Protein 8YQJ (pdb70)

Organism: NCBI:txid135740

Foldseek 3Di:
DFDDVLQVVVLVLLCVLAPDPDVPQDLVNVQVSLLSSLVVLADDADVVWDKDWDQFLNFIKIKIADADQEAEEEEEDDLLRYDACNSCVRLQRVLCVVQVHIYIYTGFHGWLVDAPPRRLVRVLSNLVRVQHAYEYEYEACRLLSQLLNQQVDLDPSAHLEYEYHQYQQADPLPDPLLVVLQVFRPDHNVCNVVSVCGHAVPHDDDVSSRSLNDPAPARGHAYEHEHESNESRRVVSVSNCVVCVVNVHHYHYHYQPSHYGPCCSSLVRDPSNVVVSVVSSVVRSVSRVVD/DFDDVLQVVVLVLLPVQADPPPPPCDLVNVQVSLLSSLVVLADDADPPWDKDWDDFLRFIKIKIHDADQEAEEEEEDDLLRYDACNSCVRVQRVLCVVQVHIYIYTGFHGWLVDAPPRRLVRVLSRLVRVPGAYEYEYEACSLLSQLLNLQVPLPPSAHLEYEYHQYQQQDPQPDVLLVVQQVFRPAHNVVSVVSVCRHHPPDDDDCSSHSLPPPARARGHAYEYEHESNESSRCVSVSVQVRCVVNVHHYDYHYQPSHYGPCCSSLVRDPSNVVVSVVSSVVRSVSRVVD

Radius of gyration: 24.61 Å; Cα contacts (8 Å, |Δi|>4): 1321; chains: 2; bounding box: 66×47×76 Å

Structure (mmCIF, N/CA/C/O backbone):
data_8YQJ
#
_entry.id   8YQJ
#
_cell.length_a   57.299
_cell.length_b   68.751
_cell.length_c   124.387
_cell.angle_alpha   90.00
_cell.angle_beta   90.00
_cell.angle_gamma   90.00
#
_symmetry.space_group_name_H-M   'P 21 21 21'
#
loop_
_entity.id
_entity.type
_entity.pdbx_description
1 polymer Lipase
2 water water
#
loop_
_atom_site.group_PDB
_atom_site.id
_atom_site.type_symbol
_atom_site.label_atom_id
_atom_site.label_alt_id
_atom_site.label_comp_id
_atom_site.label_asym_id
_atom_site.label_entity_id
_atom_site.label_seq_id
_atom_site.pdbx_PDB_ins_code
_atom_site.Cartn_x
_atom_site.Cartn_y
_atom_site.Cartn_z
_atom_site.occupancy
_atom_site.B_iso_or_equiv
_atom_site.auth_seq_id
_atom_site.auth_comp_id
_atom_site.auth_asym_id
_atom_site.auth_atom_id
_atom_site.pdbx_PDB_model_num
ATOM 1 N N . MET A 1 1 ? -6.750 -8.857 -15.513 1.00 19.02 1 MET A N 1
ATOM 2 C CA . MET A 1 1 ? -5.696 -7.907 -15.145 1.00 20.45 1 MET A CA 1
ATOM 3 C C . MET A 1 1 ? -4.944 -7.385 -16.365 1.00 18.18 1 MET A C 1
ATOM 4 O O . MET A 1 1 ? -4.691 -8.128 -17.303 1.00 17.75 1 MET A O 1
ATOM 9 N N . ILE A 1 2 ? -4.587 -6.100 -16.363 1.00 15.86 2 ILE A N 1
ATOM 10 C CA . ILE A 1 2 ? -3.933 -5.512 -17.526 1.00 14.28 2 ILE A CA 1
ATOM 11 C C . ILE A 1 2 ? -2.486 -5.985 -17.563 1.00 15.30 2 ILE A C 1
ATOM 12 O O . ILE A 1 2 ? -1.794 -5.987 -16.539 1.00 19.06 2 ILE A O 1
ATOM 17 N N . SER A 1 3 ? -2.026 -6.417 -18.739 1.00 12.47 3 SER A N 1
ATOM 18 C CA . SER A 1 3 ? -0.645 -6.827 -18.907 1.00 11.83 3 SER A CA 1
ATOM 19 C C . SER A 1 3 ? 0.087 -6.082 -20.007 1.00 15.14 3 SER A C 1
ATOM 20 O O . SER A 1 3 ? 1.300 -6.275 -20.152 1.00 15.75 3 SER A O 1
ATOM 23 N N . ASP A 1 4 ? -0.597 -5.254 -20.780 1.00 13.40 4 ASP A N 1
ATOM 24 C CA . ASP A 1 4 ? 0.057 -4.460 -21.818 1.00 12.13 4 ASP A CA 1
ATOM 25 C C . ASP A 1 4 ? 0.979 -3.424 -21.171 1.00 13.39 4 ASP A C 1
ATOM 26 O O . ASP A 1 4 ? 0.496 -2.548 -20.440 1.00 11.97 4 ASP A O 1
ATOM 31 N N . PRO A 1 5 ? 2.299 -3.474 -21.414 1.00 13.54 5 PRO A N 1
ATOM 32 C CA . PRO A 1 5 ? 3.220 -2.565 -20.702 1.00 13.91 5 PRO A CA 1
ATOM 33 C C . PRO A 1 5 ? 2.979 -1.107 -20.998 1.00 11.93 5 PRO A C 1
ATOM 34 O O . PRO A 1 5 ? 3.222 -0.258 -20.135 1.00 9.81 5 PRO A O 1
ATOM 38 N N . GLN A 1 6 ? 2.543 -0.784 -22.212 1.00 10.56 6 GLN A N 1
ATOM 39 C CA . GLN A 1 6 ? 2.210 0.608 -22.515 1.00 10.72 6 GLN A CA 1
ATOM 40 C C . GLN A 1 6 ? 1.069 1.098 -21.636 1.00 11.49 6 GLN A C 1
ATOM 41 O O . GLN A 1 6 ? 1.090 2.233 -21.141 1.00 10.70 6 GLN A O 1
ATOM 47 N N . VAL A 1 7 ? 0.050 0.262 -21.452 1.00 9.69 7 VAL A N 1
ATOM 48 C CA . VAL A 1 7 ? -1.088 0.669 -20.636 1.00 9.10 7 VAL A CA 1
ATOM 49 C C . VAL A 1 7 ? -0.696 0.715 -19.167 1.00 11.05 7 VAL A C 1
ATOM 50 O O . VAL A 1 7 ? -1.146 1.583 -18.421 1.00 11.72 7 VAL A O 1
ATOM 54 N N . LEU A 1 8 ? 0.103 -0.249 -18.717 1.00 12.77 8 LEU A N 1
ATOM 55 C CA . LEU A 1 8 ? 0.595 -0.190 -17.346 1.00 11.97 8 LEU A CA 1
ATOM 56 C C . LEU A 1 8 ? 1.417 1.071 -17.104 1.00 13.28 8 LEU A C 1
ATOM 57 O O . LEU A 1 8 ? 1.372 1.639 -16.013 1.00 13.30 8 LEU A O 1
ATOM 62 N N . GLY A 1 9 ? 2.153 1.535 -18.111 1.00 9.50 9 GLY A N 1
ATOM 63 C CA . GLY A 1 9 ? 2.930 2.753 -17.926 1.00 11.12 9 GLY A CA 1
ATOM 64 C C . GLY A 1 9 ? 2.044 3.980 -17.901 1.00 11.61 9 GLY A C 1
ATOM 65 O O . GLY A 1 9 ? 2.312 4.947 -17.176 1.00 13.41 9 GLY A O 1
ATOM 66 N N . PHE A 1 10 ? 0.976 3.961 -18.696 1.00 11.39 10 PHE A N 1
ATOM 67 C CA . PHE A 1 10 ? -0.014 5.034 -18.645 1.00 9.82 10 PHE A CA 1
ATOM 68 C C . PHE A 1 10 ? -0.681 5.106 -17.274 1.00 13.13 10 PHE A C 1
ATOM 69 O O . PHE A 1 10 ? -0.885 6.195 -16.721 1.00 12.52 10 PHE A O 1
ATOM 77 N N . ILE A 1 11 ? -1.067 3.950 -16.736 1.00 10.05 11 ILE A N 1
ATOM 78 C CA . ILE A 1 11 ? -1.691 3.902 -15.417 1.00 9.33 11 ILE A CA 1
ATOM 79 C C . ILE A 1 11 ? -0.731 4.424 -14.360 1.00 12.03 11 ILE A C 1
ATOM 80 O O . ILE A 1 11 ? -1.105 5.238 -13.504 1.00 13.77 11 ILE A O 1
ATOM 85 N N . ALA A 1 12 ? 0.533 3.988 -14.423 1.00 12.48 12 ALA A N 1
ATOM 86 C CA . ALA A 1 12 ? 1.517 4.447 -13.453 1.00 13.20 12 ALA A CA 1
ATOM 87 C C . ALA A 1 12 ? 1.757 5.947 -13.579 1.00 13.55 12 ALA A C 1
ATOM 88 O O . ALA A 1 12 ? 1.898 6.641 -12.570 1.00 14.58 12 ALA A O 1
ATOM 90 N N . ARG A 1 13 ? 1.811 6.466 -14.810 1.00 11.83 13 ARG A N 1
ATOM 91 C CA . ARG A 1 13 ? 1.946 7.914 -14.972 1.00 16.92 13 ARG A CA 1
ATOM 92 C C . ARG A 1 13 ? 0.722 8.659 -14.453 1.00 16.66 13 ARG A C 1
ATOM 93 O O . ARG A 1 13 ? 0.855 9.737 -13.859 1.00 15.78 13 ARG A O 1
ATOM 101 N N . THR A 1 14 ? -0.478 8.124 -14.696 1.00 14.19 14 THR A N 1
ATOM 102 C CA . THR A 1 14 ? -1.705 8.773 -14.230 1.00 13.93 14 THR A CA 1
ATOM 103 C C . THR A 1 14 ? -1.751 8.833 -12.711 1.00 15.68 14 THR A C 1
ATOM 104 O O . THR A 1 14 ? -2.091 9.868 -12.122 1.00 16.50 14 THR A O 1
ATOM 108 N N . GLU A 1 15 ? -1.421 7.722 -12.068 1.00 14.21 15 GLU A N 1
ATOM 109 C CA . GLU A 1 15 ? -1.441 7.666 -10.614 1.00 17.54 15 GLU A CA 1
ATOM 110 C C . GLU A 1 15 ? -0.430 8.644 -10.024 1.00 21.22 15 GLU A C 1
ATOM 111 O O . GLU A 1 15 ? -0.706 9.297 -9.009 1.00 26.23 15 GLU A O 1
ATOM 117 N N . ALA A 1 16 ? 0.734 8.792 -10.678 1.00 16.96 16 ALA A N 1
ATOM 118 C CA . ALA A 1 16 ? 1.749 9.744 -10.220 1.00 19.64 16 ALA A CA 1
ATOM 119 C C . ALA A 1 16 ? 1.326 11.182 -10.485 1.00 19.45 16 ALA A C 1
ATOM 120 O O . ALA A 1 16 ? 1.705 12.095 -9.742 1.00 23.30 16 ALA A O 1
ATOM 122 N N . ALA A 1 17 ? 0.556 11.394 -11.549 1.00 18.95 17 ALA A N 1
ATOM 123 C CA . ALA A 1 17 ? 0.047 12.700 -11.925 1.00 19.68 17 ALA A CA 1
ATOM 124 C C . ALA A 1 17 ? -1.058 13.173 -11.001 1.00 22.41 17 ALA A C 1
ATOM 125 O O . ALA A 1 17 ? -1.495 14.324 -11.111 1.00 19.00 17 ALA A O 1
ATOM 127 N N . TYR A 1 18 ? -1.525 12.304 -10.113 1.00 26.95 18 TYR A N 1
ATOM 128 C CA . TYR A 1 18 ? -2.738 12.532 -9.338 1.00 28.77 18 TYR A CA 1
ATOM 129 C C . TYR A 1 18 ? -2.526 11.918 -7.967 1.00 34.13 18 TYR A C 1
ATOM 130 O O . TYR A 1 18 ? -2.981 10.801 -7.692 1.00 44.64 18 TYR A O 1
ATOM 139 N N . PRO A 1 19 ? -1.812 12.610 -7.083 1.00 39.38 19 PRO A N 1
ATOM 140 C CA . PRO A 1 19 ? -1.669 12.126 -5.708 1.00 48.02 19 PRO A CA 1
ATOM 141 C C . PRO A 1 19 ? -3.023 12.045 -5.035 1.00 57.93 19 PRO A C 1
ATOM 142 O O . PRO A 1 19 ? -3.759 13.044 -5.002 1.00 58.72 19 PRO A O 1
ATOM 146 N N . PRO A 1 20 ? -3.390 10.871 -4.494 1.00 62.25 20 PRO A N 1
ATOM 147 C CA . PRO A 1 20 ? -4.733 10.694 -3.918 1.00 67.49 20 PRO A CA 1
ATOM 148 C C . PRO A 1 20 ? -5.131 11.777 -2.922 1.00 72.42 20 PRO A C 1
ATOM 149 O O . PRO A 1 20 ? -5.795 12.742 -3.317 1.00 72.51 20 PRO A O 1
ATOM 153 N N . GLU A 1 21 ? -4.722 11.639 -1.655 1.00 74.20 21 GLU A N 1
ATOM 154 C CA . GLU A 1 21 ? -5.117 12.537 -0.567 1.00 77.09 21 GLU A CA 1
ATOM 155 C C . GLU A 1 21 ? -6.476 13.199 -0.767 1.00 77.76 21 GLU A C 1
ATOM 156 O O . GLU A 1 21 ? -6.551 14.380 -1.118 1.00 75.63 21 GLU A O 1
ATOM 162 N N . ALA A 1 22 ? -7.545 12.469 -0.452 1.00 77.51 22 ALA A N 1
ATOM 163 C CA . ALA A 1 22 ? -8.847 13.086 -0.498 1.00 76.33 22 ALA A CA 1
ATOM 164 C C . ALA A 1 22 ? -9.042 13.772 0.825 1.00 73.94 22 ALA A C 1
ATOM 165 O O . ALA A 1 22 ? -8.497 14.850 1.039 1.00 70.24 22 ALA A O 1
ATOM 167 N N . ASN A 1 23 ? -9.813 13.161 1.703 1.00 76.53 23 ASN A N 1
ATOM 168 C CA . ASN A 1 23 ? -10.023 13.690 3.053 1.00 77.90 23 ASN A CA 1
ATOM 169 C C . ASN A 1 23 ? -10.289 15.181 3.186 1.00 74.17 23 ASN A C 1
ATOM 170 O O . ASN A 1 23 ? -9.428 15.934 3.632 1.00 76.17 23 ASN A O 1
ATOM 175 N N . GLY A 1 24 ? -11.491 15.587 2.821 1.00 69.78 24 GLY A N 1
ATOM 176 C CA . GLY A 1 24 ? -11.871 16.978 2.959 1.00 68.05 24 GLY A CA 1
ATOM 177 C C . GLY A 1 24 ? -11.435 17.814 1.781 1.00 63.27 24 GLY A C 1
ATOM 178 O O . GLY A 1 24 ? -11.591 19.035 1.800 1.00 60.98 24 GLY A O 1
ATOM 179 N N . ALA A 1 25 ? -10.885 17.176 0.752 1.00 62.42 25 ALA A N 1
ATOM 180 C CA . ALA A 1 25 ? -10.534 17.924 -0.439 1.00 45.11 25 ALA A CA 1
ATOM 181 C C . ALA A 1 25 ? -11.847 18.426 -0.982 1.00 41.12 25 ALA A C 1
ATOM 182 O O . ALA A 1 25 ? -12.813 17.670 -1.092 1.00 40.60 25 ALA A O 1
ATOM 184 N N . SER A 1 26 ? -11.892 19.699 -1.339 1.00 32.53 26 SER A N 1
ATOM 185 C CA . SER A 1 26 ? -13.139 20.267 -1.806 1.00 27.78 26 SER A CA 1
ATOM 186 C C . SER A 1 26 ? -13.324 19.910 -3.262 1.00 25.02 26 SER A C 1
ATOM 187 O O . SER A 1 26 ? -12.355 19.610 -3.952 1.00 22.58 26 SER A O 1
ATOM 190 N N . ALA A 1 27 ? -14.564 19.898 -3.731 1.00 21.85 27 ALA A N 1
ATOM 191 C CA . ALA A 1 27 ? -14.790 19.673 -5.156 1.00 25.33 27 ALA A CA 1
ATOM 192 C C . ALA A 1 27 ? -13.966 20.637 -6.003 1.00 19.57 27 ALA A C 1
ATOM 193 O O . ALA A 1 27 ? -13.504 20.267 -7.084 1.00 20.46 27 ALA A O 1
ATOM 195 N N . ALA A 1 28 ? -13.750 21.864 -5.516 1.00 18.97 28 ALA A N 1
ATOM 196 C CA . ALA A 1 28 ? -12.897 22.817 -6.232 1.00 19.11 28 ALA A CA 1
ATOM 197 C C . ALA A 1 28 ? -11.457 22.326 -6.312 1.00 14.84 28 ALA A C 1
ATOM 198 O O . ALA A 1 28 ? -10.777 22.523 -7.331 1.00 16.49 28 ALA A O 1
ATOM 200 N N . ASP A 1 29 ? -10.965 21.697 -5.242 1.00 19.76 29 ASP A N 1
ATOM 201 C CA . ASP A 1 29 ? -9.625 21.125 -5.286 1.00 17.21 29 ASP A CA 1
ATOM 202 C C . ASP A 1 29 ? -9.571 19.940 -6.242 1.00 16.39 29 ASP A C 1
ATOM 203 O O . ASP A 1 29 ? -8.634 19.825 -7.034 1.00 15.91 29 ASP A O 1
ATOM 208 N N . ASN A 1 30 ? -10.577 19.061 -6.195 1.00 16.83 30 ASN A N 1
ATOM 209 C CA . ASN A 1 30 ? -10.606 17.938 -7.129 1.00 17.98 30 ASN A CA 1
ATOM 210 C C . ASN A 1 30 ? -10.588 18.414 -8.573 1.00 16.31 30 ASN A C 1
ATOM 211 O O . ASN A 1 30 ? -10.013 17.747 -9.439 1.00 13.65 30 ASN A O 1
ATOM 216 N N . ARG A 1 31 ? -11.195 19.568 -8.839 1.00 13.48 31 ARG A N 1
ATOM 217 C CA . ARG A 1 31 ? -11.158 20.157 -10.173 1.00 14.48 31 ARG A CA 1
ATOM 218 C C . ARG A 1 31 ? -9.745 20.573 -10.552 1.00 16.66 31 ARG A C 1
ATOM 219 O O . ARG A 1 31 ? -9.306 20.331 -11.685 1.00 13.63 31 ARG A O 1
ATOM 227 N N . ARG A 1 32 ? -9.015 21.183 -9.611 1.00 16.05 32 ARG A N 1
ATOM 228 C CA . ARG A 1 32 ? -7.620 21.536 -9.855 1.00 15.10 32 ARG A CA 1
ATOM 229 C C . ARG A 1 32 ? -6.777 20.297 -10.099 1.00 16.14 32 ARG A C 1
ATOM 230 O O . ARG A 1 32 ? -5.918 20.287 -10.990 1.00 15.61 32 ARG A O 1
ATOM 238 N N . PHE A 1 33 ? -7.030 19.225 -9.337 1.00 14.83 33 PHE A N 1
ATOM 239 C CA . PHE A 1 33 ? -6.226 18.018 -9.486 1.00 14.87 33 PHE A CA 1
ATOM 240 C C . PHE A 1 33 ? -6.538 17.298 -10.792 1.00 14.00 33 PHE A C 1
ATOM 241 O O . PHE A 1 33 ? -5.633 16.754 -11.439 1.00 16.39 33 PHE A O 1
ATOM 249 N N . TYR A 1 34 ? -7.808 17.281 -11.191 1.00 13.36 34 TYR A N 1
ATOM 250 C CA . TYR A 1 34 ? -8.192 16.647 -12.451 1.00 12.73 34 TYR A CA 1
ATOM 251 C C . TYR A 1 34 ? -7.586 17.384 -13.634 1.00 14.36 34 TYR A C 1
ATOM 252 O O . TYR A 1 34 ? -7.010 16.769 -14.540 1.00 14.06 34 TYR A O 1
ATOM 261 N N . ASP A 1 35 ? -7.706 18.711 -13.643 1.00 14.83 35 ASP A N 1
ATOM 262 C CA . ASP A 1 35 ? -7.107 19.488 -14.722 1.00 14.54 35 ASP A CA 1
ATOM 263 C C . ASP A 1 35 ? -5.607 19.265 -14.794 1.00 15.92 35 ASP A C 1
ATOM 264 O O . ASP A 1 35 ? -5.038 19.174 -15.885 1.00 17.59 35 ASP A O 1
ATOM 269 N N . ALA A 1 36 ? -4.948 19.168 -13.637 1.00 14.69 36 ALA A N 1
ATOM 270 C CA . ALA A 1 36 ? -3.503 18.996 -13.611 1.00 14.38 36 ALA A CA 1
ATOM 271 C C . ALA A 1 36 ? -3.113 17.611 -14.101 1.00 13.82 36 ALA A C 1
ATOM 272 O O . ALA A 1 36 ? -2.062 17.435 -14.735 1.00 12.79 36 ALA A O 1
ATOM 274 N N . MET A 1 37 ? -3.930 16.607 -13.795 1.00 11.71 37 MET A N 1
ATOM 275 C CA . MET A 1 37 ? -3.628 15.292 -14.334 1.00 12.12 37 MET A CA 1
ATOM 276 C C . MET A 1 37 ? -3.843 15.300 -15.844 1.00 11.45 37 MET A C 1
ATOM 277 O O . MET A 1 37 ? -2.989 14.829 -16.602 1.00 13.42 37 MET A O 1
ATOM 282 N N . CYS A 1 38 ? -4.953 15.899 -16.302 1.00 14.37 38 CYS A N 1
ATOM 283 C CA . CYS A 1 38 ? -5.248 15.926 -17.735 1.00 13.30 38 CYS A CA 1
ATOM 284 C C . CYS A 1 38 ? -4.127 16.584 -18.521 1.00 14.66 38 CYS A C 1
ATOM 285 O O . CYS A 1 38 ? -3.786 16.137 -19.626 1.00 14.40 38 CYS A O 1
ATOM 288 N N . ALA A 1 39 ? -3.532 17.640 -17.956 1.00 14.37 39 ALA A N 1
ATOM 289 C CA . ALA A 1 39 ? -2.498 18.404 -18.651 1.00 14.95 39 ALA A CA 1
ATOM 290 C C . ALA A 1 39 ? -1.250 17.573 -18.915 1.00 14.60 39 ALA A C 1
ATOM 291 O O . ALA A 1 39 ? -0.548 17.806 -19.902 1.00 12.60 39 ALA A O 1
ATOM 293 N N . VAL A 1 40 ? -0.956 16.605 -18.053 1.00 11.04 40 VAL A N 1
ATOM 294 C CA . VAL A 1 40 ? 0.171 15.720 -18.303 1.00 13.54 40 VAL A CA 1
ATOM 295 C C . VAL A 1 40 ? 0.012 15.021 -19.649 1.00 13.13 40 VAL A C 1
ATOM 296 O O . VAL A 1 40 ? 0.973 14.901 -20.417 1.00 13.95 40 VAL A O 1
ATOM 300 N N . PHE A 1 41 ? -1.210 14.604 -19.979 1.00 12.09 41 PHE A N 1
ATOM 301 C CA . PHE A 1 41 ? -1.472 13.794 -21.165 1.00 13.15 41 PHE A CA 1
ATOM 302 C C . PHE A 1 41 ? -2.030 14.584 -22.336 1.00 16.36 41 PHE A C 1
ATOM 303 O O . PHE A 1 41 ? -2.042 14.068 -23.461 1.00 12.84 41 PHE A O 1
ATOM 311 N N . ARG A 1 42 ? -2.457 15.821 -22.104 1.00 12.77 42 ARG A N 1
ATOM 312 C CA . ARG A 1 42 ? -3.095 16.620 -23.140 1.00 14.43 42 ARG A CA 1
ATOM 313 C C . ARG A 1 42 ? -2.158 16.868 -24.313 1.00 13.34 42 ARG A C 1
ATOM 314 O O . ARG A 1 42 ? -1.079 17.447 -24.144 1.00 15.90 42 ARG A O 1
ATOM 322 N N . GLY A 1 43 ? -2.600 16.478 -25.506 1.00 13.58 43 GLY A N 1
ATOM 323 C CA . GLY A 1 43 ? -1.898 16.784 -26.725 1.00 12.50 43 GLY A CA 1
ATOM 324 C C . GLY A 1 43 ? -2.154 18.203 -27.186 1.00 14.40 43 GLY A C 1
ATOM 325 O O . GLY A 1 43 ? -3.036 18.925 -26.687 1.00 10.05 43 GLY A O 1
ATOM 326 N N . PRO A 1 44 ? -1.382 18.622 -28.179 1.00 15.45 44 PRO A N 1
ATOM 327 C CA . PRO A 1 44 ? -1.500 19.989 -28.683 1.00 13.73 44 PRO A CA 1
ATOM 328 C C . PRO A 1 44 ? -2.644 20.116 -29.678 1.00 15.23 44 PRO A C 1
ATOM 329 O O . PRO A 1 44 ? -3.124 19.138 -30.261 1.00 15.02 44 PRO A O 1
ATOM 333 N N . ARG A 1 45 ? -3.096 21.353 -29.835 1.00 13.17 45 ARG A N 1
ATOM 334 C CA . ARG A 1 45 ? -4.049 21.680 -30.880 1.00 14.67 45 ARG A CA 1
ATOM 335 C C . ARG A 1 45 ? -3.398 21.587 -32.257 1.00 16.81 45 ARG A C 1
ATOM 336 O O . ARG A 1 45 ? -2.210 21.890 -32.415 1.00 16.31 45 ARG A O 1
ATOM 344 N N . PRO A 1 46 ? -4.156 21.213 -33.279 1.00 14.58 46 PRO A N 1
ATOM 345 C CA . PRO A 1 46 ? -3.684 21.429 -34.641 1.00 16.94 46 PRO A CA 1
ATOM 346 C C . PRO A 1 46 ? -3.492 22.917 -34.877 1.00 16.57 46 PRO A C 1
ATOM 347 O O . PRO A 1 46 ? -4.413 23.711 -34.652 1.00 14.75 46 PRO A O 1
ATOM 351 N N . PRO A 1 47 ? -2.300 23.331 -35.297 1.00 18.58 47 PRO A N 1
ATOM 352 C CA . PRO A 1 47 ? -1.994 24.772 -35.336 1.00 17.82 47 PRO A CA 1
ATOM 353 C C . PRO A 1 47 ? -2.862 25.574 -36.295 1.00 25.59 47 PRO A C 1
ATOM 354 O O . PRO A 1 47 ? -3.081 26.768 -36.054 1.00 25.87 47 PRO A O 1
ATOM 358 N N . GLY A 1 48 ? -3.363 24.979 -37.365 1.00 22.35 48 GLY A N 1
ATOM 359 C CA . GLY A 1 48 ? -4.174 25.777 -38.261 1.00 23.66 48 GLY A CA 1
ATOM 360 C C . GLY A 1 48 ? -5.644 25.817 -37.925 1.00 21.60 48 GLY A C 1
ATOM 361 O O . GLY A 1 48 ? -6.413 26.509 -38.595 1.00 21.36 48 GLY A O 1
ATOM 362 N N . LEU A 1 49 ? -6.062 25.102 -36.888 1.00 14.86 49 LEU A N 1
ATOM 363 C CA . LEU A 1 49 ? -7.479 24.939 -36.595 1.00 17.06 49 LEU A CA 1
ATOM 364 C C . LEU A 1 49 ? -8.038 26.184 -35.919 1.00 14.77 49 LEU A C 1
ATOM 365 O O . LEU A 1 49 ? -7.511 26.636 -34.898 1.00 15.94 49 LEU A O 1
ATOM 370 N N . VAL A 1 50 ? -9.105 26.737 -36.495 1.00 14.61 50 VAL A N 1
ATOM 371 C CA . VAL A 1 50 ? -9.798 27.864 -35.873 1.00 13.76 50 VAL A CA 1
ATOM 372 C C . VAL A 1 50 ? -10.569 27.368 -34.658 1.00 16.95 50 VAL A C 1
ATOM 373 O O . VAL A 1 50 ? -11.306 26.377 -34.735 1.00 13.85 50 VAL A O 1
ATOM 377 N N . VAL A 1 51 ? -10.379 28.044 -33.520 1.00 16.28 51 VAL A N 1
ATOM 378 C CA . VAL A 1 51 ? -11.016 27.696 -32.252 1.00 13.91 51 VAL A CA 1
ATOM 379 C C . VAL A 1 51 ? -11.514 28.973 -31.595 1.00 19.28 51 VAL A C 1
ATOM 380 O O . VAL A 1 51 ? -10.759 29.947 -31.489 1.00 18.73 51 VAL A O 1
ATOM 384 N N . GLY A 1 52 ? -12.764 28.964 -31.143 1.00 15.36 52 GLY A N 1
ATOM 385 C CA . GLY A 1 52 ? -13.315 30.102 -30.432 1.00 18.57 52 GLY A CA 1
ATOM 386 C C . GLY A 1 52 ? -14.201 29.673 -29.280 1.00 18.57 52 GLY A C 1
ATOM 387 O O . GLY A 1 52 ? -14.873 28.637 -29.329 1.00 14.14 52 GLY A O 1
ATOM 388 N N . ASP A 1 53 ? -14.203 30.498 -28.235 1.00 17.35 53 ASP A N 1
ATOM 389 C CA . ASP A 1 53 ? -15.095 30.301 -27.096 1.00 15.92 53 ASP A CA 1
ATOM 390 C C . ASP A 1 53 ? -16.311 31.196 -27.215 1.00 16.73 53 ASP A C 1
ATOM 391 O O . ASP A 1 53 ? -16.185 32.396 -27.462 1.00 18.70 53 ASP A O 1
ATOM 396 N N . ARG A 1 54 ? -17.489 30.612 -27.032 1.00 16.89 54 ARG A N 1
ATOM 397 C CA . ARG A 1 54 ? -18.695 31.409 -27.139 1.00 18.11 54 ARG A CA 1
ATOM 398 C C . ARG A 1 54 ? -19.783 30.775 -26.302 1.00 15.01 54 ARG A C 1
ATOM 399 O O . ARG A 1 54 ? -19.810 29.555 -26.117 1.00 13.00 54 ARG A O 1
ATOM 407 N N . ARG A 1 55 ? -20.672 31.620 -25.788 1.00 12.89 55 ARG A N 1
ATOM 408 C CA . ARG A 1 55 ? -21.858 31.134 -25.100 1.00 15.92 55 ARG A CA 1
ATOM 409 C C . ARG A 1 55 ? -22.917 30.730 -26.116 1.00 19.29 55 ARG A C 1
ATOM 410 O O . ARG A 1 55 ? -23.379 31.551 -26.914 1.00 17.80 55 ARG A O 1
ATOM 418 N N . ILE A 1 56 ? -23.312 29.469 -26.085 1.00 12.67 56 ILE A N 1
ATOM 419 C CA . ILE A 1 56 ? -24.317 28.954 -26.995 1.00 16.78 56 ILE A CA 1
ATOM 420 C C . ILE A 1 56 ? -25.444 28.405 -26.142 1.00 14.71 56 ILE A C 1
ATOM 421 O O . ILE A 1 56 ? -25.207 27.575 -25.257 1.00 14.56 56 ILE A O 1
ATOM 426 N N . GLY A 1 57 ? -26.661 28.888 -26.389 1.00 15.78 57 GLY A N 1
ATOM 427 C CA . GLY A 1 57 ? -27.756 28.570 -25.494 1.00 16.56 57 GLY A CA 1
ATOM 428 C C . GLY A 1 57 ? -27.524 28.996 -24.062 1.00 17.30 57 GLY A C 1
ATOM 429 O O . GLY A 1 57 ? -28.105 28.405 -23.152 1.00 20.59 57 GLY A O 1
ATOM 430 N N . GLY A 1 58 ? -26.686 30.012 -23.833 1.00 16.15 58 GLY A N 1
ATOM 431 C CA . GLY A 1 58 ? -26.383 30.451 -22.480 1.00 18.81 58 GLY A CA 1
ATOM 432 C C . GLY A 1 58 ? -25.345 29.624 -21.752 1.00 19.05 58 GLY A C 1
ATOM 433 O O . GLY A 1 58 ? -25.156 29.806 -20.541 1.00 18.50 58 GLY A O 1
ATOM 434 N N . VAL A 1 59 ? -24.657 28.727 -22.446 1.00 14.36 59 VAL A N 1
ATOM 435 C CA . VAL A 1 59 ? -23.717 27.800 -21.834 1.00 12.80 59 VAL A CA 1
ATOM 436 C C . VAL A 1 59 ? -22.354 28.057 -22.458 1.00 11.53 59 VAL A C 1
ATOM 437 O O . VAL A 1 59 ? -22.258 28.145 -23.682 1.00 12.82 59 VAL A O 1
ATOM 441 N N . PRO A 1 60 ? -21.283 28.186 -21.677 1.00 11.61 60 PRO A N 1
ATOM 442 C CA . PRO A 1 60 ? -19.965 28.377 -22.290 1.00 12.99 60 PRO A CA 1
ATOM 443 C C . PRO A 1 60 ? -19.597 27.163 -23.128 1.00 12.95 60 PRO A C 1
ATOM 444 O O . PRO A 1 60 ? -19.677 26.024 -22.667 1.00 12.55 60 PRO A O 1
ATOM 448 N N . CYS A 1 61 ? -19.217 27.420 -24.375 1.00 10.09 61 CYS A N 1
ATOM 449 C CA . CYS A 1 61 ? -18.882 26.366 -25.311 1.00 11.02 61 CYS A CA 1
ATOM 450 C C . CYS A 1 61 ? -17.585 26.730 -26.010 1.00 10.87 61 CYS A C 1
ATOM 451 O O . CYS A 1 61 ? -17.139 27.879 -25.976 1.00 12.04 61 CYS A O 1
ATOM 454 N N . ARG A 1 62 ? -16.960 25.733 -26.622 1.00 10.13 62 ARG A N 1
ATOM 455 C CA . ARG A 1 62 ? -15.799 25.967 -27.467 1.00 9.02 62 ARG A CA 1
ATOM 456 C C . ARG A 1 62 ? -16.085 25.389 -28.837 1.00 10.77 62 ARG A C 1
ATOM 457 O O . ARG A 1 62 ? -16.584 24.267 -28.941 1.00 6.86 62 ARG A O 1
ATOM 465 N N . VAL A 1 63 ? -15.807 26.160 -29.883 1.00 7.67 63 VAL A N 1
ATOM 466 C CA . VAL A 1 63 ? -16.142 25.769 -31.247 1.00 10.21 63 VAL A CA 1
ATOM 467 C C . VAL A 1 63 ? -14.847 25.532 -32.014 1.00 9.88 63 VAL A C 1
ATOM 468 O O . VAL A 1 63 ? -14.029 26.447 -32.157 1.00 12.42 63 VAL A O 1
ATOM 472 N N . TYR A 1 64 ? -14.682 24.313 -32.532 1.00 9.66 64 TYR A N 1
ATOM 473 C CA . TYR A 1 64 ? -13.488 23.887 -33.259 1.00 9.82 64 TYR A CA 1
ATOM 474 C C . TYR A 1 64 ? -13.815 23.671 -34.729 1.00 9.81 64 TYR A C 1
ATOM 475 O O . TYR A 1 64 ? -14.713 22.888 -35.054 1.00 10.71 64 TYR A O 1
ATOM 484 N N . GLY A 1 65 ? -13.059 24.333 -35.604 1.00 11.75 65 GLY A N 1
ATOM 485 C CA . GLY A 1 65 ? -13.183 24.170 -37.036 1.00 11.72 65 GLY A CA 1
ATOM 486 C C . GLY A 1 65 ? -14.185 25.128 -37.649 1.00 15.27 65 GLY A C 1
ATOM 487 O O . GLY A 1 65 ? -14.981 25.779 -36.967 1.00 11.63 65 GLY A O 1
ATOM 488 N N . ALA A 1 66 ? -14.144 25.199 -38.981 1.00 14.38 66 ALA A N 1
ATOM 489 C CA . ALA A 1 66 ? -15.069 26.040 -39.728 1.00 14.78 66 ALA A CA 1
ATOM 490 C C . ALA A 1 66 ? -16.448 25.391 -39.812 1.00 15.24 66 ALA A C 1
ATOM 491 O O . ALA A 1 66 ? -16.607 24.172 -39.665 1.00 15.17 66 ALA A O 1
ATOM 493 N N . ASP A 1 67 ? -17.461 26.239 -40.036 1.00 15.22 67 ASP A N 1
ATOM 494 C CA . ASP A 1 67 ? -18.827 25.754 -40.216 1.00 17.84 67 ASP A CA 1
ATOM 495 C C . ASP A 1 67 ? -18.872 24.609 -41.216 1.00 18.07 67 ASP A C 1
ATOM 496 O O . ASP A 1 67 ? -18.214 24.644 -42.258 1.00 21.84 67 ASP A O 1
ATOM 501 N N . SER A 1 68 ? -19.664 23.592 -40.890 1.00 14.60 68 SER A N 1
ATOM 502 C CA . SER A 1 68 ? -19.802 22.409 -41.723 1.00 17.10 68 SER A CA 1
ATOM 503 C C . SER A 1 68 ? -21.273 22.031 -41.797 1.00 17.83 68 SER A C 1
ATOM 504 O O . SER A 1 68 ? -22.083 22.453 -40.970 1.00 18.81 68 SER A O 1
ATOM 507 N N . ALA A 1 69 ? -21.615 21.226 -42.808 1.00 18.18 69 ALA A N 1
ATOM 508 C CA . ALA A 1 69 ? -23.007 20.808 -42.977 1.00 19.35 69 ALA A CA 1
ATOM 509 C C . ALA A 1 69 ? -23.468 19.902 -41.845 1.00 18.67 69 ALA A C 1
ATOM 510 O O . ALA A 1 69 ? -24.656 19.901 -41.495 1.00 19.15 69 ALA A O 1
ATOM 512 N N . VAL A 1 70 ? -22.552 19.121 -41.282 1.00 17.47 70 VAL A N 1
ATOM 513 C CA . VAL A 1 70 ? -22.803 18.280 -40.120 1.00 14.82 70 VAL A CA 1
ATOM 514 C C . VAL A 1 70 ? -21.762 18.629 -39.075 1.00 15.04 70 VAL A C 1
ATOM 515 O O . VAL A 1 70 ? -20.590 18.822 -39.401 1.00 13.29 70 VAL A O 1
ATOM 519 N N . SER A 1 71 ? -22.197 18.737 -37.829 1.00 12.45 71 SER A N 1
ATOM 520 C CA . SER A 1 71 ? -21.333 19.118 -36.726 1.00 12.80 71 SER A CA 1
ATOM 521 C C . SER A 1 71 ? -21.202 17.950 -35.761 1.00 13.22 71 SER A C 1
ATOM 522 O O . SER A 1 71 ? -21.854 16.916 -35.907 1.00 11.40 71 SER A O 1
ATOM 525 N N . VAL A 1 72 ? -20.330 18.116 -34.771 1.00 11.79 72 VAL A N 1
ATOM 526 C CA . VAL A 1 72 ? -20.192 17.161 -33.677 1.00 12.69 72 VAL A CA 1
ATOM 527 C C . VAL A 1 72 ? -20.370 17.935 -32.385 1.00 12.02 72 VAL A C 1
ATOM 528 O O . VAL A 1 72 ? -19.689 18.939 -32.177 1.00 9.67 72 VAL A O 1
ATOM 532 N N . VAL A 1 73 ? -21.277 17.479 -31.523 1.00 7.71 73 VAL A N 1
ATOM 533 C CA . VAL A 1 73 ? -21.405 18.037 -30.185 1.00 10.76 73 VAL A CA 1
ATOM 534 C C . VAL A 1 73 ? -20.711 17.088 -29.228 1.00 10.38 73 VAL A C 1
ATOM 535 O O . VAL A 1 73 ? -21.031 15.898 -29.195 1.00 9.22 73 VAL A O 1
ATOM 539 N N . TYR A 1 74 ? -19.736 17.602 -28.477 1.00 11.95 74 TYR A N 1
ATOM 540 C CA . TYR A 1 74 ? -18.952 16.792 -27.556 1.00 12.12 74 TYR A CA 1
ATOM 541 C C . TYR A 1 74 ? -19.269 17.191 -26.121 1.00 11.52 74 TYR A C 1
ATOM 542 O O . TYR A 1 74 ? -19.301 18.382 -25.800 1.00 11.95 74 TYR A O 1
ATOM 551 N N . VAL A 1 75 ? -19.480 16.191 -25.264 1.00 8.96 75 VAL A N 1
ATOM 552 C CA . VAL A 1 75 ? -19.813 16.394 -23.857 1.00 9.98 75 VAL A CA 1
ATOM 553 C C . VAL A 1 75 ? -18.726 15.727 -23.022 1.00 11.70 75 VAL A C 1
ATOM 554 O O . VAL A 1 75 ? -18.575 14.501 -23.043 1.00 10.52 75 VAL A O 1
ATOM 558 N N . HIS A 1 76 ? -17.932 16.532 -22.325 1.00 10.05 76 HIS A N 1
ATOM 559 C CA . HIS A 1 76 ? -16.818 15.981 -21.575 1.00 12.10 76 HIS A CA 1
ATOM 560 C C . HIS A 1 76 ? -17.300 15.192 -20.355 1.00 10.01 76 HIS A C 1
ATOM 561 O O . HIS A 1 76 ? -18.394 15.401 -19.828 1.00 10.33 76 HIS A O 1
ATOM 568 N N . GLY A 1 77 ? -16.459 14.265 -19.917 1.00 10.76 77 GLY A N 1
ATOM 569 C CA . GLY A 1 77 ? -16.694 13.531 -18.697 1.00 11.38 77 GLY A CA 1
ATOM 570 C C . GLY A 1 77 ? -15.975 14.155 -17.515 1.00 14.12 77 GLY A C 1
ATOM 571 O O . GLY A 1 77 ? -15.425 15.261 -17.585 1.00 11.46 77 GLY A O 1
ATOM 572 N N . GLY A 1 78 ? -15.974 13.412 -16.413 1.00 12.59 78 GLY A N 1
ATOM 573 C CA . GLY A 1 78 ? -15.445 13.911 -15.160 1.00 13.13 78 GLY A CA 1
ATOM 574 C C . GLY A 1 78 ? -16.398 13.677 -14.004 1.00 12.64 78 GLY A C 1
ATOM 575 O O . GLY A 1 78 ? -16.379 14.406 -13.003 1.00 11.99 78 GLY A O 1
ATOM 576 N N . GLY A 1 79 ? -17.239 12.651 -14.133 1.00 11.91 79 GLY A N 1
ATOM 577 C CA . GLY A 1 79 ? -18.118 12.281 -13.042 1.00 12.34 79 GLY A CA 1
ATOM 578 C C . GLY A 1 79 ? -19.124 13.340 -12.654 1.00 15.69 79 GLY A C 1
ATOM 579 O O . GLY A 1 79 ? -19.594 13.344 -11.513 1.00 15.77 79 GLY A O 1
ATOM 580 N N . PHE A 1 80 ? -19.475 14.240 -13.579 1.00 13.30 80 PHE A N 1
ATOM 581 C CA . PHE A 1 80 ? -20.365 15.380 -13.373 1.00 16.50 80 PHE A CA 1
ATOM 582 C C . PHE A 1 80 ? -19.777 16.406 -12.419 1.00 12.62 80 PHE A C 1
ATOM 583 O O . PHE A 1 80 ? -20.432 17.426 -12.152 1.00 14.63 80 PHE A O 1
ATOM 591 N N . VAL A 1 81 ? -18.550 16.194 -11.929 1.00 12.14 81 VAL A N 1
ATOM 592 C CA . VAL A 1 81 ? -17.966 17.016 -10.881 1.00 15.06 81 VAL A CA 1
ATOM 593 C C . VAL A 1 81 ? -16.751 17.789 -11.364 1.00 12.31 81 VAL A C 1
ATOM 594 O O . VAL A 1 81 ? -16.526 18.929 -10.929 1.00 14.29 81 VAL A O 1
ATOM 598 N N . VAL A 1 82 ? -15.947 17.192 -12.241 1.00 11.20 82 VAL A N 1
ATOM 599 C CA . VAL A 1 82 ? -14.751 17.856 -12.746 1.00 10.98 82 VAL A CA 1
ATOM 600 C C . VAL A 1 82 ? -14.800 17.914 -14.269 1.00 10.68 82 VAL A C 1
ATOM 601 O O . VAL A 1 82 ? -15.762 17.452 -14.894 1.00 11.42 82 VAL A O 1
ATOM 605 N N . GLY A 1 83 ? -13.754 18.452 -14.881 1.00 12.43 83 GLY A N 1
ATOM 606 C CA . GLY A 1 83 ? -13.695 18.571 -16.321 1.00 11.07 83 GLY A CA 1
ATOM 607 C C . GLY A 1 83 ? -14.222 19.910 -16.807 1.00 10.58 83 GLY A C 1
ATOM 608 O O . GLY A 1 83 ? -14.832 20.684 -16.080 1.00 12.71 83 GLY A O 1
ATOM 609 N N . GLY A 1 84 ? -13.998 20.161 -18.089 1.00 10.40 84 GLY A N 1
ATOM 610 C CA . GLY A 1 84 ? -14.471 21.369 -18.724 1.00 11.43 84 GLY A CA 1
ATOM 611 C C . GLY A 1 84 ? -13.940 21.455 -20.134 1.00 12.34 84 GLY A C 1
ATOM 612 O O . GLY A 1 84 ? -13.622 20.441 -20.751 1.00 10.69 84 GLY A O 1
ATOM 613 N N . LEU A 1 85 ? -13.797 22.668 -20.641 1.00 10.66 85 LEU A N 1
ATOM 614 C CA . LEU A 1 85 ? -13.346 22.817 -22.018 1.00 12.43 85 LEU A CA 1
ATOM 615 C C . LEU A 1 85 ? -11.852 22.553 -22.142 1.00 13.12 85 LEU A C 1
ATOM 616 O O . LEU A 1 85 ? -11.406 21.935 -23.116 1.00 10.01 85 LEU A O 1
ATOM 621 N N . ASP A 1 86 ? -11.069 22.975 -21.145 1.00 9.69 86 ASP A N 1
ATOM 622 C CA . ASP A 1 86 ? -9.621 22.844 -21.237 1.00 13.70 86 ASP A CA 1
ATOM 623 C C . ASP A 1 86 ? -9.154 21.405 -20.991 1.00 12.25 86 ASP A C 1
ATOM 624 O O . ASP A 1 86 ? -8.191 20.965 -21.620 1.00 12.03 86 ASP A O 1
ATOM 629 N N . SER A 1 87 ? -9.843 20.646 -20.125 1.00 12.46 87 SER A N 1
ATOM 630 C CA . SER A 1 87 ? -9.426 19.271 -19.840 1.00 13.38 87 SER A CA 1
ATOM 631 C C . SER A 1 87 ? -9.534 18.351 -21.053 1.00 12.62 87 SER A C 1
ATOM 632 O O . SER A 1 87 ? -8.719 17.427 -21.202 1.00 13.30 87 SER A O 1
ATOM 635 N N . HIS A 1 88 ? -10.521 18.571 -21.921 1.00 10.43 88 HIS A N 1
ATOM 636 C CA . HIS A 1 88 ? -10.747 17.719 -23.083 1.00 11.93 88 HIS A CA 1
ATOM 637 C C . HIS A 1 88 ? -10.421 18.426 -24.397 1.00 10.96 88 HIS A C 1
ATOM 638 O O . HIS A 1 88 ? -10.851 17.982 -25.469 1.00 10.15 88 HIS A O 1
ATOM 645 N N . ASP A 1 89 ? -9.648 19.511 -24.336 1.00 6.48 89 ASP A N 1
ATOM 646 C CA . ASP A 1 89 ? -9.442 20.349 -25.513 1.00 9.75 89 ASP A CA 1
ATOM 647 C C . ASP A 1 89 ? -8.863 19.560 -26.683 1.00 12.09 89 ASP A C 1
ATOM 648 O O . ASP A 1 89 ? -9.271 19.739 -27.842 1.00 10.59 89 ASP A O 1
ATOM 653 N N . ASP A 1 90 ? -7.915 18.679 -26.405 1.00 11.63 90 ASP A N 1
ATOM 654 C CA . ASP A 1 90 ? -7.203 18.032 -27.491 1.00 11.89 90 ASP A CA 1
ATOM 655 C C . ASP A 1 90 ? -8.085 17.000 -28.170 1.00 12.23 90 ASP A C 1
ATOM 656 O O . ASP A 1 90 ? -8.011 16.819 -29.388 1.00 13.73 90 ASP A O 1
ATOM 661 N N . VAL A 1 91 ? -8.925 16.317 -27.391 1.00 10.93 91 VAL A N 1
ATOM 662 C CA . VAL A 1 91 ? -9.835 15.318 -27.943 1.00 12.42 91 VAL A CA 1
ATOM 663 C C . VAL A 1 91 ? -10.775 15.974 -28.952 1.00 9.54 91 VAL A C 1
ATOM 664 O O . VAL A 1 91 ? -10.907 15.519 -30.099 1.00 10.18 91 VAL A O 1
ATOM 668 N N . CYS A 1 92 ? -11.374 17.108 -28.560 1.00 10.48 92 CYS A N 1
ATOM 669 C CA . CYS A 1 92 ? -12.323 17.806 -29.421 1.00 10.03 92 CYS A CA 1
ATOM 670 C C . CYS A 1 92 ? -11.634 18.390 -30.636 1.00 9.40 92 CYS A C 1
ATOM 671 O O . CYS A 1 92 ? -12.144 18.280 -31.754 1.00 8.02 92 CYS A O 1
ATOM 674 N N . ALA A 1 93 ? -10.463 18.997 -30.438 1.00 8.15 93 ALA A N 1
ATOM 675 C CA . ALA A 1 93 ? -9.716 19.529 -31.574 1.00 8.67 93 ALA A CA 1
ATOM 676 C C . ALA A 1 93 ? -9.331 18.425 -32.549 1.00 10.19 93 ALA A C 1
ATOM 677 O O . ALA A 1 93 ? -9.412 18.607 -33.768 1.00 8.61 93 ALA A O 1
ATOM 679 N N . GLU A 1 94 ? -8.930 17.264 -32.032 1.00 9.22 94 GLU A N 1
ATOM 680 C CA . GLU A 1 94 ? -8.575 16.177 -32.932 1.00 8.22 94 GLU A CA 1
ATOM 681 C C . GLU A 1 94 ? -9.799 15.638 -33.669 1.00 9.10 94 GLU A C 1
ATOM 682 O O . GLU A 1 94 ? -9.677 15.201 -34.820 1.00 7.57 94 GLU A O 1
ATOM 688 N N . ILE A 1 95 ? -10.986 15.698 -33.062 1.00 8.01 95 ILE A N 1
ATOM 689 C CA . ILE A 1 95 ? -12.184 15.277 -33.787 1.00 8.46 95 ILE A CA 1
ATOM 690 C C . ILE A 1 95 ? -12.437 16.200 -34.969 1.00 10.25 95 ILE A C 1
ATOM 691 O O . ILE A 1 95 ? -12.658 15.751 -36.103 1.00 8.53 95 ILE A O 1
ATOM 696 N N . ALA A 1 96 ? -12.408 17.511 -34.719 1.00 8.75 96 ALA A N 1
ATOM 697 C CA . ALA A 1 96 ? -12.621 18.462 -35.801 1.00 9.64 96 ALA A CA 1
ATOM 698 C C . ALA A 1 96 ? -11.550 18.334 -36.880 1.00 11.65 96 ALA A C 1
ATOM 699 O O . ALA A 1 96 ? -11.858 18.341 -38.078 1.00 12.33 96 ALA A O 1
ATOM 701 N N . ASP A 1 97 ? -10.286 18.199 -36.472 1.00 9.65 97 ASP A N 1
ATOM 702 C CA . ASP A 1 97 ? -9.205 18.070 -37.440 1.00 9.71 97 ASP A CA 1
ATOM 703 C C . ASP A 1 97 ? -9.354 16.814 -38.288 1.00 9.59 97 ASP A C 1
ATOM 704 O O . ASP A 1 97 ? -9.123 16.845 -39.500 1.00 10.38 97 ASP A O 1
ATOM 709 N N . ALA A 1 98 ? -9.744 15.701 -37.672 1.00 9.91 98 ALA A N 1
ATOM 710 C CA . ALA A 1 98 ? -9.724 14.446 -38.408 1.00 10.99 98 ALA A CA 1
ATOM 711 C C . ALA A 1 98 ? -10.923 14.346 -39.338 1.00 11.86 98 ALA A C 1
ATOM 712 O O . ALA A 1 98 ? -10.789 13.870 -40.468 1.00 12.47 98 ALA A O 1
ATOM 714 N N . THR A 1 99 ? -12.092 14.839 -38.900 1.00 10.92 99 THR A N 1
ATOM 715 C CA . THR A 1 99 ? -13.321 14.664 -39.647 1.00 12.73 99 THR A CA 1
ATOM 716 C C . THR A 1 99 ? -13.644 15.848 -40.541 1.00 14.32 99 THR A C 1
ATOM 717 O O . THR A 1 99 ? -14.427 15.690 -41.479 1.00 16.19 99 THR A O 1
ATOM 721 N N . GLY A 1 100 ? -13.058 17.014 -40.278 1.00 12.63 100 GLY A N 1
ATOM 722 C CA . GLY A 1 100 ? -13.503 18.228 -40.932 1.00 12.45 100 GLY A CA 1
ATOM 723 C C . GLY A 1 100 ? -14.880 18.676 -40.517 1.00 15.81 100 GLY A C 1
ATOM 724 O O . GLY A 1 100 ? -15.461 19.544 -41.182 1.00 17.85 100 GLY A O 1
ATOM 725 N N . LEU A 1 101 ? -15.432 18.109 -39.446 1.00 12.30 101 LEU A N 1
ATOM 726 C CA . LEU A 1 101 ? -16.713 18.576 -38.934 1.00 13.42 101 LEU A CA 1
ATOM 727 C C . LEU A 1 101 ? -16.482 19.579 -37.827 1.00 12.45 101 LEU A C 1
ATOM 728 O O . LEU A 1 101 ? -15.593 19.408 -36.991 1.00 12.73 101 LEU A O 1
ATOM 733 N N . GLN A 1 102 ? -17.300 20.621 -37.806 1.00 10.58 102 GLN A N 1
ATOM 734 C CA . GLN A 1 102 ? -17.218 21.546 -36.693 1.00 9.13 102 GLN A CA 1
ATOM 735 C C . GLN A 1 102 ? -17.589 20.838 -35.401 1.00 10.69 102 GLN A C 1
ATOM 736 O O . GLN A 1 102 ? -18.555 20.073 -35.356 1.00 10.39 102 GLN A O 1
ATOM 742 N N . VAL A 1 103 ? -16.795 21.050 -34.354 1.00 10.10 103 VAL A N 1
ATOM 743 C CA . VAL A 1 103 ? -17.041 20.430 -33.058 1.00 10.67 103 VAL A CA 1
ATOM 744 C C . VAL A 1 103 ? -17.407 21.512 -32.065 1.00 9.88 103 VAL A C 1
ATOM 745 O O . VAL A 1 103 ? -16.719 22.538 -31.979 1.00 10.87 103 VAL A O 1
ATOM 749 N N . ILE A 1 104 ? -18.495 21.284 -31.324 1.00 9.03 104 ILE A N 1
ATOM 750 C CA . ILE A 1 104 ? -18.939 22.180 -30.263 1.00 10.34 104 ILE A CA 1
ATOM 751 C C . ILE A 1 104 ? -18.858 21.426 -28.945 1.00 9.71 104 ILE A C 1
ATOM 752 O O . ILE A 1 104 ? -19.595 20.456 -28.728 1.00 11.99 104 ILE A O 1
ATOM 757 N N . ALA A 1 105 ? -17.990 21.884 -28.057 1.00 9.38 105 ALA A N 1
ATOM 758 C CA . ALA A 1 105 ? -17.856 21.282 -26.739 1.00 11.95 105 ALA A CA 1
ATOM 759 C C . ALA A 1 105 ? -18.600 22.129 -25.717 1.00 10.06 105 ALA A C 1
ATOM 760 O O . ALA A 1 105 ? -18.633 23.355 -25.811 1.00 11.77 105 ALA A O 1
ATOM 762 N N . ILE A 1 106 ? -19.175 21.467 -24.725 1.00 11.01 106 ILE A N 1
ATOM 763 C CA . ILE A 1 106 ? -20.067 22.089 -23.751 1.00 11.18 106 ILE A CA 1
ATOM 764 C C . ILE A 1 106 ? -19.426 22.097 -22.367 1.00 13.89 106 ILE A C 1
ATOM 765 O O . ILE A 1 106 ? -18.996 21.050 -21.870 1.00 13.34 106 ILE A O 1
ATOM 770 N N . ASP A 1 107 ? -19.403 23.275 -21.728 1.00 13.25 107 ASP A N 1
ATOM 771 C CA . ASP A 1 107 ? -18.980 23.416 -20.333 1.00 12.64 107 ASP A CA 1
ATOM 772 C C . ASP A 1 107 ? -20.236 23.506 -19.467 1.00 11.87 107 ASP A C 1
ATOM 773 O O . ASP A 1 107 ? -20.676 24.581 -19.061 1.00 12.98 107 ASP A O 1
ATOM 778 N N . TYR A 1 108 ? -20.838 22.360 -19.194 1.00 11.82 108 TYR A N 1
ATOM 779 C CA . TYR A 1 108 ? -22.069 22.379 -18.417 1.00 11.56 108 TYR A CA 1
ATOM 780 C C . TYR A 1 108 ? -21.797 22.616 -16.933 1.00 11.09 108 TYR A C 1
ATOM 781 O O . TYR A 1 108 ? -20.715 22.341 -16.419 1.00 13.53 108 TYR A O 1
ATOM 790 N N . ARG A 1 109 ? -22.828 23.104 -16.237 1.00 12.28 109 ARG A N 1
ATOM 791 C CA . ARG A 1 109 ? -22.728 23.317 -14.799 1.00 9.43 109 ARG A CA 1
ATOM 792 C C . ARG A 1 109 ? -22.393 22.015 -14.086 1.00 11.44 109 ARG A C 1
ATOM 793 O O . ARG A 1 109 ? -22.882 20.945 -14.451 1.00 11.25 109 ARG A O 1
ATOM 801 N N . LEU A 1 110 ? -21.534 22.103 -13.083 1.00 12.75 110 LEU A N 1
ATOM 802 C CA . LEU A 1 110 ? -21.032 20.907 -12.421 1.00 11.83 110 LEU A CA 1
ATOM 803 C C . LEU A 1 110 ? -21.725 20.683 -11.081 1.00 15.81 110 LEU A C 1
ATOM 804 O O . LEU A 1 110 ? -22.199 21.616 -10.424 1.00 14.50 110 LEU A O 1
ATOM 809 N N . ALA A 1 111 ? -21.793 19.421 -10.699 1.00 11.24 111 ALA A N 1
ATOM 810 C CA . ALA A 1 111 ? -22.156 19.023 -9.357 1.00 15.36 111 ALA A CA 1
ATOM 811 C C . ALA A 1 111 ? -20.923 19.126 -8.469 1.00 15.58 111 ALA A C 1
ATOM 812 O O . ALA A 1 111 ? -19.797 19.150 -8.965 1.00 16.10 111 ALA A O 1
ATOM 814 N N . PRO A 1 112 ? -21.099 19.175 -7.143 1.00 15.26 112 PRO A N 1
ATOM 815 C CA . PRO A 1 112 ? -22.358 19.120 -6.396 1.00 15.78 112 PRO A CA 1
ATOM 816 C C . PRO A 1 112 ? -23.075 20.462 -6.275 1.00 17.03 112 PRO A C 1
ATOM 817 O O . PRO A 1 112 ? -24.220 20.478 -5.846 1.00 19.18 112 PRO A O 1
ATOM 821 N N . GLU A 1 113 ? -22.423 21.564 -6.660 1.00 16.25 113 GLU A N 1
ATOM 822 C CA . GLU A 1 113 ? -23.069 22.863 -6.511 1.00 16.32 113 GLU A CA 1
ATOM 823 C C . GLU A 1 113 ? -24.334 22.956 -7.350 1.00 19.06 113 GLU A C 1
ATOM 824 O O . GLU A 1 113 ? -25.292 23.628 -6.950 1.00 17.53 113 GLU A O 1
ATOM 830 N N . HIS A 1 114 ? -24.356 22.305 -8.509 1.00 14.21 114 HIS A N 1
ATOM 831 C CA . HIS A 1 114 ? -25.559 22.213 -9.322 1.00 17.89 114 HIS A CA 1
ATOM 832 C C . HIS A 1 114 ? -25.919 20.749 -9.466 1.00 18.38 114 HIS A C 1
ATOM 833 O O . HIS A 1 114 ? -25.108 19.947 -9.947 1.00 19.37 114 HIS A O 1
ATOM 840 N N . ARG A 1 115 ? -27.129 20.406 -9.059 1.00 21.09 115 ARG A N 1
ATOM 841 C CA . ARG A 1 115 ? -27.558 19.027 -9.111 1.00 20.41 115 ARG A CA 1
ATOM 842 C C . ARG A 1 115 ? -28.400 18.806 -10.359 1.00 20.15 115 ARG A C 1
ATOM 843 O O . ARG A 1 115 ? -28.870 19.755 -10.994 1.00 16.60 115 ARG A O 1
ATOM 851 N N . TRP A 1 116 ? -28.573 17.539 -10.708 1.00 20.71 116 TRP A N 1
ATOM 852 C CA . TRP A 1 116 ? -29.455 17.188 -11.807 1.00 21.09 116 TRP A CA 1
ATOM 853 C C . TRP A 1 116 ? -30.809 17.873 -11.613 1.00 22.17 116 TRP A C 1
ATOM 854 O O . TRP A 1 116 ? -31.298 17.971 -10.481 1.00 20.95 116 TRP A O 1
ATOM 865 N N . PRO A 1 117 ? -31.449 18.358 -12.682 1.00 24.94 117 PRO A N 1
ATOM 866 C CA . PRO A 1 117 ? -31.082 18.222 -14.092 1.00 19.59 117 PRO A CA 1
ATOM 867 C C . PRO A 1 117 ? -30.222 19.343 -14.670 1.00 19.22 117 PRO A C 1
ATOM 868 O O . PRO A 1 117 ? -30.275 19.523 -15.881 1.00 16.26 117 PRO A O 1
ATOM 872 N N . ALA A 1 118 ? -29.451 20.071 -13.855 1.00 20.74 118 ALA A N 1
ATOM 873 C CA . ALA A 1 118 ? -28.708 21.213 -14.390 1.00 16.47 118 ALA A CA 1
ATOM 874 C C . ALA A 1 118 ? -27.877 20.811 -15.598 1.00 14.27 118 ALA A C 1
ATOM 875 O O . ALA A 1 118 ? -27.856 21.517 -16.612 1.00 14.49 118 ALA A O 1
ATOM 877 N N . GLN A 1 119 ? -27.223 19.651 -15.521 1.00 13.31 119 GLN A N 1
ATOM 878 C CA . GLN A 1 119 ? -26.267 19.246 -16.549 1.00 13.27 119 GLN A CA 1
ATOM 879 C C . GLN A 1 119 ? -26.955 18.944 -17.872 1.00 15.79 119 GLN A C 1
ATOM 880 O O . GLN A 1 119 ? -26.466 19.343 -18.942 1.00 14.12 119 GLN A O 1
ATOM 886 N N . ILE A 1 120 ? -28.073 18.217 -17.822 1.00 15.20 120 ILE A N 1
ATOM 887 C CA . ILE A 1 120 ? -28.787 17.889 -19.046 1.00 14.23 120 ILE A CA 1
ATOM 888 C C . ILE A 1 120 ? -29.507 19.117 -19.571 1.00 15.17 120 ILE A C 1
ATOM 889 O O . ILE A 1 120 ? -29.585 19.311 -20.791 1.00 15.61 120 ILE A O 1
ATOM 894 N N . GLN A 1 121 ? -30.017 19.981 -18.680 1.00 14.61 121 GLN A N 1
ATOM 895 C CA . GLN A 1 121 ? -30.568 21.253 -19.139 1.00 17.30 121 GLN A CA 1
ATOM 896 C C . GLN A 1 121 ? -29.540 22.027 -19.947 1.00 17.16 121 GLN A C 1
ATOM 897 O O . GLN A 1 121 ? -29.884 22.662 -20.951 1.00 15.96 121 GLN A O 1
ATOM 903 N N . ASP A 1 122 ? -28.264 21.965 -19.544 1.00 13.64 122 ASP A N 1
ATOM 904 C CA . ASP A 1 122 ? -27.260 22.732 -20.263 1.00 15.78 122 ASP A CA 1
ATOM 905 C C . ASP A 1 122 ? -26.929 22.093 -21.608 1.00 11.17 122 ASP A C 1
ATOM 906 O O . ASP A 1 122 ? -26.748 22.799 -22.609 1.00 12.93 122 ASP A O 1
ATOM 911 N N . VAL A 1 123 ? -26.828 20.765 -21.653 1.00 11.89 123 VAL A N 1
ATOM 912 C CA . VAL A 1 123 ? -26.608 20.086 -22.929 1.00 12.12 123 VAL A CA 1
ATOM 913 C C . VAL A 1 123 ? -27.791 20.315 -23.862 1.00 9.69 123 VAL A C 1
ATOM 914 O O . VAL A 1 123 ? -27.618 20.587 -25.058 1.00 9.33 123 VAL A O 1
ATOM 918 N N . GLN A 1 124 ? -29.012 20.202 -23.325 1.00 11.91 124 GLN A N 1
ATOM 919 C CA . GLN A 1 124 ? -30.218 20.464 -24.115 1.00 11.64 124 GLN A CA 1
ATOM 920 C C . GLN A 1 124 ? -30.233 21.885 -24.655 1.00 12.14 124 GLN A C 1
ATOM 921 O O . GLN A 1 124 ? -30.705 22.125 -25.773 1.00 11.69 124 GLN A O 1
ATOM 927 N N . ALA A 1 125 ? -29.723 22.841 -23.874 1.00 12.30 125 ALA A N 1
ATOM 928 C CA . ALA A 1 125 ? -29.750 24.236 -24.301 1.00 12.01 125 ALA A CA 1
ATOM 929 C C . ALA A 1 125 ? -28.795 24.472 -25.461 1.00 13.48 125 ALA A C 1
ATOM 930 O O . ALA A 1 125 ? -29.130 25.177 -26.425 1.00 12.47 125 ALA A O 1
ATOM 932 N N . VAL A 1 126 ? -27.606 23.877 -25.395 1.00 10.42 126 VAL A N 1
ATOM 933 C CA . VAL A 1 126 ? -26.678 23.963 -26.516 1.00 11.68 126 VAL A CA 1
ATOM 934 C C . VAL A 1 126 ? -27.239 23.225 -27.722 1.00 10.67 126 VAL A C 1
ATOM 935 O O . VAL A 1 126 ? -27.215 23.734 -28.844 1.00 11.43 126 VAL A O 1
ATOM 939 N N . TRP A 1 127 ? -27.734 22.004 -27.509 1.00 11.00 127 TRP A N 1
ATOM 940 C CA . TRP A 1 127 ? -28.268 21.212 -28.610 1.00 11.79 127 TRP A CA 1
ATOM 941 C C . TRP A 1 127 ? -29.381 21.959 -29.343 1.00 12.96 127 TRP A C 1
ATOM 942 O O . TRP A 1 127 ? -29.395 22.010 -30.581 1.00 12.07 127 TRP A O 1
ATOM 953 N N . ASP A 1 128 ? -30.334 22.524 -28.593 1.00 12.87 128 ASP A N 1
ATOM 954 C CA . ASP A 1 128 ? -31.455 23.224 -29.215 1.00 13.08 128 ASP A CA 1
ATOM 955 C C . ASP A 1 128 ? -30.983 24.504 -29.900 1.00 12.56 128 ASP A C 1
ATOM 956 O O . ASP A 1 128 ? -31.453 24.843 -30.993 1.00 15.27 128 ASP A O 1
ATOM 961 N N . ALA A 1 129 ? -30.037 25.215 -29.281 1.00 13.56 129 ALA A N 1
ATOM 962 C CA . ALA A 1 129 ? -29.518 26.447 -29.872 1.00 13.26 129 ALA A CA 1
ATOM 963 C C . ALA A 1 129 ? -28.806 26.174 -31.190 1.00 13.50 129 ALA A C 1
ATOM 964 O O . ALA A 1 129 ? -28.938 26.943 -32.150 1.00 13.01 129 ALA A O 1
ATOM 966 N N . LEU A 1 130 ? -28.075 25.055 -31.271 1.00 12.79 130 LEU A N 1
ATOM 967 C CA . LEU A 1 130 ? -27.309 24.756 -32.476 1.00 13.69 130 LEU A CA 1
ATOM 968 C C . LEU A 1 130 ? -28.219 24.452 -33.659 1.00 14.14 130 LEU A C 1
ATOM 969 O O . LEU A 1 130 ? -27.917 24.843 -34.795 1.00 17.75 130 LEU A O 1
ATOM 974 N N . ASP A 1 131 ? -29.314 23.730 -33.414 1.00 16.34 131 ASP A N 1
ATOM 975 C CA . ASP A 1 131 ? -30.401 23.520 -34.382 1.00 20.44 131 ASP A CA 1
ATOM 976 C C . ASP A 1 131 ? -29.881 23.024 -35.725 1.00 21.77 131 ASP A C 1
ATOM 977 O O . ASP A 1 131 ? -30.211 23.567 -36.781 1.00 19.66 131 ASP A O 1
ATOM 982 N N . ARG A 1 132 ? -29.069 21.969 -35.693 1.00 17.08 132 ARG A N 1
ATOM 983 C CA . ARG A 1 132 ? -28.354 21.586 -36.900 1.00 16.92 132 ARG A CA 1
ATOM 984 C C . ARG A 1 132 ? -28.107 20.087 -36.894 1.00 16.91 132 ARG A C 1
ATOM 985 O O . ARG A 1 132 ? -28.124 19.452 -35.831 1.00 18.33 132 ARG A O 1
ATOM 993 N N . PRO A 1 133 ? -27.873 19.493 -38.061 1.00 16.07 133 PRO A N 1
ATOM 994 C CA . PRO A 1 133 ? -27.454 18.087 -38.102 1.00 14.93 133 PRO A CA 1
ATOM 995 C C . PRO A 1 133 ? -26.141 17.903 -37.358 1.00 13.32 133 PRO A C 1
ATOM 996 O O . PRO A 1 133 ? -25.160 18.591 -37.622 1.00 12.64 133 PRO A O 1
ATOM 1000 N N . ALA A 1 134 ? -26.124 16.963 -36.417 1.00 11.32 134 ALA A N 1
ATOM 1001 C CA . ALA A 1 134 ? -24.920 16.800 -35.619 1.00 10.02 134 ALA A CA 1
ATOM 1002 C C . ALA A 1 134 ? -24.889 15.398 -35.043 1.00 11.16 134 ALA A C 1
ATOM 1003 O O . ALA A 1 134 ? -25.934 14.823 -34.737 1.00 11.25 134 ALA A O 1
ATOM 1005 N N . VAL A 1 135 ? -23.679 14.861 -34.917 1.00 10.40 135 VAL A N 1
ATOM 1006 C CA . VAL A 1 135 ? -23.438 13.706 -34.060 1.00 9.91 135 VAL A CA 1
ATOM 1007 C C . VAL A 1 135 ? -23.214 14.235 -32.655 1.00 10.04 135 VAL A C 1
ATOM 1008 O O . VAL A 1 135 ? -22.664 15.326 -32.479 1.00 11.24 135 VAL A O 1
ATOM 1012 N N . ILE A 1 136 ? -23.660 13.497 -31.646 1.00 8.73 136 ILE A N 1
ATOM 1013 C CA . ILE A 1 136 ? -23.355 13.833 -30.267 1.00 11.66 136 ILE A CA 1
ATOM 1014 C C . ILE A 1 136 ? -22.415 12.776 -29.722 1.00 9.41 136 ILE A C 1
ATOM 1015 O O . ILE A 1 136 ? -22.542 11.583 -30.035 1.00 9.97 136 ILE A O 1
ATOM 1020 N N . ALA A 1 137 ? -21.419 13.222 -28.970 1.00 10.60 137 ALA A N 1
ATOM 1021 C CA . ALA A 1 137 ? -20.394 12.322 -28.469 1.00 9.91 137 ALA A CA 1
ATOM 1022 C C . ALA A 1 137 ? -19.991 12.745 -27.066 1.00 12.33 137 ALA A C 1
ATOM 1023 O O . ALA A 1 137 ? -20.090 13.918 -26.699 1.00 9.73 137 ALA A O 1
ATOM 1025 N N . GLY A 1 138 ? -19.526 11.779 -26.280 1.00 8.86 138 GLY A N 1
ATOM 1026 C CA . GLY A 1 138 ? -19.128 12.103 -24.929 1.00 9.00 138 GLY A CA 1
ATOM 1027 C C . GLY A 1 138 ? -18.456 10.946 -24.225 1.00 9.77 138 GLY A C 1
ATOM 1028 O O . GLY A 1 138 ? -18.722 9.788 -24.525 1.00 9.64 138 GLY A O 1
ATOM 1029 N N . ASP A 1 139 ? -17.575 11.257 -23.288 1.00 9.94 139 ASP A N 1
ATOM 1030 C CA . ASP A 1 139 ? -16.861 10.243 -22.534 1.00 10.84 139 ASP A CA 1
ATOM 1031 C C . ASP A 1 139 ? -17.379 10.235 -21.106 1.00 13.27 139 ASP A C 1
ATOM 1032 O O . ASP A 1 139 ? -17.632 11.294 -20.520 1.00 11.61 139 ASP A O 1
ATOM 1037 N N . SER A 1 140 ? -17.567 9.034 -20.576 1.00 9.66 140 SER A N 1
ATOM 1038 C CA . SER A 1 140 ? -17.850 8.833 -19.160 1.00 10.86 140 SER A CA 1
ATOM 1039 C C . SER A 1 140 ? -19.172 9.488 -18.797 1.00 16.04 140 SER A C 1
ATOM 1040 O O . SER A 1 140 ? -20.207 9.185 -19.405 1.00 11.66 140 SER A O 1
ATOM 1043 N N . ALA A 1 141 ? -19.148 10.414 -17.832 1.00 13.18 141 ALA A N 1
ATOM 1044 C CA . ALA A 1 141 ? -20.359 11.155 -17.518 1.00 14.88 141 ALA A CA 1
ATOM 1045 C C . ALA A 1 141 ? -20.881 11.907 -18.737 1.00 10.31 141 ALA A C 1
ATOM 1046 O O . ALA A 1 141 ? -22.096 12.095 -18.882 1.00 10.04 141 ALA A O 1
ATOM 1048 N N . GLY A 1 142 ? -19.976 12.357 -19.622 1.00 13.50 142 GLY A N 1
ATOM 1049 C CA . GLY A 1 142 ? -20.410 12.963 -20.868 1.00 11.96 142 GLY A CA 1
ATOM 1050 C C . GLY A 1 142 ? -21.173 11.998 -21.751 1.00 13.28 142 GLY A C 1
ATOM 1051 O O . GLY A 1 142 ? -22.042 12.413 -22.523 1.00 11.83 142 GLY A O 1
ATOM 1052 N N . GLY A 1 143 ? -20.858 10.707 -21.656 1.00 13.02 143 GLY A N 1
ATOM 1053 C CA . GLY A 1 143 ? -21.615 9.707 -22.391 1.00 11.57 143 GLY A CA 1
ATOM 1054 C C . GLY A 1 143 ? -23.027 9.548 -21.868 1.00 11.23 143 GLY A C 1
ATOM 1055 O O . GLY A 1 143 ? -23.976 9.425 -22.648 1.00 13.87 143 GLY A O 1
ATOM 1056 N N . MET A 1 144 ? -23.197 9.541 -20.545 1.00 12.81 144 MET A N 1
ATOM 1057 C CA . MET A 1 144 ? -24.554 9.505 -19.988 1.00 10.85 144 MET A CA 1
ATOM 1058 C C . MET A 1 144 ? -25.369 10.696 -20.472 1.00 12.62 144 MET A C 1
ATOM 1059 O O . MET A 1 144 ? -26.513 10.548 -20.918 1.00 11.72 144 MET A O 1
ATOM 1064 N N . LEU A 1 145 ? -24.781 11.890 -20.404 1.00 9.68 145 LEU A N 1
ATOM 1065 C CA . LEU A 1 145 ? -25.490 13.100 -20.822 1.00 9.59 145 LEU A CA 1
ATOM 1066 C C . LEU A 1 145 ? -25.850 13.048 -22.303 1.00 9.68 145 LEU A C 1
ATOM 1067 O O . LEU A 1 145 ? -26.928 13.508 -22.706 1.00 13.01 145 LEU A O 1
ATOM 1072 N N . SER A 1 146 ? -24.938 12.535 -23.136 1.00 9.60 146 SER A N 1
ATOM 1073 C CA . SER A 1 146 ? -25.227 12.398 -24.557 1.00 8.78 146 SER A CA 1
ATOM 1074 C C . SER A 1 146 ? -26.337 11.392 -24.790 1.00 10.78 146 SER A C 1
ATOM 1075 O O . SER A 1 146 ? -27.181 11.588 -25.666 1.00 13.36 146 SER A O 1
ATOM 1078 N N . ALA A 1 147 ? -26.368 10.316 -24.007 1.00 10.51 147 ALA A N 1
ATOM 1079 C CA . ALA A 1 147 ? -27.446 9.348 -24.167 1.00 10.19 147 ALA A CA 1
ATOM 1080 C C . ALA A 1 147 ? -28.763 9.924 -23.669 1.00 13.60 147 ALA A C 1
ATOM 1081 O O . ALA A 1 147 ? -29.819 9.706 -24.284 1.00 12.06 147 ALA A O 1
ATOM 1083 N N . ALA A 1 148 ? -28.712 10.689 -22.573 1.00 11.04 148 ALA A N 1
ATOM 1084 C CA . ALA A 1 148 ? -29.917 11.337 -22.058 1.00 12.49 148 ALA A CA 1
ATOM 1085 C C . ALA A 1 148 ? -30.406 12.418 -23.004 1.00 12.18 148 ALA A C 1
ATOM 1086 O O . ALA A 1 148 ? -31.615 12.619 -23.160 1.00 13.45 148 ALA A O 1
ATOM 1088 N N . LEU A 1 149 ? -29.484 13.130 -23.650 1.00 11.15 149 LEU A N 1
ATOM 1089 C CA . LEU A 1 149 ? -29.915 14.112 -24.630 1.00 10.68 149 LEU A CA 1
ATOM 1090 C C . LEU A 1 149 ? -30.737 13.413 -25.709 1.00 12.88 149 LEU A C 1
ATOM 1091 O O . LEU A 1 149 ? -31.838 13.842 -26.052 1.00 10.74 149 LEU A O 1
ATOM 1096 N N . CYS A 1 150 ? -30.222 12.293 -26.225 1.00 13.19 150 CYS A N 1
ATOM 1097 C CA . CYS A 1 150 ? -30.917 11.569 -27.285 1.00 11.19 150 CYS A CA 1
ATOM 1098 C C . CYS A 1 150 ? -32.297 11.109 -26.834 1.00 12.45 150 CYS A C 1
ATOM 1099 O O . CYS A 1 150 ? -33.282 11.252 -27.571 1.00 15.76 150 CYS A O 1
ATOM 1102 N N . LEU A 1 151 ? -32.388 10.559 -25.621 1.00 13.02 151 LEU A N 1
ATOM 1103 C CA . LEU A 1 151 ? -33.678 10.109 -25.117 1.00 15.76 151 LEU A CA 1
ATOM 1104 C C . LEU A 1 151 ? -34.666 11.258 -25.018 1.00 17.95 151 LEU A C 1
ATOM 1105 O O . LEU A 1 151 ? -35.874 11.052 -25.196 1.00 17.93 151 LEU A O 1
ATOM 1110 N N . SER A 1 152 ? -34.183 12.471 -24.766 1.00 14.39 152 SER A N 1
ATOM 1111 C CA . SER A 1 152 ? -35.095 13.597 -24.610 1.00 14.52 152 SER A CA 1
ATOM 1112 C C . SER A 1 152 ? -35.399 14.327 -25.912 1.00 16.56 152 SER A C 1
ATOM 1113 O O . SER A 1 152 ? -36.247 15.228 -25.900 1.00 18.47 152 SER A O 1
ATOM 1116 N N . ARG A 1 153 ? -34.735 14.005 -27.024 1.00 17.46 153 ARG A N 1
ATOM 1117 C CA . ARG A 1 153 ? -34.876 14.813 -28.233 1.00 20.69 153 ARG A CA 1
ATOM 1118 C C . ARG A 1 153 ? -35.269 13.970 -29.440 1.00 24.94 153 ARG A C 1
ATOM 1119 O O . ARG A 1 153 ? -34.789 14.187 -30.555 1.00 29.31 153 ARG A O 1
ATOM 1127 N N . ARG A 1 154 ? -36.164 13.018 -29.254 1.00 21.53 154 ARG A N 1
ATOM 1128 C CA . ARG A 1 154 ? -36.452 12.088 -30.352 1.00 28.69 154 ARG A CA 1
ATOM 1129 C C . ARG A 1 154 ? -37.356 12.636 -31.475 1.00 31.51 154 ARG A C 1
ATOM 1130 O O . ARG A 1 154 ? -37.749 11.785 -32.283 1.00 31.48 154 ARG A O 1
ATOM 1138 N N . GLY A 1 155 ? -37.705 13.906 -31.644 1.00 34.93 155 GLY A N 1
ATOM 1139 C CA . GLY A 1 155 ? -38.344 14.353 -32.867 1.00 35.44 155 GLY A CA 1
ATOM 1140 C C . GLY A 1 155 ? -37.346 14.547 -33.991 1.00 36.31 155 GLY A C 1
ATOM 1141 O O . GLY A 1 155 ? -36.335 13.838 -34.097 1.00 35.06 155 GLY A O 1
ATOM 1142 N N . GLN A 1 156 ? -37.627 15.525 -34.850 1.00 34.95 156 GLN A N 1
ATOM 1143 C CA . GLN A 1 156 ? -36.740 15.762 -35.980 1.00 30.41 156 GLN A CA 1
ATOM 1144 C C . GLN A 1 156 ? -35.430 16.419 -35.573 1.00 33.61 156 GLN A C 1
ATOM 1145 O O . GLN A 1 156 ? -34.543 16.556 -36.421 1.00 37.75 156 GLN A O 1
ATOM 1151 N N . ARG A 1 157 ? -35.276 16.817 -34.310 1.00 29.97 157 ARG A N 1
ATOM 1152 C CA . ARG A 1 157 ? -34.023 17.368 -33.810 1.00 31.19 157 ARG A CA 1
ATOM 1153 C C . ARG A 1 157 ? -33.152 16.304 -33.157 1.00 25.03 157 ARG A C 1
ATOM 1154 O O . ARG A 1 157 ? -32.292 16.623 -32.326 1.00 23.14 157 ARG A O 1
ATOM 1162 N N . GLN A 1 158 ? -33.373 15.046 -33.502 1.00 24.54 158 GLN A N 1
ATOM 1163 C CA . GLN A 1 158 ? -32.539 13.982 -32.976 1.00 19.17 158 GLN A CA 1
ATOM 1164 C C . GLN A 1 158 ? -31.134 14.073 -33.562 1.00 15.26 158 GLN A C 1
ATOM 1165 O O . GLN A 1 158 ? -30.970 14.458 -34.726 1.00 13.35 158 GLN A O 1
ATOM 1171 N N . PRO A 1 159 ? -30.102 13.762 -32.771 1.00 12.09 159 PRO A N 1
ATOM 1172 C CA . PRO A 1 159 ? -28.752 13.661 -33.328 1.00 12.25 159 PRO A CA 1
ATOM 1173 C C . PRO A 1 159 ? -28.685 12.605 -34.419 1.00 13.18 159 PRO A C 1
ATOM 1174 O O . PRO A 1 159 ? -29.474 11.656 -34.444 1.00 15.39 159 PRO A O 1
ATOM 1178 N N . LEU A 1 160 ? -27.724 12.776 -35.327 1.00 11.97 160 LEU A N 1
ATOM 1179 C CA . LEU A 1 160 ? -27.493 11.765 -36.357 1.00 12.48 160 LEU A CA 1
ATOM 1180 C C . LEU A 1 160 ? -26.892 10.501 -35.791 1.00 12.79 160 LEU A C 1
ATOM 1181 O O . LEU A 1 160 ? -26.946 9.458 -36.450 1.00 15.19 160 LEU A O 1
ATOM 1186 N N . GLY A 1 161 ? -26.311 10.575 -34.606 1.00 8.74 161 GLY A N 1
ATOM 1187 C CA . GLY A 1 161 ? -25.697 9.412 -34.000 1.00 8.58 161 GLY A CA 1
ATOM 1188 C C . GLY A 1 161 ? -25.213 9.801 -32.627 1.00 12.20 161 GLY A C 1
ATOM 1189 O O . GLY A 1 161 ? -25.035 10.990 -32.325 1.00 10.45 161 GLY A O 1
ATOM 1190 N N . GLN A 1 162 ? -25.031 8.791 -31.786 1.00 7.78 162 GLN A N 1
ATOM 1191 C CA . GLN A 1 162 ? -24.482 9.039 -30.468 1.00 9.15 162 GLN A CA 1
ATOM 1192 C C . GLN A 1 162 ? -23.264 8.154 -30.297 1.00 12.64 162 GLN A C 1
ATOM 1193 O O . GLN A 1 162 ? -23.337 6.941 -30.509 1.00 11.46 162 GLN A O 1
ATOM 1199 N N . VAL A 1 163 ? -22.153 8.771 -29.926 1.00 9.47 163 VAL A N 1
ATOM 1200 C CA . VAL A 1 163 ? -20.874 8.097 -29.770 1.00 10.04 163 VAL A CA 1
ATOM 1201 C C . VAL A 1 163 ? -20.509 8.184 -28.295 1.00 12.30 163 VAL A C 1
ATOM 1202 O O . VAL A 1 163 ? -20.148 9.259 -27.793 1.00 10.79 163 VAL A O 1
ATOM 1206 N N . LEU A 1 164 ? -20.630 7.063 -27.594 1.00 9.51 164 LEU A N 1
ATOM 1207 C CA . LEU A 1 164 ? -20.544 7.006 -26.139 1.00 9.88 164 LEU A CA 1
ATOM 1208 C C . LEU A 1 164 ? -19.257 6.275 -25.790 1.00 11.92 164 LEU A C 1
ATOM 1209 O O . LEU A 1 164 ? -19.092 5.110 -26.162 1.00 9.41 164 LEU A O 1
ATOM 1214 N N . ILE A 1 165 ? -18.360 6.963 -25.082 1.00 11.53 165 ILE A N 1
ATOM 1215 C CA . ILE A 1 165 ? -17.002 6.506 -24.816 1.00 9.11 165 ILE A CA 1
ATOM 1216 C C . ILE A 1 165 ? -16.861 6.209 -23.331 1.00 10.00 165 ILE A C 1
ATOM 1217 O O . ILE A 1 165 ? -16.972 7.115 -22.499 1.00 9.15 165 ILE A O 1
ATOM 1222 N N . TYR A 1 166 ? -16.546 4.933 -23.011 1.00 9.66 166 TYR A N 1
ATOM 1223 C CA . TYR A 1 166 ? -16.662 4.331 -21.683 1.00 9.67 166 TYR A CA 1
ATOM 1224 C C . TYR A 1 166 ? -17.695 5.069 -20.828 1.00 9.43 166 TYR A C 1
ATOM 1225 O O . TYR A 1 166 ? -17.353 5.637 -19.785 1.00 10.21 166 TYR A O 1
ATOM 1234 N N . PRO A 1 167 ? -18.970 5.053 -21.230 1.00 10.72 167 PRO A N 1
ATOM 1235 C CA . PRO A 1 167 ? -20.011 5.744 -20.459 1.00 10.67 167 PRO A CA 1
ATOM 1236 C C . PRO A 1 167 ? -20.413 4.996 -19.195 1.00 12.20 167 PRO A C 1
ATOM 1237 O O . PRO A 1 167 ? -20.340 3.770 -19.112 1.00 11.27 167 PRO A O 1
ATOM 1241 N N . GLY A 1 168 ? -20.853 5.760 -18.198 1.00 13.87 168 GLY A N 1
ATOM 1242 C CA . GLY A 1 168 ? -21.745 5.244 -17.175 1.00 13.66 168 GLY A CA 1
ATOM 1243 C C . GLY A 1 168 ? -23.151 5.599 -17.620 1.00 16.33 168 GLY A C 1
ATOM 1244 O O . GLY A 1 168 ? -23.410 6.728 -18.017 1.00 16.31 168 GLY A O 1
ATOM 1245 N N . LEU A 1 169 ? -24.039 4.613 -17.603 1.00 12.01 169 LEU A N 1
ATOM 1246 C CA . LEU A 1 169 ? -25.374 4.812 -18.153 1.00 14.30 169 LEU A CA 1
ATOM 1247 C C . LEU A 1 169 ? -26.477 4.484 -17.153 1.00 15.31 169 LEU A C 1
ATOM 1248 O O . LEU A 1 169 ? -27.644 4.408 -17.544 1.00 20.80 169 LEU A O 1
ATOM 1253 N N . GLY A 1 170 ? -26.143 4.302 -15.881 1.00 15.12 170 GLY A N 1
ATOM 1254 C CA . GLY A 1 170 ? -27.154 4.052 -14.878 1.00 19.88 170 GLY A CA 1
ATOM 1255 C C . GLY A 1 170 ? -27.492 2.596 -14.676 1.00 17.31 170 GLY A C 1
ATOM 1256 O O . GLY A 1 170 ? -28.623 2.276 -14.286 1.00 24.66 170 GLY A O 1
ATOM 1257 N N . GLY A 1 171 ? -26.557 1.691 -14.946 1.00 21.59 171 GLY A N 1
ATOM 1258 C CA . GLY A 1 171 ? -26.765 0.308 -14.561 1.00 19.83 171 GLY A CA 1
ATOM 1259 C C . GLY A 1 171 ? -26.892 0.174 -13.055 1.00 24.66 171 GLY A C 1
ATOM 1260 O O . GLY A 1 171 ? -26.349 0.975 -12.285 1.00 21.24 171 GLY A O 1
ATOM 1261 N N . ASP A 1 172 ? -27.622 -0.857 -12.631 1.00 21.82 172 ASP A N 1
ATOM 1262 C CA . ASP A 1 172 ? -27.881 -1.029 -11.208 1.00 25.70 172 ASP A CA 1
ATOM 1263 C C . ASP A 1 172 ? -26.654 -1.488 -10.425 1.00 27.91 172 ASP A C 1
ATOM 1264 O O . ASP A 1 172 ? -26.728 -1.561 -9.195 1.00 26.76 172 ASP A O 1
ATOM 1269 N N . GLY A 1 173 ? -25.532 -1.772 -11.088 1.00 21.84 173 GLY A N 1
ATOM 1270 C CA . GLY A 1 173 ? -24.344 -2.230 -10.401 1.00 22.31 173 GLY A CA 1
ATOM 1271 C C . GLY A 1 173 ? -24.251 -3.724 -10.217 1.00 19.91 173 GLY A C 1
ATOM 1272 O O . GLY A 1 173 ? -23.301 -4.198 -9.578 1.00 22.43 173 GLY A O 1
ATOM 1273 N N . SER A 1 174 ? -25.190 -4.480 -10.770 1.00 17.92 174 SER A N 1
ATOM 1274 C CA . SER A 1 174 ? -25.227 -5.925 -10.616 1.00 23.44 174 SER A CA 1
ATOM 1275 C C . SER A 1 174 ? -24.552 -6.663 -11.764 1.00 22.75 174 SER A C 1
ATOM 1276 O O . SER A 1 174 ? -24.309 -7.867 -11.649 1.00 18.04 174 SER A O 1
ATOM 1279 N N . ALA A 1 175 ? -24.213 -5.969 -12.851 1.00 22.83 175 ALA A N 1
ATOM 1280 C CA . ALA A 1 175 ? -23.563 -6.634 -13.965 1.00 17.19 175 ALA A CA 1
ATOM 1281 C C . ALA A 1 175 ? -22.159 -7.099 -13.567 1.00 14.83 175 ALA A C 1
ATOM 1282 O O . ALA A 1 175 ? -21.536 -6.533 -12.658 1.00 12.17 175 ALA A O 1
ATOM 1284 N N . PRO A 1 176 ? -21.649 -8.150 -14.228 1.00 15.56 176 PRO A N 1
ATOM 1285 C CA . PRO A 1 176 ? -20.325 -8.694 -13.867 1.00 13.35 176 PRO A CA 1
ATOM 1286 C C . PRO A 1 176 ? -19.211 -7.664 -13.753 1.00 12.06 176 PRO A C 1
ATOM 1287 O O . PRO A 1 176 ? -18.394 -7.756 -12.834 1.00 13.83 176 PRO A O 1
ATOM 1291 N N . SER A 1 177 ? -19.167 -6.675 -14.646 1.00 14.68 177 SER A N 1
ATOM 1292 C CA . SER A 1 177 ? -18.038 -5.751 -14.645 1.00 11.49 177 SER A CA 1
ATOM 1293 C C . SER A 1 177 ? -17.891 -5.017 -13.319 1.00 11.30 177 SER A C 1
ATOM 1294 O O . SER A 1 177 ? -16.773 -4.652 -12.937 1.00 11.39 177 SER A O 1
ATOM 1297 N N . TYR A 1 178 ? -18.986 -4.821 -12.584 1.00 12.16 178 TYR A N 1
ATOM 1298 C CA . TYR A 1 178 ? -18.890 -4.108 -11.316 1.00 14.68 178 TYR A CA 1
ATOM 1299 C C . TYR A 1 178 ? -18.140 -4.926 -10.269 1.00 15.75 178 TYR A C 1
ATOM 1300 O O . TYR A 1 178 ? -17.508 -4.355 -9.382 1.00 16.21 178 TYR A O 1
ATOM 1309 N N . ARG A 1 179 ? -18.195 -6.254 -10.354 1.00 14.91 179 ARG A N 1
ATOM 1310 C CA . ARG A 1 179 ? -17.397 -7.073 -9.453 1.00 15.04 179 ARG A CA 1
ATOM 1311 C C . ARG A 1 179 ? -16.021 -7.374 -10.036 1.00 13.16 179 ARG A C 1
ATOM 1312 O O . ARG A 1 179 ? -15.009 -7.226 -9.350 1.00 17.53 179 ARG A O 1
ATOM 1320 N N . GLU A 1 180 ? -15.992 -7.783 -11.308 1.00 12.55 180 GLU A N 1
ATOM 1321 C CA . GLU A 1 180 ? -14.760 -8.183 -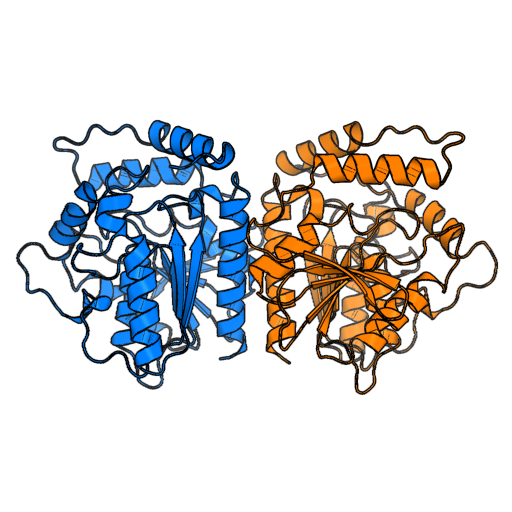11.981 1.00 12.51 180 GLU A CA 1
ATOM 1322 C C . GLU A 1 180 ? -13.748 -7.049 -11.987 1.00 12.86 180 GLU A C 1
ATOM 1323 O O . GLU A 1 180 ? -12.552 -7.262 -11.782 1.00 12.16 180 GLU A O 1
ATOM 1329 N N . ASN A 1 181 ? -14.217 -5.830 -12.199 1.00 12.57 181 ASN A N 1
ATOM 1330 C CA . ASN A 1 181 ? -13.338 -4.681 -12.301 1.00 13.51 181 ASN A CA 1
ATOM 1331 C C . ASN A 1 181 ? -13.446 -3.768 -11.083 1.00 16.26 181 ASN A C 1
ATOM 1332 O O . ASN A 1 181 ? -13.043 -2.600 -11.140 1.00 16.40 181 ASN A O 1
ATOM 1337 N N . ALA A 1 182 ? -13.950 -4.296 -9.966 1.00 13.95 182 ALA A N 1
ATOM 1338 C CA . ALA A 1 182 ? -14.085 -3.502 -8.751 1.00 14.72 182 ALA A CA 1
ATOM 1339 C C . ALA A 1 182 ? -12.764 -2.908 -8.301 1.00 17.86 182 ALA A C 1
ATOM 1340 O O . ALA A 1 182 ? -12.752 -1.858 -7.650 1.00 23.82 182 ALA A O 1
ATOM 1342 N N . GLY A 1 183 ? -11.651 -3.570 -8.595 1.00 15.48 183 GLY A N 1
ATOM 1343 C CA . GLY A 1 183 ? -10.361 -3.071 -8.184 1.00 16.96 183 GLY A CA 1
ATOM 1344 C C . GLY A 1 183 ? -9.536 -2.590 -9.359 1.00 17.99 183 GLY A C 1
ATOM 1345 O O . GLY A 1 183 ? -8.304 -2.557 -9.281 1.00 18.20 183 GLY A O 1
ATOM 1346 N N . ALA A 1 184 ? -10.216 -2.213 -10.444 1.00 17.90 184 ALA A N 1
ATOM 1347 C CA . ALA A 1 184 ? -9.541 -1.814 -11.671 1.00 18.46 184 ALA A CA 1
ATOM 1348 C C . ALA A 1 184 ? -8.695 -0.565 -11.442 1.00 19.68 184 ALA A C 1
ATOM 1349 O O . ALA A 1 184 ? -8.987 0.250 -10.562 1.00 17.77 184 ALA A O 1
ATOM 1351 N N . PRO A 1 185 ? -7.654 -0.377 -12.239 1.00 19.94 185 PRO A N 1
ATOM 1352 C CA . PRO A 1 185 ? -6.925 0.892 -12.198 1.00 19.24 185 PRO A CA 1
ATOM 1353 C C . PRO A 1 185 ? -7.800 2.048 -12.664 1.00 17.70 185 PRO A C 1
ATOM 1354 O O . PRO A 1 185 ? -8.685 1.887 -13.509 1.00 19.57 185 PRO A O 1
ATOM 1358 N N . LEU A 1 186 ? -7.564 3.216 -12.061 1.00 20.17 186 LEU A N 1
ATOM 1359 C CA . LEU A 1 186 ? -8.124 4.500 -12.490 1.00 20.48 186 LEU A CA 1
ATOM 1360 C C . LEU A 1 186 ? -9.605 4.679 -12.152 1.00 24.16 186 LEU A C 1
ATOM 1361 O O . LEU A 1 186 ? -10.033 5.797 -11.848 1.00 26.46 186 LEU A O 1
ATOM 1366 N N . LEU A 1 187 ? -10.407 3.618 -12.209 1.00 24.52 187 LEU A N 1
ATOM 1367 C CA . LEU A 1 187 ? -11.798 3.712 -11.769 1.00 24.31 187 LEU A CA 1
ATOM 1368 C C . LEU A 1 187 ? -12.207 2.419 -11.090 1.00 20.90 187 LEU A C 1
ATOM 1369 O O . LEU A 1 187 ? -12.034 1.344 -11.661 1.00 23.18 187 LEU A O 1
ATOM 1374 N N . ARG A 1 188 ? -12.729 2.527 -9.866 1.00 26.66 188 ARG A N 1
ATOM 1375 C CA . ARG A 1 188 ? -13.210 1.380 -9.107 1.00 27.10 188 ARG A CA 1
ATOM 1376 C C . ARG A 1 188 ? -14.684 1.543 -8.757 1.00 24.08 188 ARG A C 1
ATOM 1377 O O . ARG A 1 188 ? -15.174 2.663 -8.589 1.00 25.79 188 ARG A O 1
ATOM 1385 N N . THR A 1 189 ? -15.381 0.406 -8.618 1.00 25.17 189 THR A N 1
ATOM 1386 C CA . THR A 1 189 ? -16.803 0.436 -8.277 1.00 23.56 189 THR A CA 1
ATOM 1387 C C . THR A 1 189 ? -17.078 1.296 -7.048 1.00 23.83 189 THR A C 1
ATOM 1388 O O . THR A 1 189 ? -18.069 2.040 -7.015 1.00 27.30 189 THR A O 1
ATOM 1392 N N . GLU A 1 190 ? -16.187 1.253 -6.050 1.00 24.39 190 GLU A N 1
ATOM 1393 C CA . GLU A 1 190 ? -16.378 2.079 -4.858 1.00 27.69 190 GLU A CA 1
ATOM 1394 C C . GLU A 1 190 ? -16.473 3.570 -5.181 1.00 27.47 190 GLU A C 1
ATOM 1395 O O . GLU A 1 190 ? -17.199 4.297 -4.495 1.00 31.08 190 GLU A O 1
ATOM 1401 N N . ASP A 1 191 ? -15.752 4.060 -6.198 1.00 28.96 191 ASP A N 1
ATOM 1402 C CA . ASP A 1 191 ? -15.824 5.495 -6.481 1.00 31.89 191 ASP A CA 1
ATOM 1403 C C . ASP A 1 191 ? -17.110 5.910 -7.184 1.00 29.45 191 ASP A C 1
ATOM 1404 O O . ASP A 1 191 ? -17.389 7.111 -7.248 1.00 29.42 191 ASP A O 1
ATOM 1409 N N . LEU A 1 192 ? -17.889 4.958 -7.703 1.00 27.94 192 LEU A N 1
ATOM 1410 C CA . LEU A 1 192 ? -19.009 5.282 -8.585 1.00 25.24 192 LEU A CA 1
ATOM 1411 C C . LEU A 1 192 ? -20.118 6.036 -7.851 1.00 33.65 192 LEU A C 1
ATOM 1412 O O . LEU A 1 192 ? -20.650 7.028 -8.367 1.00 30.09 192 LEU A O 1
ATOM 1417 N N . ALA A 1 193 ? -20.488 5.583 -6.648 1.00 31.69 193 ALA A N 1
ATOM 1418 C CA . ALA A 1 193 ? -21.629 6.193 -5.968 1.00 27.74 193 ALA A CA 1
ATOM 1419 C C . ALA A 1 193 ? -21.376 7.656 -5.627 1.00 31.11 193 ALA A C 1
ATOM 1420 O O . ALA A 1 193 ? -22.319 8.457 -5.623 1.00 32.78 193 ALA A O 1
ATOM 1422 N N . THR A 1 194 ? -20.125 8.021 -5.322 1.00 30.84 194 THR A N 1
ATOM 1423 C CA . THR A 1 194 ? -19.824 9.409 -4.974 1.00 30.68 194 THR A CA 1
ATOM 1424 C C . THR A 1 194 ? -20.305 10.354 -6.065 1.00 32.00 194 THR A C 1
ATOM 1425 O O . THR A 1 194 ? -20.858 11.422 -5.779 1.00 32.42 194 THR A O 1
ATOM 1429 N N . TYR A 1 195 ? -20.132 9.956 -7.327 1.00 31.01 195 TYR A N 1
ATOM 1430 C CA . TYR A 1 195 ? -20.548 10.806 -8.437 1.00 30.73 195 TYR A CA 1
ATOM 1431 C C . TYR A 1 195 ? -22.065 10.890 -8.538 1.00 32.61 195 TYR A C 1
ATOM 1432 O O . TYR A 1 195 ? -22.610 11.972 -8.794 1.00 31.65 195 TYR A O 1
ATOM 1441 N N . HIS A 1 196 ? -22.766 9.762 -8.360 1.00 27.34 196 HIS A N 1
ATOM 1442 C CA . HIS A 1 196 ? -24.227 9.802 -8.314 1.00 33.75 196 HIS A CA 1
ATOM 1443 C C . HIS A 1 196 ? -24.711 10.693 -7.179 1.00 32.92 196 HIS A C 1
ATOM 1444 O O . HIS A 1 196 ? -25.611 11.522 -7.369 1.00 34.25 196 HIS A O 1
ATOM 1451 N N . ALA A 1 197 ? -24.136 10.520 -5.985 1.00 29.08 197 ALA A N 1
ATOM 1452 C CA . ALA A 1 197 ? -24.508 11.354 -4.847 1.00 29.97 197 ALA A CA 1
ATOM 1453 C C . ALA A 1 197 ? -24.309 12.832 -5.155 1.00 27.11 197 ALA A C 1
ATOM 1454 O O . ALA A 1 197 ? -25.106 13.680 -4.734 1.00 31.97 197 ALA A O 1
ATOM 1456 N N . ALA A 1 198 ? -23.247 13.163 -5.885 1.00 24.58 198 ALA A N 1
ATOM 1457 C CA . ALA A 1 198 ? -23.007 14.563 -6.209 1.00 28.03 198 ALA A CA 1
ATOM 1458 C C . ALA A 1 198 ? -24.027 15.060 -7.221 1.00 24.28 198 ALA A C 1
ATOM 1459 O O . ALA A 1 198 ? -24.484 16.203 -7.138 1.00 23.10 198 ALA A O 1
ATOM 1461 N N . LEU A 1 199 ? -24.414 14.198 -8.165 1.00 23.76 199 LEU A N 1
ATOM 1462 C CA . LEU A 1 199 ? -25.302 14.617 -9.244 1.00 24.27 199 LEU A CA 1
ATOM 1463 C C . LEU A 1 199 ? -26.714 14.869 -8.747 1.00 27.54 199 LEU A C 1
ATOM 1464 O O . LEU A 1 199 ? -27.367 15.828 -9.174 1.00 25.57 199 LEU A O 1
ATOM 1469 N N . HIS A 1 200 ? -27.222 14.015 -7.863 1.00 29.38 200 HIS A N 1
ATOM 1470 C CA . HIS A 1 200 ? -28.611 14.143 -7.459 1.00 29.34 200 HIS A CA 1
ATOM 1471 C C . HIS A 1 200 ? -28.794 14.689 -6.058 1.00 34.69 200 HIS A C 1
ATOM 1472 O O . HIS A 1 200 ? -29.840 15.286 -5.783 1.00 34.16 200 HIS A O 1
ATOM 1479 N N . GLY A 1 201 ? -27.806 14.515 -5.182 1.00 36.34 201 GLY A N 1
ATOM 1480 C CA . GLY A 1 201 ? -27.909 14.978 -3.814 1.00 41.22 201 GLY A CA 1
ATOM 1481 C C . GLY A 1 201 ? -29.114 14.386 -3.120 1.00 42.63 201 GLY A C 1
ATOM 1482 O O . GLY A 1 201 ? -29.186 13.171 -2.910 1.00 47.38 201 GLY A O 1
ATOM 1483 N N . ASP A 1 202 ? -30.074 15.240 -2.779 1.00 47.98 202 ASP A N 1
ATOM 1484 C CA . ASP A 1 202 ? -31.313 14.810 -2.149 1.00 47.86 202 ASP A CA 1
ATOM 1485 C C . ASP A 1 202 ? -32.435 14.584 -3.153 1.00 45.01 202 ASP A C 1
ATOM 1486 O O . ASP A 1 202 ? -33.456 13.985 -2.796 1.00 44.10 202 ASP A O 1
ATOM 1491 N N . GLY A 1 203 ? -32.233 15.017 -4.365 1.00 42.66 203 GLY A N 1
ATOM 1492 C CA . GLY A 1 203 ? -33.313 14.953 -5.314 1.00 46.20 203 GLY A CA 1
ATOM 1493 C C . GLY A 1 203 ? -33.933 13.697 -5.824 1.00 47.34 203 GLY A C 1
ATOM 1494 O O . GLY A 1 203 ? -33.479 12.605 -5.528 1.00 41.39 203 GLY A O 1
ATOM 1495 N N . PRO A 1 204 ? -34.982 13.867 -6.628 1.00 49.78 204 PRO A N 1
ATOM 1496 C CA . PRO A 1 204 ? -35.660 12.737 -7.234 1.00 49.75 204 PRO A CA 1
ATOM 1497 C C . PRO A 1 204 ? -34.777 12.049 -8.225 1.00 51.63 204 PRO A C 1
ATOM 1498 O O . PRO A 1 204 ? -33.886 12.670 -8.794 1.00 49.39 204 PRO A O 1
ATOM 1502 N N . VAL A 1 205 ? -34.945 10.751 -8.387 1.00 48.84 205 VAL A N 1
ATOM 1503 C CA . VAL A 1 205 ? -34.169 10.129 -9.423 1.00 45.62 205 VAL A CA 1
ATOM 1504 C C . VAL A 1 205 ? -34.990 10.176 -10.689 1.00 43.29 205 VAL A C 1
ATOM 1505 O O . VAL A 1 205 ? -35.921 9.421 -10.852 1.00 47.02 205 VAL A O 1
ATOM 1509 N N . ASP A 1 206 ? -34.655 11.096 -11.553 1.00 42.81 206 ASP A N 1
ATOM 1510 C CA . ASP A 1 206 ? -35.307 11.225 -12.829 1.00 39.82 206 ASP A CA 1
ATOM 1511 C C . ASP A 1 206 ? -34.880 10.050 -13.760 1.00 33.97 206 ASP A C 1
ATOM 1512 O O . ASP A 1 206 ? -33.719 9.770 -13.881 1.00 32.34 206 ASP A O 1
ATOM 1517 N N . PRO A 1 207 ? -35.861 9.367 -14.374 1.00 35.47 207 PRO A N 1
ATOM 1518 C CA . PRO A 1 207 ? -35.520 8.256 -15.283 1.00 31.45 207 PRO A CA 1
ATOM 1519 C C . PRO A 1 207 ? -34.553 8.657 -16.378 1.00 27.68 207 PRO A C 1
ATOM 1520 O O . PRO A 1 207 ? -33.729 7.835 -16.812 1.00 24.06 207 PRO A O 1
ATOM 1524 N N . LEU A 1 208 ? -34.632 9.909 -16.839 1.00 28.79 208 LEU A N 1
ATOM 1525 C CA . LEU A 1 208 ? -33.695 10.409 -17.837 1.00 28.08 208 LEU A CA 1
ATOM 1526 C C . LEU A 1 208 ? -32.256 10.238 -17.394 1.00 24.48 208 LEU A C 1
ATOM 1527 O O . LEU A 1 208 ? -31.374 10.024 -18.234 1.00 26.73 208 LEU A O 1
ATOM 1532 N N . ALA A 1 209 ? -32.004 10.340 -16.089 1.00 22.05 209 ALA A N 1
ATOM 1533 C CA . ALA A 1 209 ? -30.665 10.274 -15.519 1.00 22.41 209 ALA A CA 1
ATOM 1534 C C . ALA A 1 209 ? -30.137 8.856 -15.419 1.00 20.73 209 ALA A C 1
ATOM 1535 O O . ALA A 1 209 ? -29.011 8.663 -14.956 1.00 19.86 209 ALA A O 1
ATOM 1537 N N . LEU A 1 210 ? -30.927 7.863 -15.809 1.00 21.77 210 LEU A N 1
ATOM 1538 C CA . LEU A 1 210 ? -30.496 6.470 -15.836 1.00 20.47 210 LEU A CA 1
ATOM 1539 C C . LEU A 1 210 ? -30.913 5.900 -17.177 1.00 21.88 210 LEU A C 1
ATOM 1540 O O . LEU A 1 210 ? -31.898 5.156 -17.260 1.00 16.64 210 LEU A O 1
ATOM 1545 N N . PRO A 1 211 ? -30.209 6.262 -18.258 1.00 19.53 211 PRO A N 1
ATOM 1546 C CA . PRO A 1 211 ? -30.620 5.761 -19.581 1.00 15.67 211 PRO A CA 1
ATOM 1547 C C . PRO A 1 211 ? -30.882 4.261 -19.603 1.00 16.40 211 PRO A C 1
ATOM 1548 O O . PRO A 1 211 ? -31.848 3.816 -20.232 1.00 18.26 211 PRO A O 1
ATOM 1552 N N . LEU A 1 212 ? -30.066 3.473 -18.900 1.00 17.38 212 LEU A N 1
ATOM 1553 C CA . LEU A 1 212 ? -30.249 2.026 -18.868 1.00 17.50 212 LEU A CA 1
ATOM 1554 C C . LEU A 1 212 ? -31.550 1.590 -18.204 1.00 20.92 212 LEU A C 1
ATOM 1555 O O . LEU A 1 212 ? -31.965 0.435 -18.380 1.00 22.89 212 LEU A O 1
ATOM 1560 N N . GLN A 1 213 ? -32.176 2.455 -17.415 1.00 18.34 213 GLN A N 1
ATOM 1561 C CA . GLN A 1 213 ? -33.441 2.141 -16.767 1.00 22.62 213 GLN A CA 1
ATOM 1562 C C . GLN A 1 213 ? -34.648 2.708 -17.501 1.00 22.43 213 GLN A C 1
ATOM 1563 O O . GLN A 1 213 ? -35.783 2.460 -17.082 1.00 24.24 213 GLN A O 1
ATOM 1569 N N . VAL A 1 214 ? -34.440 3.459 -18.580 1.00 19.96 214 VAL A N 1
ATOM 1570 C CA . VAL A 1 214 ? -35.567 4.000 -19.323 1.00 21.24 214 VAL A CA 1
ATOM 1571 C C . VAL A 1 214 ? -36.282 2.858 -20.028 1.00 21.09 214 VAL A C 1
ATOM 1572 O O . VAL A 1 214 ? -35.658 2.049 -20.727 1.00 24.84 214 VAL A O 1
ATOM 1576 N N . GLU A 1 215 ? -37.594 2.776 -19.823 1.00 27.78 215 GLU A N 1
ATOM 1577 C CA . GLU A 1 215 ? -38.387 1.677 -20.371 1.00 22.83 215 GLU A CA 1
ATOM 1578 C C . GLU A 1 215 ? -38.330 1.643 -21.899 1.00 22.47 215 GLU A C 1
ATOM 1579 O O . GLU A 1 215 ? -37.978 0.616 -22.497 1.00 23.12 215 GLU A O 1
ATOM 1585 N N . ASP A 1 216 ? -38.631 2.769 -22.552 1.00 22.93 216 ASP A N 1
ATOM 1586 C CA . ASP A 1 216 ? -38.803 2.833 -24.000 1.00 23.08 216 ASP A CA 1
ATOM 1587 C C . ASP A 1 216 ? -37.646 3.619 -24.611 1.00 22.01 216 ASP A C 1
ATOM 1588 O O . ASP A 1 216 ? -37.573 4.846 -24.477 1.00 20.41 216 ASP A O 1
ATOM 1593 N N . LEU A 1 217 ? -36.749 2.913 -25.292 1.00 19.62 217 LEU A N 1
ATOM 1594 C CA . LEU A 1 217 ? -35.634 3.540 -25.979 1.00 17.72 217 LEU A CA 1
ATOM 1595 C C . LEU A 1 217 ? -35.894 3.714 -27.466 1.00 18.68 217 LEU A C 1
ATOM 1596 O O . LEU A 1 217 ? -34.982 4.097 -28.195 1.00 16.77 217 LEU A O 1
ATOM 1601 N N . ALA A 1 218 ? -37.111 3.435 -27.934 1.00 19.69 218 ALA A N 1
ATOM 1602 C CA . ALA A 1 218 ? -37.360 3.437 -29.368 1.00 19.14 218 ALA A CA 1
ATOM 1603 C C . ALA A 1 218 ? -37.162 4.829 -29.948 1.00 20.07 218 ALA A C 1
ATOM 1604 O O . ALA A 1 218 ? -37.566 5.832 -29.356 1.00 18.29 218 ALA A O 1
ATOM 1606 N N . GLY A 1 219 ? -36.506 4.884 -31.098 1.00 16.97 219 GLY A N 1
ATOM 1607 C CA . GLY A 1 219 ? -36.399 6.113 -31.850 1.00 20.64 219 GLY A CA 1
ATOM 1608 C C . GLY A 1 219 ? -35.223 6.995 -31.510 1.00 20.05 219 GLY A C 1
ATOM 1609 O O . GLY A 1 219 ? -35.130 8.101 -32.056 1.00 17.97 219 GLY A O 1
ATOM 1610 N N . VAL A 1 220 ? -34.314 6.553 -30.638 1.00 16.88 220 VAL A N 1
ATOM 1611 C CA . VAL A 1 220 ? -33.133 7.373 -30.385 1.00 13.04 220 VAL A CA 1
ATOM 1612 C C . VAL A 1 220 ? -32.110 7.152 -31.485 1.00 14.51 220 VAL A C 1
ATOM 1613 O O . VAL A 1 220 ? -32.196 6.201 -32.278 1.00 14.04 220 VAL A O 1
ATOM 1617 N N . ALA A 1 221 ? -31.138 8.049 -31.522 1.00 14.17 221 ALA A N 1
ATOM 1618 C CA . ALA A 1 221 ? -30.133 8.039 -32.562 1.00 13.98 221 ALA A CA 1
ATOM 1619 C C . ALA A 1 221 ? -29.342 6.731 -32.528 1.00 12.90 221 ALA A C 1
ATOM 1620 O O . ALA A 1 221 ? -29.088 6.189 -31.445 1.00 16.44 221 ALA A O 1
ATOM 1622 N N . PRO A 1 222 ? -28.938 6.204 -33.689 1.00 12.62 222 PRO A N 1
ATOM 1623 C CA . PRO A 1 222 ? -28.060 5.025 -33.711 1.00 11.57 222 PRO A CA 1
ATOM 1624 C C . PRO A 1 222 ? -26.762 5.290 -32.954 1.00 13.07 222 PRO A C 1
ATOM 1625 O O . PRO A 1 222 ? -26.272 6.419 -32.888 1.00 13.91 222 PRO A O 1
ATOM 1629 N N . ALA A 1 223 ? -26.202 4.233 -32.373 1.00 12.28 223 ALA A N 1
ATOM 1630 C CA . ALA A 1 223 ? -25.167 4.406 -31.367 1.00 10.10 223 ALA A CA 1
ATOM 1631 C C . ALA A 1 223 ? -23.901 3.639 -31.713 1.00 10.70 223 ALA A C 1
ATOM 1632 O O . ALA A 1 223 ? -23.938 2.567 -32.316 1.00 12.01 223 ALA A O 1
ATOM 1634 N N . PHE A 1 224 ? -22.780 4.218 -31.301 1.00 9.38 224 PHE A N 1
ATOM 1635 C CA . PHE A 1 224 ? -21.488 3.551 -31.252 1.00 10.85 224 PHE A CA 1
ATOM 1636 C C . PHE A 1 224 ? -21.032 3.703 -29.813 1.00 11.24 224 PHE A C 1
ATOM 1637 O O . PHE A 1 224 ? -20.817 4.824 -29.342 1.00 11.79 224 PHE A O 1
ATOM 1645 N N . VAL A 1 225 ? -20.951 2.582 -29.109 1.00 8.88 225 VAL A N 1
ATOM 1646 C CA . VAL A 1 225 ? -20.664 2.560 -27.682 1.00 9.12 225 VAL A CA 1
ATOM 1647 C C . VAL A 1 225 ? -19.392 1.756 -27.489 1.00 10.60 225 VAL A C 1
ATOM 1648 O O . VAL A 1 225 ? -19.355 0.564 -27.815 1.00 10.85 225 VAL A O 1
ATOM 1652 N N . VAL A 1 226 ? -18.362 2.392 -26.949 1.00 8.44 226 VAL A N 1
ATOM 1653 C CA . VAL A 1 226 ? -17.067 1.743 -26.781 1.00 7.71 226 VAL A CA 1
ATOM 1654 C C . VAL A 1 226 ? -16.761 1.697 -25.289 1.00 9.92 226 VAL A C 1
ATOM 1655 O O . VAL A 1 226 ? -16.809 2.721 -24.602 1.00 11.57 226 VAL A O 1
ATOM 1659 N N . SER A 1 227 ? -16.527 0.493 -24.774 1.00 8.97 227 SER A N 1
ATOM 1660 C CA . SER A 1 227 ? -16.219 0.307 -23.366 1.00 10.29 227 SER A CA 1
ATOM 1661 C C . SER A 1 227 ? -14.747 -0.046 -23.206 1.00 11.08 227 SER A C 1
ATOM 1662 O O . SER A 1 227 ? -14.115 -0.590 -24.115 1.00 8.82 227 SER A O 1
ATOM 1665 N N . ALA A 1 228 ? -14.203 0.314 -22.051 1.00 9.96 228 ALA A N 1
ATOM 1666 C CA . ALA A 1 228 ? -12.919 -0.193 -21.604 1.00 11.38 228 ALA A CA 1
ATOM 1667 C C . ALA A 1 228 ? -13.185 -1.515 -20.909 1.00 13.64 228 ALA A C 1
ATOM 1668 O O . ALA A 1 228 ? -14.063 -1.593 -20.050 1.00 11.11 228 ALA A O 1
ATOM 1670 N N . ASP A 1 229 ? -12.445 -2.561 -21.279 1.00 10.03 229 ASP A N 1
ATOM 1671 C CA . ASP A 1 229 ? -12.741 -3.845 -20.653 1.00 12.76 229 ASP A CA 1
ATOM 1672 C C . ASP A 1 229 ? -12.439 -3.853 -19.158 1.00 11.91 229 ASP A C 1
ATOM 1673 O O . ASP A 1 229 ? -13.103 -4.577 -18.390 1.00 13.87 229 ASP A O 1
ATOM 1678 N N . VAL A 1 230 ? -11.444 -3.089 -18.731 1.00 11.68 230 VAL A N 1
ATOM 1679 C CA . VAL A 1 230 ? -10.965 -3.142 -17.357 1.00 13.94 230 VAL A CA 1
ATOM 1680 C C . VAL A 1 230 ? -11.509 -1.921 -16.632 1.00 12.10 230 VAL A C 1
ATOM 1681 O O . VAL A 1 230 ? -10.755 -1.042 -16.204 1.00 16.50 230 VAL A O 1
ATOM 1685 N N . ASP A 1 231 ? -12.836 -1.869 -16.512 1.00 12.91 231 ASP A N 1
ATOM 1686 C CA . ASP A 1 231 ? -13.649 -0.728 -16.105 1.00 11.61 231 ASP A CA 1
ATOM 1687 C C . ASP A 1 231 ? -14.922 -1.287 -15.482 1.00 11.14 231 ASP A C 1
ATOM 1688 O O . ASP A 1 231 ? -15.619 -2.075 -16.132 1.00 9.83 231 ASP A O 1
ATOM 1693 N N . PRO A 1 232 ? -15.259 -0.927 -14.240 1.00 12.77 232 PRO A N 1
ATOM 1694 C CA . PRO A 1 232 ? -16.525 -1.420 -13.675 1.00 12.57 232 PRO A CA 1
ATOM 1695 C C . PRO A 1 232 ? -17.738 -1.041 -14.504 1.00 13.13 232 PRO A C 1
ATOM 1696 O O . PRO A 1 232 ? -18.743 -1.762 -14.470 1.00 11.74 232 PRO A O 1
ATOM 1700 N N . LEU A 1 233 ? -17.668 0.053 -15.278 1.00 11.28 233 LEU A N 1
ATOM 1701 C CA . LEU A 1 233 ? -18.796 0.467 -16.102 1.00 11.07 233 LEU A CA 1
ATOM 1702 C C . LEU A 1 233 ? -18.896 -0.284 -17.418 1.00 14.24 233 LEU A C 1
ATOM 1703 O O . LEU A 1 233 ? -19.845 -0.039 -18.174 1.00 13.77 233 LEU A O 1
ATOM 1708 N N . ARG A 1 234 ? -17.946 -1.170 -17.719 1.00 8.74 234 ARG A N 1
ATOM 1709 C CA . ARG A 1 234 ? -17.922 -1.824 -19.023 1.00 8.62 234 ARG A CA 1
ATOM 1710 C C . ARG A 1 234 ? -19.301 -2.347 -19.409 1.00 12.29 234 ARG A C 1
ATOM 1711 O O . ARG A 1 234 ? -19.812 -2.069 -20.500 1.00 9.18 234 ARG A O 1
ATOM 1719 N N . ASP A 1 235 ? -19.936 -3.094 -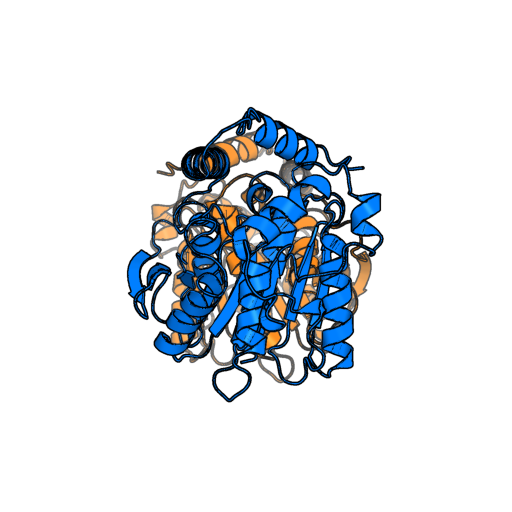18.511 1.00 14.32 235 ASP A N 1
ATOM 1720 C CA . ASP A 1 235 ? -21.155 -3.778 -18.911 1.00 15.22 235 ASP A CA 1
ATOM 1721 C C . ASP A 1 235 ? -22.354 -2.852 -19.041 1.00 15.08 235 ASP A C 1
ATOM 1722 O O . ASP A 1 235 ? -23.366 -3.270 -19.611 1.00 15.53 235 ASP A O 1
ATOM 1727 N N . ASP A 1 236 ? -22.267 -1.608 -18.555 1.00 13.13 236 ASP A N 1
ATOM 1728 C CA . ASP A 1 236 ? -23.276 -0.610 -18.907 1.00 13.12 236 ASP A CA 1
ATOM 1729 C C . ASP A 1 236 ? -23.351 -0.415 -20.417 1.00 12.27 236 ASP A C 1
ATOM 1730 O O . ASP A 1 236 ? -24.436 -0.226 -20.984 1.00 13.92 236 ASP A O 1
ATOM 1735 N N . ALA A 1 237 ? -22.202 -0.437 -21.078 1.00 10.94 237 ALA A N 1
ATOM 1736 C CA . ALA A 1 237 ? -22.157 -0.304 -22.523 1.00 11.38 237 ALA A CA 1
ATOM 1737 C C . ALA A 1 237 ? -22.774 -1.522 -23.200 1.00 14.71 237 ALA A C 1
ATOM 1738 O O . ALA A 1 237 ? -23.605 -1.385 -24.106 1.00 13.25 237 ALA A O 1
ATOM 1740 N N . ARG A 1 238 ? -22.383 -2.725 -22.768 1.00 13.35 238 ARG A N 1
ATOM 1741 C CA . ARG A 1 238 ? -22.997 -3.941 -23.294 1.00 15.78 238 ARG A CA 1
ATOM 1742 C C . ARG A 1 238 ? -24.511 -3.924 -23.100 1.00 16.77 238 ARG A C 1
ATOM 1743 O O . ARG A 1 238 ? -25.272 -4.258 -24.015 1.00 14.63 238 ARG A O 1
ATOM 1751 N N . ASP A 1 239 ? -24.960 -3.541 -21.909 1.00 13.01 239 ASP A N 1
ATOM 1752 C CA . ASP A 1 239 ? -26.380 -3.593 -21.609 1.00 16.55 239 ASP A CA 1
ATOM 1753 C C . ASP A 1 239 ? -27.141 -2.544 -22.409 1.00 14.88 239 ASP A C 1
ATOM 1754 O O . ASP A 1 239 ? -28.212 -2.833 -22.940 1.00 13.88 239 ASP A O 1
ATOM 1759 N N . TYR A 1 240 ? -26.598 -1.327 -22.533 1.00 12.59 240 TYR A N 1
ATOM 1760 C CA . TYR A 1 240 ? -27.316 -0.303 -23.292 1.00 11.52 240 TYR A CA 1
ATOM 1761 C C . TYR A 1 240 ? -27.444 -0.681 -24.764 1.00 12.74 240 TYR A C 1
ATOM 1762 O O . TYR A 1 240 ? -28.505 -0.498 -25.369 1.00 14.04 240 TYR A O 1
ATOM 1771 N N . VAL A 1 241 ? -26.386 -1.233 -25.349 1.00 12.87 241 VAL A N 1
ATOM 1772 C CA . VAL A 1 241 ? -26.432 -1.623 -26.755 1.00 13.16 241 VAL A CA 1
ATOM 1773 C C . VAL A 1 241 ? -27.462 -2.725 -26.961 1.00 16.57 241 VAL A C 1
ATOM 1774 O O . VAL A 1 241 ? -28.236 -2.714 -27.928 1.00 14.36 241 VAL A O 1
ATOM 1778 N N . GLN A 1 242 ? -27.519 -3.666 -26.025 1.00 13.15 242 GLN A N 1
ATOM 1779 C CA . GLN A 1 242 ? -28.514 -4.730 -26.087 1.00 15.00 242 GLN A CA 1
ATOM 1780 C C . GLN A 1 242 ? -29.929 -4.163 -26.073 1.00 16.72 242 GLN A C 1
ATOM 1781 O O . GLN A 1 242 ? -30.785 -4.567 -26.870 1.00 16.30 242 GLN A O 1
ATOM 1787 N N . ARG A 1 243 ? -30.187 -3.211 -25.179 1.00 14.07 243 ARG A N 1
ATOM 1788 C CA . ARG A 1 243 ? -31.526 -2.649 -25.082 1.00 13.96 243 ARG A CA 1
ATOM 1789 C C . ARG A 1 243 ? -31.832 -1.762 -26.284 1.00 19.52 243 ARG A C 1
ATOM 1790 O O . ARG A 1 243 ? -32.948 -1.796 -26.820 1.00 16.59 243 ARG A O 1
ATOM 1798 N N . LEU A 1 244 ? -30.845 -0.992 -26.748 1.00 11.69 244 LEU A N 1
ATOM 1799 C CA . LEU A 1 244 ? -31.044 -0.162 -27.929 1.00 15.56 244 LEU A CA 1
ATOM 1800 C C . LEU A 1 244 ? -31.455 -1.014 -29.118 1.00 15.68 244 LEU A C 1
ATOM 1801 O O . LEU A 1 244 ? -32.435 -0.715 -29.813 1.00 14.38 244 LEU A O 1
ATOM 1806 N N . ARG A 1 245 ? -30.739 -2.112 -29.340 1.00 12.98 245 ARG A N 1
ATOM 1807 C CA . ARG A 1 245 ? -31.002 -2.908 -30.531 1.00 11.74 245 ARG A CA 1
ATOM 1808 C C . ARG A 1 245 ? -32.360 -3.589 -30.435 1.00 13.71 245 ARG A C 1
ATOM 1809 O O . ARG A 1 245 ? -33.117 -3.627 -31.413 1.00 14.10 245 ARG A O 1
ATOM 1817 N N . ALA A 1 246 ? -32.667 -4.137 -29.262 1.00 15.57 246 ALA A N 1
ATOM 1818 C CA . ALA A 1 246 ? -33.986 -4.698 -29.030 1.00 18.73 246 ALA A CA 1
ATOM 1819 C C . ALA A 1 246 ? -35.077 -3.663 -29.260 1.00 19.68 246 ALA A C 1
ATOM 1820 O O . ALA A 1 246 ? -36.194 -4.027 -29.617 1.00 20.10 246 ALA A O 1
ATOM 1822 N N . ALA A 1 247 ? -34.775 -2.375 -29.084 1.00 17.56 247 ALA A N 1
ATOM 1823 C CA . ALA A 1 247 ? -35.734 -1.304 -29.304 1.00 17.56 247 ALA A CA 1
ATOM 1824 C C . ALA A 1 247 ? -35.754 -0.801 -30.744 1.00 18.48 247 ALA A C 1
ATOM 1825 O O . ALA A 1 247 ? -36.411 0.213 -31.027 1.00 19.42 247 ALA A O 1
ATOM 1827 N N . GLY A 1 248 ? -35.045 -1.461 -31.652 1.00 14.07 248 GLY A N 1
ATOM 1828 C CA . GLY A 1 248 ? -35.043 -1.063 -33.044 1.00 15.60 248 GLY A CA 1
ATOM 1829 C C . GLY A 1 248 ? -34.054 0.018 -33.415 1.00 15.20 248 GLY A C 1
ATOM 1830 O O . GLY A 1 248 ? -34.210 0.639 -34.475 1.00 15.36 248 GLY A O 1
ATOM 1831 N N . VAL A 1 249 ? -33.041 0.258 -32.589 1.00 13.28 249 VAL A N 1
ATOM 1832 C CA . VAL A 1 249 ? -32.027 1.273 -32.853 1.00 16.31 249 VAL A CA 1
ATOM 1833 C C . VAL A 1 249 ? -30.740 0.566 -33.249 1.00 14.58 249 VAL A C 1
ATOM 1834 O O . VAL A 1 249 ? -30.332 -0.402 -32.596 1.00 17.53 249 VAL A O 1
ATOM 1838 N N . ALA A 1 250 ? -30.098 1.033 -34.315 1.00 13.20 250 ALA A N 1
ATOM 1839 C CA . ALA A 1 250 ? -28.843 0.420 -34.716 1.00 13.91 250 ALA A CA 1
ATOM 1840 C C . ALA A 1 250 ? -27.761 0.812 -33.719 1.00 14.38 250 ALA A C 1
ATOM 1841 O O . ALA A 1 250 ? -27.657 1.971 -33.309 1.00 16.39 250 ALA A O 1
ATOM 1843 N N . ALA A 1 251 ? -26.973 -0.162 -33.287 1.00 13.69 251 ALA A N 1
ATOM 1844 C CA . ALA A 1 251 ? -26.007 0.136 -32.245 1.00 14.51 251 ALA A CA 1
ATOM 1845 C C . ALA A 1 251 ? -24.840 -0.818 -32.371 1.00 17.59 251 ALA A C 1
ATOM 1846 O O . ALA A 1 251 ? -25.018 -2.003 -32.668 1.00 19.24 251 ALA A O 1
ATOM 1848 N N . GLU A 1 252 ? -23.647 -0.299 -32.161 1.00 13.82 252 GLU A N 1
ATOM 1849 C CA . GLU A 1 252 ? -22.461 -1.133 -32.203 1.00 14.79 252 GLU A CA 1
ATOM 1850 C C . GLU A 1 252 ? -21.776 -1.034 -30.852 1.00 14.21 252 GLU A C 1
ATOM 1851 O O . GLU A 1 252 ? -21.701 0.048 -30.266 1.00 11.85 252 GLU A O 1
ATOM 1857 N N . TRP A 1 253 ? -21.354 -2.172 -30.326 1.00 14.67 253 TRP A N 1
ATOM 1858 C CA . TRP A 1 253 ? -20.622 -2.229 -29.070 1.00 11.92 253 TRP A CA 1
ATOM 1859 C C . TRP A 1 253 ? -19.200 -2.659 -29.394 1.00 14.59 253 TRP A C 1
ATOM 1860 O O . TRP A 1 253 ? -18.984 -3.746 -29.942 1.00 14.44 253 TRP A O 1
ATOM 1871 N N . ARG A 1 254 ? -18.237 -1.812 -29.060 1.00 11.57 254 ARG A N 1
ATOM 1872 C CA . ARG A 1 254 ? -16.831 -2.162 -29.167 1.00 11.21 254 ARG A CA 1
ATOM 1873 C C . ARG A 1 254 ? -16.261 -2.203 -27.754 1.00 11.69 254 ARG A C 1
ATOM 1874 O O . ARG A 1 254 ? -16.347 -1.220 -27.015 1.00 10.88 254 ARG A O 1
ATOM 1882 N N . ASN A 1 255 ? -15.703 -3.341 -27.373 1.00 11.18 255 ASN A N 1
ATOM 1883 C CA . ASN A 1 255 ? -15.015 -3.463 -26.095 1.00 11.64 255 ASN A CA 1
ATOM 1884 C C . ASN A 1 255 ? -13.506 -3.457 -26.309 1.00 12.48 255 ASN A C 1
ATOM 1885 O O . ASN A 1 255 ? -12.996 -4.077 -27.253 1.00 14.13 255 ASN A O 1
ATOM 1890 N N . GLU A 1 256 ? -12.786 -2.805 -25.400 1.00 8.38 256 GLU A N 1
ATOM 1891 C CA . GLU A 1 256 ? -11.351 -2.620 -25.579 1.00 8.88 256 GLU A CA 1
ATOM 1892 C C . GLU A 1 256 ? -10.559 -3.489 -24.611 1.00 10.36 256 GLU A C 1
ATOM 1893 O O . GLU A 1 256 ? -10.437 -3.151 -23.421 1.00 12.13 256 GLU A O 1
ATOM 1899 N N . PRO A 1 257 ? -9.989 -4.604 -25.068 1.00 12.10 257 PRO A N 1
ATOM 1900 C CA . PRO A 1 257 ? -9.113 -5.389 -24.201 1.00 12.74 257 PRO A CA 1
ATOM 1901 C C . PRO A 1 257 ? -8.000 -4.525 -23.631 1.00 13.18 257 PRO A C 1
ATOM 1902 O O . PRO A 1 257 ? -7.450 -3.649 -24.310 1.00 14.51 257 PRO A O 1
ATOM 1906 N N . GLU A 1 258 ? -7.657 -4.794 -22.380 1.00 11.69 258 GLU A N 1
ATOM 1907 C CA . GLU A 1 258 ? -6.464 -4.285 -21.723 1.00 10.94 258 GLU A CA 1
ATOM 1908 C C . GLU A 1 258 ? -6.510 -2.788 -21.455 1.00 10.86 258 GLU A C 1
ATOM 1909 O O . GLU A 1 258 ? -5.465 -2.196 -21.187 1.00 13.17 258 GLU A O 1
ATOM 1915 N N . LEU A 1 259 ? -7.680 -2.156 -21.527 1.00 10.16 259 LEU A N 1
ATOM 1916 C CA . LEU A 1 259 ? -7.729 -0.721 -21.332 1.00 9.14 259 LEU A CA 1
ATOM 1917 C C . LEU A 1 259 ? -8.587 -0.392 -20.123 1.00 9.56 259 LEU A C 1
ATOM 1918 O O . LEU A 1 259 ? -9.627 -1.023 -19.914 1.00 10.99 259 LEU A O 1
ATOM 1923 N N . PRO A 1 260 ? -8.174 0.586 -19.331 1.00 10.82 260 PRO A N 1
ATOM 1924 C CA . PRO A 1 260 ? -8.962 1.053 -18.193 1.00 11.96 260 PRO A CA 1
ATOM 1925 C C . PRO A 1 260 ? -9.833 2.240 -18.588 1.00 11.33 260 PRO A C 1
ATOM 1926 O O . PRO A 1 260 ? -9.669 2.842 -19.646 1.00 10.06 260 PRO A O 1
ATOM 1930 N N . HIS A 1 261 ? -10.780 2.560 -17.709 1.00 10.84 261 HIS A N 1
ATOM 1931 C CA . HIS A 1 261 ? -11.519 3.812 -17.821 1.00 12.07 261 HIS A CA 1
ATOM 1932 C C . HIS A 1 261 ? -10.570 4.984 -18.032 1.00 10.71 261 HIS A C 1
ATOM 1933 O O . HIS A 1 261 ? -9.465 5.023 -17.482 1.00 11.07 261 HIS A O 1
ATOM 1940 N N . GLY A 1 262 ? -11.009 5.945 -18.839 1.00 9.41 262 GLY A N 1
ATOM 1941 C CA . GLY A 1 262 ? -10.217 7.134 -19.080 1.00 9.68 262 GLY A CA 1
ATOM 1942 C C . GLY A 1 262 ? -9.136 7.009 -20.124 1.00 11.61 262 GLY A C 1
ATOM 1943 O O . GLY A 1 262 ? -8.263 7.876 -20.184 1.00 10.40 262 GLY A O 1
ATOM 1944 N N . TYR A 1 263 ? -9.155 5.966 -20.956 1.00 8.36 263 TYR A N 1
ATOM 1945 C CA . TYR A 1 263 ? -8.003 5.736 -21.821 1.00 11.27 263 TYR A CA 1
ATOM 1946 C C . TYR A 1 263 ? -7.904 6.708 -22.986 1.00 9.24 263 TYR A C 1
ATOM 1947 O O . TYR A 1 263 ? -6.921 6.616 -23.724 1.00 11.79 263 TYR A O 1
ATOM 1956 N N . LEU A 1 264 ? -8.878 7.603 -23.201 1.00 9.15 264 LEU A N 1
ATOM 1957 C CA . LEU A 1 264 ? -8.676 8.607 -24.241 1.00 9.21 264 LEU A CA 1
ATOM 1958 C C . LEU A 1 264 ? -7.354 9.311 -24.021 1.00 9.67 264 LEU A C 1
ATOM 1959 O O . LEU A 1 264 ? -6.633 9.633 -24.972 1.00 12.58 264 LEU A O 1
ATOM 1964 N N . ARG A 1 265 ? -7.010 9.533 -22.756 1.00 11.02 265 ARG A N 1
ATOM 1965 C CA . ARG A 1 265 ? -5.787 10.221 -22.410 1.00 12.48 265 ARG A CA 1
ATOM 1966 C C . ARG A 1 265 ? -4.550 9.374 -22.698 1.00 14.09 265 ARG A C 1
ATOM 1967 O O . ARG A 1 265 ? -3.440 9.919 -22.706 1.00 12.47 265 ARG A O 1
ATOM 1975 N N . ALA A 1 266 ? -4.712 8.079 -22.982 1.00 9.95 266 ALA A N 1
ATOM 1976 C CA . ALA A 1 266 ? -3.579 7.213 -23.294 1.00 10.00 266 ALA A CA 1
ATOM 1977 C C . ALA A 1 266 ? -3.289 7.079 -24.787 1.00 10.69 266 ALA A C 1
ATOM 1978 O O . ALA A 1 266 ? -2.358 6.366 -25.155 1.00 10.21 266 ALA A O 1
ATOM 1980 N N . ARG A 1 267 ? -4.044 7.744 -25.658 1.00 10.44 267 ARG A N 1
ATOM 1981 C CA . ARG A 1 267 ? -3.891 7.508 -27.093 1.00 11.25 267 ARG A CA 1
ATOM 1982 C C . ARG A 1 267 ? -2.565 8.008 -27.644 1.00 11.45 267 ARG A C 1
ATOM 1983 O O . ARG A 1 267 ? -2.218 7.684 -28.786 1.00 12.51 267 ARG A O 1
ATOM 1991 N N . ARG A 1 268 ? -1.841 8.824 -26.898 1.00 9.18 268 ARG A N 1
ATOM 1992 C CA . ARG A 1 268 ? -0.550 9.284 -27.369 1.00 11.88 268 ARG A CA 1
ATOM 1993 C C . ARG A 1 268 ? 0.577 8.353 -26.952 1.00 15.31 268 ARG A C 1
ATOM 1994 O O . ARG A 1 268 ? 1.725 8.544 -27.379 1.00 16.71 268 ARG A O 1
ATOM 2002 N N . GLU A 1 269 ? 0.291 7.368 -26.123 1.00 12.65 269 GLU A N 1
ATOM 2003 C CA . GLU A 1 269 ? 1.343 6.477 -25.673 1.00 10.69 269 GLU A CA 1
ATOM 2004 C C . GLU A 1 269 ? 0.936 5.014 -25.696 1.00 12.65 269 GLU A C 1
ATOM 2005 O O . GLU A 1 269 ? 1.776 4.159 -25.388 1.00 13.95 269 GLU A O 1
ATOM 2011 N N . SER A 1 270 ? -0.298 4.689 -26.089 1.00 10.45 270 SER A N 1
ATOM 2012 C CA . SER A 1 270 ? -0.764 3.304 -26.126 1.00 10.70 270 SER A CA 1
ATOM 2013 C C . SER A 1 270 ? -1.354 2.987 -27.490 1.00 9.39 270 SER A C 1
ATOM 2014 O O . SER A 1 270 ? -2.302 3.649 -27.929 1.00 10.34 270 SER A O 1
ATOM 2017 N N . ASP A 1 271 ? -0.810 1.949 -28.139 1.00 9.39 271 ASP A N 1
ATOM 2018 C CA . ASP A 1 271 ? -1.359 1.528 -29.420 1.00 7.43 271 ASP A CA 1
ATOM 2019 C C . ASP A 1 271 ? -2.816 1.140 -29.276 1.00 10.64 271 ASP A C 1
ATOM 2020 O O . ASP A 1 271 ? -3.640 1.479 -30.135 1.00 8.87 271 ASP A O 1
ATOM 2025 N N . ARG A 1 272 ? -3.161 0.424 -28.194 1.00 7.85 272 ARG A N 1
ATOM 2026 C CA . ARG A 1 272 ? -4.553 0.031 -28.005 1.00 8.86 272 ARG A CA 1
ATOM 2027 C C . ARG A 1 272 ? -5.461 1.246 -27.897 1.00 9.23 272 ARG A C 1
ATOM 2028 O O . ARG A 1 272 ? -6.525 1.291 -28.523 1.00 11.47 272 ARG A O 1
ATOM 2036 N N . ALA A 1 273 ? -5.068 2.231 -27.088 1.00 8.11 273 ALA A N 1
ATOM 2037 C CA . ALA A 1 273 ? -5.865 3.447 -26.958 1.00 9.11 273 ALA A CA 1
ATOM 2038 C C . ALA A 1 273 ? -5.852 4.258 -28.244 1.00 8.37 273 ALA A C 1
ATOM 2039 O O . ALA A 1 273 ? -6.873 4.833 -28.631 1.00 8.81 273 ALA A O 1
ATOM 2041 N N . ARG A 1 274 ? -4.705 4.342 -28.911 1.00 9.44 274 ARG A N 1
ATOM 2042 C CA . ARG A 1 274 ? -4.665 5.035 -30.194 1.00 9.06 274 ARG A CA 1
ATOM 2043 C C . ARG A 1 274 ? -5.631 4.402 -31.203 1.00 10.00 274 ARG A C 1
ATOM 2044 O O . ARG A 1 274 ? -6.393 5.113 -31.872 1.00 8.62 274 ARG A O 1
ATOM 2052 N N . ARG A 1 275 ? -5.634 3.061 -31.315 1.00 7.92 275 ARG A N 1
ATOM 2053 C CA . ARG A 1 275 ? -6.563 2.400 -32.240 1.00 9.90 275 ARG A CA 1
ATOM 2054 C C . ARG A 1 275 ? -8.010 2.641 -31.832 1.00 9.71 275 ARG A C 1
ATOM 2055 O O . ARG A 1 275 ? -8.891 2.801 -32.697 1.00 9.81 275 ARG A O 1
ATOM 2063 N N . SER A 1 276 ? -8.271 2.742 -30.526 1.00 9.37 276 SER A N 1
ATOM 2064 C CA . SER A 1 276 ? -9.642 2.948 -30.089 1.00 8.23 276 SER A CA 1
ATOM 2065 C C . SER A 1 276 ? -10.133 4.312 -30.534 1.00 9.16 276 SER A C 1
ATOM 2066 O O . SER A 1 276 ? -11.226 4.446 -31.100 1.00 8.42 276 SER A O 1
ATOM 2069 N N . PHE A 1 277 ? -9.306 5.329 -30.340 1.00 8.36 277 PHE A N 1
ATOM 2070 C CA . PHE A 1 277 ? -9.734 6.648 -30.775 1.00 6.78 277 PHE A CA 1
ATOM 2071 C C . PHE A 1 277 ? -9.868 6.676 -32.291 1.00 7.96 277 PHE A C 1
ATOM 2072 O O . PHE A 1 277 ? -10.735 7.370 -32.824 1.00 10.94 277 PHE A O 1
ATOM 2080 N N . GLN A 1 278 ? -9.020 5.922 -32.996 1.00 7.85 278 GLN A N 1
ATOM 2081 C CA . GLN A 1 278 ? -9.165 5.823 -34.442 1.00 10.16 278 GLN A CA 1
ATOM 2082 C C . GLN A 1 278 ? -10.528 5.250 -34.807 1.00 10.02 278 GLN A C 1
ATOM 2083 O O . GLN A 1 278 ? -11.184 5.743 -35.721 1.00 8.40 278 GLN A O 1
ATOM 2089 N N . ALA A 1 279 ? -11.010 4.259 -34.050 1.00 9.67 279 ALA A N 1
ATOM 2090 C CA . ALA A 1 279 ? -12.333 3.715 -34.332 1.00 9.35 279 ALA A CA 1
ATOM 2091 C C . ALA A 1 279 ? -13.431 4.695 -33.947 1.00 11.32 279 ALA A C 1
ATOM 2092 O O . ALA A 1 279 ? -14.432 4.830 -34.662 1.00 9.49 279 ALA A O 1
ATOM 2094 N N . ILE A 1 280 ? -13.263 5.390 -32.823 1.00 9.37 280 ILE A N 1
ATOM 2095 C CA . ILE A 1 280 ? -14.242 6.409 -32.446 1.00 8.32 280 ILE A CA 1
ATOM 2096 C C . ILE A 1 280 ? -14.375 7.463 -33.549 1.00 9.90 280 ILE A C 1
ATOM 2097 O O . ILE A 1 280 ? -15.488 7.858 -33.911 1.00 8.09 280 ILE A O 1
ATOM 2102 N N . LEU A 1 281 ? -13.251 7.918 -34.119 1.00 10.56 281 LEU A N 1
ATOM 2103 C CA . LEU A 1 281 ? -13.338 8.953 -35.148 1.00 11.55 281 LEU A CA 1
ATOM 2104 C C . LEU A 1 281 ? -14.033 8.430 -36.393 1.00 8.81 281 LEU A C 1
ATOM 2105 O O . LEU A 1 281 ? -14.783 9.162 -37.047 1.00 11.31 281 LEU A O 1
ATOM 2110 N N . SER A 1 282 ? -13.815 7.155 -36.732 1.00 11.93 282 SER A N 1
ATOM 2111 C CA . SER A 1 282 ? -14.515 6.592 -37.876 1.00 10.28 282 SER A CA 1
ATOM 2112 C C . SER A 1 282 ? -16.009 6.498 -37.609 1.00 10.09 282 SER A C 1
ATOM 2113 O O . SER A 1 282 ? -16.818 6.779 -38.498 1.00 12.91 282 SER A O 1
ATOM 2116 N N . ALA A 1 283 ? -16.393 6.119 -36.388 1.00 8.95 283 ALA A N 1
ATOM 2117 C CA . ALA A 1 283 ? -17.813 5.998 -36.076 1.00 11.35 283 ALA A CA 1
ATOM 2118 C C . ALA A 1 283 ? -18.500 7.339 -36.189 1.00 11.18 283 ALA A C 1
ATOM 2119 O O . ALA A 1 283 ? -19.653 7.423 -36.629 1.00 8.80 283 ALA A O 1
ATOM 2121 N N . ILE A 1 284 ? -17.816 8.396 -35.743 1.00 7.91 284 ILE A N 1
ATOM 2122 C CA . ILE A 1 284 ? -18.357 9.748 -35.864 1.00 12.39 284 ILE A CA 1
ATOM 2123 C C . ILE A 1 284 ? -18.527 10.126 -37.331 1.00 10.61 284 ILE A C 1
ATOM 2124 O O . ILE A 1 284 ? -19.577 10.641 -37.748 1.00 12.08 284 ILE A O 1
ATOM 2129 N N . MET A 1 285 ? -17.468 9.928 -38.123 1.00 11.83 285 MET A N 1
ATOM 2130 C CA . MET A 1 285 ? -17.544 10.150 -39.564 1.00 12.09 285 MET A CA 1
ATOM 2131 C C . MET A 1 285 ? -18.679 9.346 -40.196 1.00 13.37 285 MET A C 1
ATOM 2132 O O . MET A 1 285 ? -19.416 9.855 -41.046 1.00 13.86 285 MET A O 1
ATOM 2137 N N . ARG A 1 286 ? -18.826 8.078 -39.796 1.00 12.16 286 ARG A N 1
ATOM 2138 C CA . ARG A 1 286 ? -19.851 7.223 -40.377 1.00 14.01 286 ARG A CA 1
ATOM 2139 C C . ARG A 1 286 ? -21.246 7.791 -40.111 1.00 13.94 286 ARG A C 1
ATOM 2140 O O . ARG A 1 286 ? -22.084 7.866 -41.015 1.00 12.73 286 ARG A O 1
ATOM 2148 N N . PHE A 1 287 ? -21.505 8.223 -38.872 1.00 13.14 287 PHE A N 1
ATOM 2149 C CA . PHE A 1 287 ? -22.815 8.785 -38.560 1.00 13.77 287 PHE A CA 1
ATOM 2150 C C . PHE A 1 287 ? -23.047 10.098 -39.292 1.00 12.67 287 PHE A C 1
ATOM 2151 O O . PHE A 1 287 ? -24.169 10.379 -39.739 1.00 13.98 287 PHE A O 1
ATOM 2159 N N . ALA A 1 288 ? -22.012 10.924 -39.396 1.00 9.44 288 ALA A N 1
ATOM 2160 C CA . ALA A 1 288 ? -22.159 12.204 -40.072 1.00 15.15 288 ALA A CA 1
ATOM 2161 C C . ALA A 1 288 ? -22.478 12.012 -41.544 1.00 15.89 288 ALA A C 1
ATOM 2162 O O . ALA A 1 288 ? -23.272 12.766 -42.116 1.00 16.20 288 ALA A O 1
ATOM 2164 N N . VAL A 1 289 ? -21.861 11.019 -42.182 1.00 12.87 289 VAL A N 1
ATOM 2165 C CA . VAL A 1 289 ? -22.049 10.893 -43.621 1.00 19.38 289 VAL A CA 1
ATOM 2166 C C . VAL A 1 289 ? -23.381 10.226 -43.929 1.00 25.26 289 VAL A C 1
ATOM 2167 O O . VAL A 1 289 ? -24.081 10.622 -44.870 1.00 22.30 289 VAL A O 1
ATOM 2171 N N . ARG A 1 290 ? -23.760 9.212 -43.147 1.00 21.90 290 ARG A N 1
ATOM 2172 C CA . ARG A 1 290 ? -25.092 8.638 -43.303 1.00 24.13 290 ARG A CA 1
ATOM 2173 C C . ARG A 1 290 ? -26.159 9.722 -43.196 1.00 24.15 290 ARG A C 1
ATOM 2174 O O . ARG A 1 290 ? -27.009 9.870 -44.081 1.00 30.57 290 ARG A O 1
ATOM 2182 N N . GLY A 1 291 ? -26.116 10.504 -42.121 1.00 25.29 291 GLY A N 1
ATOM 2183 C CA . GLY A 1 291 ? -27.086 11.565 -41.909 1.00 24.31 291 GLY A CA 1
ATOM 2184 C C . GLY A 1 291 ? -27.202 12.606 -43.010 1.00 28.80 291 GLY A C 1
ATOM 2185 O O . GLY A 1 291 ? -26.286 13.402 -43.238 1.00 36.12 291 GLY A O 1
ATOM 2186 N N . MET B 1 1 ? 12.839 24.895 -42.309 1.00 23.67 1 MET B N 1
ATOM 2187 C CA . MET B 1 1 ? 13.369 23.905 -41.381 1.00 25.96 1 MET B CA 1
ATOM 2188 C C . MET B 1 1 ? 12.261 23.304 -40.527 1.00 23.39 1 MET B C 1
ATOM 2189 O O . MET B 1 1 ? 11.377 24.020 -40.061 1.00 21.25 1 MET B O 1
ATOM 2194 N N . ILE B 1 2 ? 12.302 21.980 -40.337 1.00 24.06 2 ILE B N 1
ATOM 2195 C CA . ILE B 1 2 ? 11.399 21.353 -39.381 1.00 21.60 2 ILE B CA 1
ATOM 2196 C C . ILE B 1 2 ? 11.820 21.724 -37.970 1.00 22.69 2 ILE B C 1
ATOM 2197 O O . ILE B 1 2 ? 13.002 21.640 -37.611 1.00 26.63 2 ILE B O 1
ATOM 2202 N N . SER B 1 3 ? 10.842 22.106 -37.150 1.00 21.37 3 SER B N 1
ATOM 2203 C CA . SER B 1 3 ? 11.092 22.516 -35.781 1.00 26.26 3 SER B CA 1
ATOM 2204 C C . SER B 1 3 ? 10.357 21.686 -34.740 1.00 20.80 3 SER B C 1
ATOM 2205 O O . SER B 1 3 ? 10.619 21.861 -33.542 1.00 22.66 3 SER B O 1
ATOM 2208 N N . ASP B 1 4 ? 9.448 20.801 -35.147 1.00 16.14 4 ASP B N 1
ATOM 2209 C CA . ASP B 1 4 ? 8.718 19.967 -34.197 1.00 17.99 4 ASP B CA 1
ATOM 2210 C C . ASP B 1 4 ? 9.670 18.911 -33.645 1.00 15.01 4 ASP B C 1
ATOM 2211 O O . ASP B 1 4 ? 10.197 18.105 -34.422 1.00 15.02 4 ASP B O 1
ATOM 2216 N N . PRO B 1 5 ? 9.959 18.895 -32.338 1.00 17.01 5 PRO B N 1
ATOM 2217 C CA . PRO B 1 5 ? 10.956 17.932 -31.829 1.00 12.21 5 PRO B CA 1
ATOM 2218 C C . PRO B 1 5 ? 10.544 16.481 -31.991 1.00 12.19 5 PRO B C 1
ATOM 2219 O O . PRO B 1 5 ? 11.417 15.615 -32.126 1.00 13.64 5 PRO B O 1
ATOM 2223 N N . GLN B 1 6 ? 9.248 16.173 -31.937 1.00 11.28 6 GLN B N 1
ATOM 2224 C CA . GLN B 1 6 ? 8.842 14.787 -32.139 1.00 11.24 6 GLN B CA 1
ATOM 2225 C C . GLN B 1 6 ? 9.188 14.322 -33.543 1.00 11.40 6 GLN B C 1
ATOM 2226 O O . GLN B 1 6 ? 9.590 13.169 -33.749 1.00 9.69 6 GLN B O 1
ATOM 2232 N N . VAL B 1 7 ? 8.978 15.191 -34.529 1.00 11.05 7 VAL B N 1
ATOM 2233 C CA . VAL B 1 7 ? 9.295 14.848 -35.908 1.00 9.65 7 VAL B CA 1
ATOM 2234 C C . VAL B 1 7 ? 10.801 14.770 -36.103 1.00 13.54 7 VAL B C 1
ATOM 2235 O O . VAL B 1 7 ? 11.306 13.878 -36.796 1.00 13.66 7 VAL B O 1
ATOM 2239 N N . LEU B 1 8 ? 11.543 15.703 -35.506 1.00 13.12 8 LEU B N 1
ATOM 2240 C CA . LEU B 1 8 ? 12.998 15.597 -35.536 1.00 16.08 8 LEU B CA 1
ATOM 2241 C C . LEU B 1 8 ? 13.464 14.284 -34.922 1.00 15.59 8 LEU B C 1
ATOM 2242 O O . LEU B 1 8 ? 14.384 13.641 -35.440 1.00 15.63 8 LEU B O 1
ATOM 2247 N N . GLY B 1 9 ? 12.816 13.850 -33.841 1.00 16.42 9 GLY B N 1
ATOM 2248 C CA . GLY B 1 9 ? 13.163 12.568 -33.253 1.00 13.52 9 GLY B CA 1
ATOM 2249 C C . GLY B 1 9 ? 12.869 11.408 -34.178 1.00 13.31 9 GLY B C 1
ATOM 2250 O O . GLY B 1 9 ? 13.655 10.460 -34.269 1.00 15.65 9 GLY B O 1
ATOM 2251 N N . PHE B 1 10 ? 11.716 11.456 -34.858 1.00 13.92 10 PHE B N 1
ATOM 2252 C CA . PHE B 1 10 ? 11.368 10.416 -35.816 1.00 13.95 10 PHE B CA 1
ATOM 2253 C C . PHE B 1 10 ? 12.372 10.388 -36.955 1.00 14.02 10 PHE B C 1
ATOM 2254 O O . PHE B 1 10 ? 12.795 9.315 -37.389 1.00 14.53 10 PHE B O 1
ATOM 2262 N N . ILE B 1 11 ? 12.763 11.565 -37.453 1.00 10.83 11 ILE B N 1
ATOM 2263 C CA . ILE B 1 11 ? 13.730 11.614 -38.546 1.00 13.93 11 ILE B CA 1
ATOM 2264 C C . ILE B 1 11 ? 15.048 10.979 -38.105 1.00 14.88 11 ILE B C 1
ATOM 2265 O O . ILE B 1 11 ? 15.645 10.169 -38.826 1.00 17.24 11 ILE B O 1
ATOM 2270 N N . ALA B 1 12 ? 15.520 11.331 -36.905 1.00 14.03 12 ALA B N 1
ATOM 2271 C CA . ALA B 1 12 ? 16.781 10.768 -36.437 1.00 17.37 12 ALA B CA 1
ATOM 2272 C C . ALA B 1 12 ? 16.677 9.256 -36.291 1.00 15.26 12 ALA B C 1
ATOM 2273 O O . ALA B 1 12 ? 17.605 8.524 -36.646 1.00 15.70 12 ALA B O 1
ATOM 2275 N N . ARG B 1 13 ? 15.538 8.771 -35.808 1.00 16.06 13 ARG B N 1
ATOM 2276 C CA . ARG B 1 13 ? 15.357 7.335 -35.644 1.00 14.14 13 ARG B CA 1
ATOM 2277 C C . ARG B 1 13 ? 15.291 6.623 -36.991 1.00 16.60 13 ARG B C 1
ATOM 2278 O O . ARG B 1 13 ? 15.831 5.524 -37.142 1.00 17.40 13 ARG B O 1
ATOM 2286 N N . THR B 1 14 ? 14.634 7.230 -37.982 1.00 17.41 14 THR B N 1
ATOM 2287 C CA . THR B 1 14 ? 14.626 6.660 -39.326 1.00 17.40 14 THR B CA 1
ATOM 2288 C C . THR B 1 14 ? 16.034 6.566 -39.906 1.00 21.26 14 THR B C 1
ATOM 2289 O O . THR B 1 14 ? 16.419 5.528 -40.458 1.00 21.07 14 THR B O 1
ATOM 2293 N N . GLU B 1 15 ? 16.813 7.632 -39.773 1.00 18.75 15 GLU B N 1
ATOM 2294 C CA . GLU B 1 15 ? 18.141 7.639 -40.399 1.00 21.32 15 GLU B CA 1
ATOM 2295 C C . GLU B 1 15 ? 19.064 6.665 -39.748 1.00 24.17 15 GLU B C 1
ATOM 2296 O O . GLU B 1 15 ? 19.904 6.074 -40.386 1.00 28.53 15 GLU B O 1
ATOM 2302 N N . ALA B 1 16 ? 18.927 6.514 -38.469 1.00 23.26 16 ALA B N 1
ATOM 2303 C CA . ALA B 1 16 ? 19.708 5.502 -37.794 1.00 24.08 16 ALA B CA 1
ATOM 2304 C C . ALA B 1 16 ? 19.205 4.149 -38.202 1.00 25.87 16 ALA B C 1
ATOM 2305 O O . ALA B 1 16 ? 19.970 3.191 -38.214 1.00 30.65 16 ALA B O 1
ATOM 2307 N N . ALA B 1 17 ? 17.910 4.047 -38.444 1.00 25.73 17 ALA B N 1
ATOM 2308 C CA . ALA B 1 17 ? 17.274 2.787 -38.813 1.00 29.15 17 ALA B CA 1
ATOM 2309 C C . ALA B 1 17 ? 17.614 2.295 -40.194 1.00 31.94 17 ALA B C 1
ATOM 2310 O O . ALA B 1 17 ? 17.390 1.139 -40.487 1.00 32.98 17 ALA B O 1
ATOM 2312 N N . TYR B 1 18 ? 18.166 3.174 -41.027 1.00 34.17 18 TYR B N 1
ATOM 2313 C CA . TYR B 1 18 ? 18.506 2.817 -42.399 1.00 34.91 18 TYR B CA 1
ATOM 2314 C C . TYR B 1 18 ? 19.953 3.207 -42.678 1.00 40.85 18 TYR B C 1
ATOM 2315 O O . TYR B 1 18 ? 20.254 4.387 -42.853 1.00 42.58 18 TYR B O 1
ATOM 2324 N N . PRO B 1 19 ? 20.857 2.218 -42.732 1.00 43.00 19 PRO B N 1
ATOM 2325 C CA . PRO B 1 19 ? 22.259 2.510 -43.042 1.00 51.09 19 PRO B CA 1
ATOM 2326 C C . PRO B 1 19 ? 22.418 3.071 -44.448 1.00 57.96 19 PRO B C 1
ATOM 2327 O O . PRO B 1 19 ? 21.737 2.621 -45.370 1.00 55.14 19 PRO B O 1
ATOM 2331 N N . PRO B 1 20 ? 23.321 4.046 -44.620 1.00 63.99 20 PRO B N 1
ATOM 2332 C CA . PRO B 1 20 ? 23.481 4.677 -45.933 1.00 67.32 20 PRO B CA 1
ATOM 2333 C C . PRO B 1 20 ? 23.926 3.675 -46.984 1.00 67.20 20 PRO B C 1
ATOM 2334 O O . PRO B 1 20 ? 23.391 3.750 -48.087 1.00 69.73 20 PRO B O 1
ATOM 2338 N N . GLU B 1 21 ? 24.851 2.773 -46.653 1.00 65.59 21 GLU B N 1
ATOM 2339 C CA . GLU B 1 21 ? 25.342 1.741 -47.581 1.00 70.53 21 GLU B CA 1
ATOM 2340 C C . GLU B 1 21 ? 24.778 1.814 -48.993 1.00 71.84 21 GLU B C 1
ATOM 2341 O O . GLU B 1 21 ? 23.819 1.111 -49.315 1.00 69.48 21 GLU B O 1
ATOM 2347 N N . ALA B 1 22 ? 25.281 2.742 -49.800 1.00 71.08 22 ALA B N 1
ATOM 2348 C CA . ALA B 1 22 ? 24.772 2.907 -51.168 1.00 70.50 22 ALA B CA 1
ATOM 2349 C C . ALA B 1 22 ? 25.750 2.387 -52.187 1.00 70.82 22 ALA B C 1
ATOM 2350 O O . ALA B 1 22 ? 25.837 2.932 -53.289 1.00 68.19 22 ALA B O 1
ATOM 2352 N N . ASN B 1 23 ? 26.495 1.334 -51.825 1.00 70.85 23 ASN B N 1
ATOM 2353 C CA . ASN B 1 23 ? 27.500 0.734 -52.734 1.00 69.61 23 ASN B CA 1
ATOM 2354 C C . ASN B 1 23 ? 27.341 -0.790 -52.944 1.00 66.65 23 ASN B C 1
ATOM 2355 O O . ASN B 1 23 ? 27.388 -1.561 -51.980 1.00 63.00 23 ASN B O 1
ATOM 2360 N N . GLY B 1 24 ? 27.189 -1.229 -54.199 1.00 62.90 24 GLY B N 1
ATOM 2361 C CA . GLY B 1 24 ? 26.980 -2.640 -54.458 1.00 56.39 24 GLY B CA 1
ATOM 2362 C C . GLY B 1 24 ? 25.774 -3.058 -53.657 1.00 54.64 24 GLY B C 1
ATOM 2363 O O . GLY B 1 24 ? 25.644 -4.212 -53.273 1.00 49.12 24 GLY B O 1
ATOM 2364 N N . ALA B 1 25 ? 24.892 -2.095 -53.393 1.00 56.49 25 ALA B N 1
ATOM 2365 C CA . ALA B 1 25 ? 23.668 -2.372 -52.645 1.00 44.53 25 ALA B CA 1
ATOM 2366 C C . ALA B 1 25 ? 22.556 -2.562 -53.667 1.00 35.67 25 ALA B C 1
ATOM 2367 O O . ALA B 1 25 ? 21.899 -1.610 -54.097 1.00 36.50 25 ALA B O 1
ATOM 2369 N N . SER B 1 26 ? 22.373 -3.817 -54.071 1.00 39.42 26 SER B N 1
ATOM 2370 C CA . SER B 1 26 ? 21.321 -4.252 -54.977 1.00 29.96 26 SER B CA 1
ATOM 2371 C C . SER B 1 26 ? 19.931 -3.828 -54.514 1.00 25.87 26 SER B C 1
ATOM 2372 O O . SER B 1 26 ? 19.745 -3.431 -53.359 1.00 23.30 26 SER B O 1
ATOM 2375 N N . ALA B 1 27 ? 18.947 -3.906 -55.417 1.00 27.78 27 ALA B N 1
ATOM 2376 C CA . ALA B 1 27 ? 17.552 -3.783 -55.000 1.00 24.19 27 ALA B CA 1
ATOM 2377 C C . ALA B 1 27 ? 17.213 -4.792 -53.913 1.00 19.54 27 ALA B C 1
ATOM 2378 O O . ALA B 1 27 ? 16.388 -4.511 -53.038 1.00 18.20 27 ALA B O 1
ATOM 2380 N N . ALA B 1 28 ? 17.860 -5.959 -53.932 1.00 17.15 28 ALA B N 1
ATOM 2381 C CA . ALA B 1 28 ? 17.596 -6.957 -52.904 1.00 16.28 28 ALA B CA 1
ATOM 2382 C C . ALA B 1 28 ? 18.045 -6.474 -51.529 1.00 14.63 28 ALA B C 1
ATOM 2383 O O . ALA B 1 28 ? 17.367 -6.716 -50.527 1.00 14.46 28 ALA B O 1
ATOM 2385 N N . ASP B 1 29 ? 19.191 -5.800 -51.459 1.00 17.12 29 ASP B N 1
ATOM 2386 C CA . ASP B 1 29 ? 19.646 -5.253 -50.185 1.00 16.28 29 ASP B CA 1
ATOM 2387 C C . ASP B 1 29 ? 18.763 -4.102 -49.738 1.00 16.58 29 ASP B C 1
ATOM 2388 O O . ASP B 1 29 ? 18.478 -3.952 -48.544 1.00 15.31 29 ASP B O 1
ATOM 2393 N N . ASN B 1 30 ? 18.342 -3.265 -50.681 1.00 16.72 30 ASN B N 1
ATOM 2394 C CA . ASN B 1 30 ? 17.477 -2.153 -50.326 1.00 16.83 30 ASN B CA 1
ATOM 2395 C C . ASN B 1 30 ? 16.162 -2.671 -49.764 1.00 15.42 30 ASN B C 1
ATOM 2396 O O . ASN B 1 30 ? 15.590 -2.083 -48.838 1.00 15.10 30 ASN B O 1
ATOM 2401 N N . ARG B 1 31 ? 15.688 -3.799 -50.298 1.00 10.90 31 ARG B N 1
ATOM 2402 C CA . ARG B 1 31 ? 14.496 -4.452 -49.765 1.00 15.12 31 ARG B CA 1
ATOM 2403 C C . ARG B 1 31 ? 14.687 -4.873 -48.313 1.00 15.55 31 ARG B C 1
ATOM 2404 O O . ARG B 1 31 ? 13.779 -4.719 -47.492 1.00 13.34 31 ARG B O 1
ATOM 2412 N N . ARG B 1 32 ? 15.859 -5.409 -47.976 1.00 15.59 32 ARG B N 1
ATOM 2413 C CA . ARG B 1 32 ? 16.105 -5.807 -46.592 1.00 14.21 32 ARG B CA 1
ATOM 2414 C C . ARG B 1 32 ? 16.253 -4.591 -45.680 1.00 16.64 32 ARG B C 1
ATOM 2415 O O . ARG B 1 32 ? 15.789 -4.613 -44.538 1.00 13.60 32 ARG B O 1
ATOM 2423 N N . PHE B 1 33 ? 16.866 -3.514 -46.171 1.00 12.65 33 PHE B N 1
ATOM 2424 C CA . PHE B 1 33 ? 17.029 -2.315 -45.346 1.00 15.08 33 PHE B CA 1
ATOM 2425 C C . PHE B 1 33 ? 15.691 -1.626 -45.099 1.00 14.32 33 PHE B C 1
ATOM 2426 O O . PHE B 1 33 ? 15.432 -1.156 -43.982 1.00 12.85 33 PHE B O 1
ATOM 2434 N N . TYR B 1 34 ? 14.853 -1.522 -46.139 1.00 13.25 34 TYR B N 1
ATOM 2435 C CA . TYR B 1 34 ? 13.529 -0.919 -45.991 1.00 13.97 34 TYR B CA 1
ATOM 2436 C C . TYR B 1 34 ? 12.675 -1.695 -45.003 1.00 13.19 34 TYR B C 1
ATOM 2437 O O . TYR B 1 34 ? 12.007 -1.111 -44.136 1.00 11.59 34 TYR B O 1
ATOM 2446 N N . ASP B 1 35 ? 12.659 -3.021 -45.135 1.00 11.71 35 ASP B N 1
ATOM 2447 C CA . ASP B 1 35 ? 11.830 -3.824 -44.250 1.00 11.51 35 ASP B CA 1
ATOM 2448 C C . ASP B 1 35 ? 12.310 -3.687 -42.811 1.00 13.80 35 ASP B C 1
ATOM 2449 O O . ASP B 1 35 ? 11.505 -3.649 -41.875 1.00 11.74 35 ASP B O 1
ATOM 2454 N N . ALA B 1 36 ? 13.636 -3.623 -42.625 1.00 13.34 36 ALA B N 1
ATOM 2455 C CA . ALA B 1 36 ? 14.215 -3.419 -41.299 1.00 15.93 36 ALA B CA 1
ATOM 2456 C C . ALA B 1 36 ? 13.871 -2.041 -40.753 1.00 14.58 36 ALA B C 1
ATOM 2457 O O . ALA B 1 36 ? 13.581 -1.896 -39.559 1.00 16.45 36 ALA B O 1
ATOM 2459 N N . MET B 1 37 ? 13.920 -1.017 -41.611 1.00 12.83 37 MET B N 1
ATOM 2460 C CA . MET B 1 37 ? 13.532 0.328 -41.195 1.00 16.35 37 MET B CA 1
ATOM 2461 C C . MET B 1 37 ? 12.067 0.366 -40.786 1.00 15.95 37 MET B C 1
ATOM 2462 O O . MET B 1 37 ? 11.719 0.916 -39.733 1.00 16.12 37 MET B O 1
ATOM 2467 N N . CYS B 1 38 ? 11.188 -0.236 -41.600 1.00 15.38 38 CYS B N 1
ATOM 2468 C CA . CYS B 1 38 ? 9.771 -0.226 -41.259 1.00 14.06 38 CYS B CA 1
ATOM 2469 C C . CYS B 1 38 ? 9.526 -0.955 -39.953 1.00 14.71 38 CYS B C 1
ATOM 2470 O O . CYS B 1 38 ? 8.681 -0.540 -39.149 1.00 11.14 38 CYS B O 1
ATOM 2473 N N . ALA B 1 39 ? 10.271 -2.040 -39.718 1.00 10.98 39 ALA B N 1
ATOM 2474 C CA . ALA B 1 39 ? 10.034 -2.833 -38.520 1.00 12.72 39 ALA B CA 1
ATOM 2475 C C . ALA B 1 39 ? 10.324 -2.037 -37.259 1.00 14.35 39 ALA B C 1
ATOM 2476 O O . ALA B 1 39 ? 9.737 -2.314 -36.210 1.00 15.38 39 ALA B O 1
ATOM 2478 N N . VAL B 1 40 ? 11.243 -1.067 -37.337 1.00 12.47 40 VAL B N 1
ATOM 2479 C CA . VAL B 1 40 ? 11.521 -0.203 -36.193 1.00 12.50 40 VAL B CA 1
ATOM 2480 C C . VAL B 1 40 ? 10.245 0.476 -35.717 1.00 14.34 40 VAL B C 1
ATOM 2481 O O . VAL B 1 40 ? 9.994 0.594 -34.510 1.00 15.72 40 VAL B O 1
ATOM 2485 N N . PHE B 1 41 ? 9.425 0.947 -36.657 1.00 11.31 41 PHE B N 1
ATOM 2486 C CA . PHE B 1 41 ? 8.255 1.740 -36.310 1.00 14.05 41 PHE B CA 1
ATOM 2487 C C . PHE B 1 41 ? 6.965 0.939 -36.312 1.00 13.11 41 PHE B C 1
ATOM 2488 O O . PHE B 1 41 ? 5.945 1.433 -35.814 1.00 13.43 41 PHE B O 1
ATOM 2496 N N . ARG B 1 42 ? 6.997 -0.288 -36.821 1.00 14.81 42 ARG B N 1
ATOM 2497 C CA . ARG B 1 42 ? 5.779 -1.062 -37.035 1.00 12.24 42 ARG B CA 1
ATOM 2498 C C . ARG B 1 42 ? 5.049 -1.358 -35.736 1.00 14.78 42 ARG B C 1
ATOM 2499 O O . ARG B 1 42 ? 5.622 -1.913 -34.793 1.00 15.75 42 ARG B O 1
ATOM 2507 N N . GLY B 1 43 ? 3.762 -1.047 -35.729 1.00 13.23 43 GLY B N 1
ATOM 2508 C CA . GLY B 1 43 ? 2.923 -1.309 -34.594 1.00 14.06 43 GLY B CA 1
ATOM 2509 C C . GLY B 1 43 ? 2.333 -2.701 -34.632 1.00 13.80 43 GLY B C 1
ATOM 2510 O O . GLY B 1 43 ? 2.424 -3.427 -35.629 1.00 11.52 43 GLY B O 1
ATOM 2511 N N . PRO B 1 44 ? 1.704 -3.087 -33.539 1.00 12.76 44 PRO B N 1
ATOM 2512 C CA . PRO B 1 44 ? 1.131 -4.428 -33.444 1.00 13.08 44 PRO B CA 1
ATOM 2513 C C . PRO B 1 44 ? -0.211 -4.531 -34.154 1.00 14.91 44 PRO B C 1
ATOM 2514 O O . PRO B 1 44 ? -0.914 -3.551 -34.376 1.00 14.00 44 PRO B O 1
ATOM 2518 N N . ARG B 1 45 ? -0.546 -5.757 -34.522 1.00 16.81 45 ARG B N 1
ATOM 2519 C CA . ARG B 1 45 ? -1.894 -6.053 -34.994 1.00 14.26 45 ARG B CA 1
ATOM 2520 C C . ARG B 1 45 ? -2.892 -6.013 -33.844 1.00 16.51 45 ARG B C 1
ATOM 2521 O O . ARG B 1 45 ? -2.581 -6.452 -32.730 1.00 15.19 45 ARG B O 1
ATOM 2529 N N . PRO B 1 46 ? -4.105 -5.533 -34.092 1.00 14.40 46 PRO B N 1
ATOM 2530 C CA . PRO B 1 46 ? -5.201 -5.753 -33.151 1.00 19.24 46 PRO B CA 1
ATOM 2531 C C . PRO B 1 46 ? -5.339 -7.234 -32.857 1.00 19.97 46 PRO B C 1
ATOM 2532 O O . PRO B 1 46 ? -5.298 -8.065 -33.779 1.00 23.10 46 PRO B O 1
ATOM 2536 N N . PRO B 1 47 ? -5.510 -7.602 -31.588 1.00 25.46 47 PRO B N 1
ATOM 2537 C CA . PRO B 1 47 ? -5.510 -9.032 -31.233 1.00 22.99 47 PRO B CA 1
ATOM 2538 C C . PRO B 1 47 ? -6.611 -9.847 -31.898 1.00 23.73 47 PRO B C 1
ATOM 2539 O O . PRO B 1 47 ? -6.368 -10.992 -32.311 1.00 26.54 47 PRO B O 1
ATOM 2543 N N . GLY B 1 48 ? -7.825 -9.313 -31.991 1.00 25.03 48 GLY B N 1
ATOM 2544 C CA . GLY B 1 48 ? -8.913 -10.126 -32.496 1.00 24.81 48 GLY B CA 1
ATOM 2545 C C . GLY B 1 48 ? -9.139 -10.077 -33.989 1.00 23.92 48 GLY B C 1
ATOM 2546 O O . GLY B 1 48 ? -10.088 -10.693 -34.480 1.00 21.03 48 GLY B O 1
ATOM 2547 N N . LEU B 1 49 ? -8.296 -9.369 -34.737 1.00 16.13 49 LEU B N 1
ATOM 2548 C CA . LEU B 1 49 ? -8.556 -9.119 -36.148 1.00 17.56 49 LEU B CA 1
ATOM 2549 C C . LEU B 1 49 ? -8.127 -10.331 -36.966 1.00 14.81 49 LEU B C 1
ATOM 2550 O O . LEU B 1 49 ? -6.992 -10.788 -36.843 1.00 14.13 49 LEU B O 1
ATOM 2555 N N . VAL B 1 50 ? -9.044 -10.879 -37.771 1.00 16.86 50 VAL B N 1
ATOM 2556 C CA . VAL B 1 50 ? -8.711 -12.030 -38.602 1.00 14.55 50 VAL B CA 1
ATOM 2557 C C . VAL B 1 50 ? -7.848 -11.563 -39.762 1.00 12.62 50 VAL B C 1
ATOM 2558 O O . VAL B 1 50 ? -8.066 -10.488 -40.339 1.00 14.53 50 VAL B O 1
ATOM 2562 N N . VAL B 1 51 ? -6.812 -12.333 -40.067 1.00 13.80 51 VAL B N 1
ATOM 2563 C CA . VAL B 1 51 ? -5.877 -11.953 -41.120 1.00 11.40 51 VAL B CA 1
ATOM 2564 C C . VAL B 1 51 ? -5.598 -13.189 -41.950 1.00 15.77 51 VAL B C 1
ATOM 2565 O O . VAL B 1 51 ? -5.289 -14.250 -41.399 1.00 16.99 51 VAL B O 1
ATOM 2569 N N . GLY B 1 52 ? -5.739 -13.067 -43.259 1.00 11.26 52 GLY B N 1
ATOM 2570 C CA . GLY B 1 52 ? -5.511 -14.187 -44.158 1.00 18.27 52 GLY B CA 1
ATOM 2571 C C . GLY B 1 52 ? -4.575 -13.790 -45.277 1.00 16.14 52 GLY B C 1
ATOM 2572 O O . GLY B 1 52 ? -4.633 -12.664 -45.777 1.00 15.12 52 GLY B O 1
ATOM 2573 N N . ASP B 1 53 ? -3.701 -14.721 -45.657 1.00 15.25 53 ASP B N 1
ATOM 2574 C CA . ASP B 1 53 ? -2.786 -14.527 -46.768 1.00 15.74 53 ASP B CA 1
ATOM 2575 C C . ASP B 1 53 ? -3.227 -15.454 -47.890 1.00 16.84 53 ASP B C 1
ATOM 2576 O O . ASP B 1 53 ? -3.343 -16.667 -47.686 1.00 17.83 53 ASP B O 1
ATOM 2581 N N . ARG B 1 54 ? -3.495 -14.888 -49.058 1.00 13.56 54 ARG B N 1
ATOM 2582 C CA . ARG B 1 54 ? -3.928 -15.706 -50.180 1.00 16.44 54 ARG B CA 1
ATOM 2583 C C . ARG B 1 54 ? -3.779 -14.897 -51.454 1.00 17.20 54 ARG B C 1
ATOM 2584 O O . ARG B 1 54 ? -3.621 -13.670 -51.431 1.00 15.38 54 ARG B O 1
ATOM 2592 N N . ARG B 1 55 ? -3.868 -15.600 -52.574 1.00 17.27 55 ARG B N 1
ATOM 2593 C CA . ARG B 1 55 ? -3.790 -14.967 -53.877 1.00 16.53 55 ARG B CA 1
ATOM 2594 C C . ARG B 1 55 ? -5.175 -14.504 -54.311 1.00 19.90 55 ARG B C 1
ATOM 2595 O O . ARG B 1 55 ? -6.178 -15.181 -54.078 1.00 17.65 55 ARG B O 1
ATOM 2603 N N . ILE B 1 56 ? -5.219 -13.309 -54.890 1.00 16.70 56 ILE B N 1
ATOM 2604 C CA . ILE B 1 56 ? -6.436 -12.706 -55.420 1.00 19.83 56 ILE B CA 1
ATOM 2605 C C . ILE B 1 56 ? -6.101 -12.231 -56.820 1.00 16.50 56 ILE B C 1
ATOM 2606 O O . ILE B 1 56 ? -5.125 -11.497 -57.009 1.00 15.74 56 ILE B O 1
ATOM 2611 N N . GLY B 1 57 ? -6.870 -12.678 -57.804 1.00 18.05 57 GLY B N 1
ATOM 2612 C CA . GLY B 1 57 ? -6.472 -12.422 -59.174 1.00 15.71 57 GLY B CA 1
ATOM 2613 C C . GLY B 1 57 ? -5.054 -12.863 -59.465 1.00 20.01 57 GLY B C 1
ATOM 2614 O O . GLY B 1 57 ? -4.380 -12.262 -60.307 1.00 18.21 57 GLY B O 1
ATOM 2615 N N . GLY B 1 58 ? -4.578 -13.904 -58.765 1.00 17.47 58 GLY B N 1
ATOM 2616 C CA . GLY B 1 58 ? -3.254 -14.457 -58.996 1.00 17.25 58 GLY B CA 1
ATOM 2617 C C . GLY B 1 58 ? -2.107 -13.724 -58.335 1.00 20.25 58 GLY B C 1
ATOM 2618 O O . GLY B 1 58 ? -0.942 -14.090 -58.559 1.00 19.85 58 GLY B O 1
ATOM 2619 N N . VAL B 1 59 ? -2.383 -12.711 -57.530 1.00 16.68 59 VAL B N 1
ATOM 2620 C CA . VAL B 1 59 ? -1.357 -11.879 -56.907 1.00 15.92 59 VAL B CA 1
ATOM 2621 C C . VAL B 1 59 ? -1.388 -12.155 -55.410 1.00 13.72 59 VAL B C 1
ATOM 2622 O O . VAL B 1 59 ? -2.476 -12.182 -54.825 1.00 12.20 59 VAL B O 1
ATOM 2626 N N . PRO B 1 60 ? -0.246 -12.358 -54.752 1.00 13.86 60 PRO B N 1
ATOM 2627 C CA . PRO B 1 60 ? -0.284 -12.581 -53.295 1.00 12.58 60 PRO B CA 1
ATOM 2628 C C . PRO B 1 60 ? -0.826 -11.347 -52.592 1.00 11.38 60 PRO B C 1
ATOM 2629 O O . PRO B 1 60 ? -0.380 -10.233 -52.844 1.00 10.91 60 PRO B O 1
ATOM 2633 N N . CYS B 1 61 ? -1.823 -11.554 -51.735 1.00 12.56 61 CYS B N 1
ATOM 2634 C CA . CYS B 1 61 ? -2.417 -10.478 -50.960 1.00 11.49 61 CYS B CA 1
ATOM 2635 C C . CYS B 1 61 ? -2.504 -10.878 -49.498 1.00 11.00 61 CYS B C 1
ATOM 2636 O O . CYS B 1 61 ? -2.357 -12.043 -49.132 1.00 11.77 61 CYS B O 1
ATOM 2639 N N . ARG B 1 62 ? -2.804 -9.896 -48.661 1.00 11.75 62 ARG B N 1
ATOM 2640 C CA . ARG B 1 62 ? -3.188 -10.134 -47.280 1.00 11.03 62 ARG B CA 1
ATOM 2641 C C . ARG B 1 62 ? -4.553 -9.495 -47.060 1.00 10.67 62 ARG B C 1
ATOM 2642 O O . ARG B 1 62 ? -4.774 -8.349 -47.466 1.00 11.91 62 ARG B O 1
ATOM 2650 N N . VAL B 1 63 ? -5.467 -10.234 -46.444 1.00 12.46 63 VAL B N 1
ATOM 2651 C CA . VAL B 1 63 ? -6.840 -9.782 -46.209 1.00 11.17 63 VAL B CA 1
ATOM 2652 C C . VAL B 1 63 ? -7.021 -9.602 -44.710 1.00 13.00 63 VAL B C 1
ATOM 2653 O O . VAL B 1 63 ? -6.784 -10.531 -43.932 1.00 11.30 63 VAL B O 1
ATOM 2657 N N . TYR B 1 64 ? -7.382 -8.386 -44.301 1.00 12.56 64 TYR B N 1
ATOM 2658 C CA . TYR B 1 64 ? -7.587 -8.044 -42.900 1.00 11.94 64 TYR B CA 1
ATOM 2659 C C . TYR B 1 64 ? -9.067 -7.848 -42.630 1.00 13.76 64 TYR B C 1
ATOM 2660 O O . TYR B 1 64 ? -9.716 -7.034 -43.292 1.00 12.35 64 TYR B O 1
ATOM 2669 N N . GLY B 1 65 ? -9.581 -8.561 -41.636 1.00 10.79 65 GLY B N 1
ATOM 2670 C CA . GLY B 1 65 ? -10.951 -8.393 -41.198 1.00 14.88 65 GLY B CA 1
ATOM 2671 C C . GLY B 1 65 ? -11.953 -9.225 -41.981 1.00 16.08 65 GLY B C 1
ATOM 2672 O O . GLY B 1 65 ? -11.689 -9.719 -43.077 1.00 15.24 65 GLY B O 1
ATOM 2673 N N . ALA B 1 66 ? -13.136 -9.359 -41.380 1.00 19.72 66 ALA B N 1
ATOM 2674 C CA . ALA B 1 66 ? -14.258 -10.087 -41.949 1.00 20.07 66 ALA B CA 1
ATOM 2675 C C . ALA B 1 66 ? -14.782 -9.400 -43.208 1.00 19.47 66 ALA B C 1
ATOM 2676 O O . ALA B 1 66 ? -14.621 -8.192 -43.412 1.00 21.20 66 ALA B O 1
ATOM 2678 N N . ASP B 1 67 ? -15.442 -10.185 -44.053 1.00 23.38 67 ASP B N 1
ATOM 2679 C CA . ASP B 1 67 ? -15.992 -9.613 -45.268 1.00 20.86 67 ASP B CA 1
ATOM 2680 C C . ASP B 1 67 ? -17.027 -8.551 -44.935 1.00 20.24 67 ASP B C 1
ATOM 2681 O O . ASP B 1 67 ? -17.768 -8.651 -43.953 1.00 24.18 67 ASP B O 1
ATOM 2686 N N . SER B 1 68 ? -17.024 -7.490 -45.722 1.00 22.16 68 SER B N 1
ATOM 2687 C CA . SER B 1 68 ? -17.868 -6.342 -45.455 1.00 20.22 68 SER B CA 1
ATOM 2688 C C . SER B 1 68 ? -18.482 -5.915 -46.772 1.00 19.79 68 SER B C 1
ATOM 2689 O O . SER B 1 68 ? -18.016 -6.313 -47.842 1.00 21.33 68 SER B O 1
ATOM 2692 N N . ALA B 1 69 ? -19.536 -5.094 -46.682 1.00 20.95 69 ALA B N 1
ATOM 2693 C CA . ALA B 1 69 ? -20.218 -4.641 -47.890 1.00 19.17 69 ALA B CA 1
ATOM 2694 C C . ALA B 1 69 ? -19.298 -3.791 -48.759 1.00 16.06 69 ALA B C 1
ATOM 2695 O O . ALA B 1 69 ? -19.351 -3.862 -49.992 1.00 17.04 69 ALA B O 1
ATOM 2697 N N . VAL B 1 70 ? -18.447 -2.982 -48.132 1.00 16.53 70 VAL B N 1
ATOM 2698 C CA . VAL B 1 70 ? -17.459 -2.159 -48.820 1.00 18.02 70 VAL B CA 1
ATOM 2699 C C . VAL B 1 70 ? -16.085 -2.605 -48.348 1.00 15.85 70 VAL B C 1
ATOM 2700 O O . VAL B 1 70 ? -15.897 -2.906 -47.164 1.00 15.91 70 VAL B O 1
ATOM 2704 N N . SER B 1 71 ? -15.129 -2.643 -49.264 1.00 15.19 71 SER B N 1
ATOM 2705 C CA . SER B 1 71 ? -13.774 -3.039 -48.909 1.00 15.51 71 SER B CA 1
ATOM 2706 C C . SER B 1 71 ? -12.827 -1.850 -49.052 1.00 12.55 71 SER B C 1
ATOM 2707 O O . SER B 1 71 ? -13.193 -0.790 -49.558 1.00 11.48 71 SER B O 1
ATOM 2710 N N . VAL B 1 72 ? -11.594 -2.035 -48.590 1.00 11.53 72 VAL B N 1
ATOM 2711 C CA . VAL B 1 72 ? -10.524 -1.075 -48.840 1.00 12.77 72 VAL B CA 1
ATOM 2712 C C . VAL B 1 72 ? -9.367 -1.839 -49.449 1.00 13.79 72 VAL B C 1
ATOM 2713 O O . VAL B 1 72 ? -8.916 -2.839 -48.882 1.00 13.06 72 VAL B O 1
ATOM 2717 N N . VAL B 1 73 ? -8.890 -1.386 -50.598 1.00 11.98 73 VAL B N 1
ATOM 2718 C CA . VAL B 1 73 ? -7.682 -1.932 -51.198 1.00 9.26 73 VAL B CA 1
ATOM 2719 C C . VAL B 1 73 ? -6.547 -1.002 -50.836 1.00 13.21 73 VAL B C 1
ATOM 2720 O O . VAL B 1 73 ? -6.640 0.207 -51.075 1.00 13.02 73 VAL B O 1
ATOM 2724 N N . TYR B 1 74 ? -5.497 -1.546 -50.229 1.00 10.89 74 TYR B N 1
ATOM 2725 C CA . TYR B 1 74 ? -4.350 -0.746 -49.825 1.00 9.95 74 TYR B CA 1
ATOM 2726 C C . TYR B 1 74 ? -3.127 -1.139 -50.645 1.00 14.07 74 TYR B C 1
ATOM 2727 O O . TYR B 1 74 ? -2.766 -2.312 -50.702 1.00 12.82 74 TYR B O 1
ATOM 2736 N N . VAL B 1 75 ? -2.498 -0.152 -51.284 1.00 11.03 75 VAL B N 1
ATOM 2737 C CA . VAL B 1 75 ? -1.327 -0.365 -52.124 1.00 8.92 75 VAL B CA 1
ATOM 2738 C C . VAL B 1 75 ? -0.124 0.276 -51.446 1.00 11.07 75 VAL B C 1
ATOM 2739 O O . VAL B 1 75 ? -0.011 1.506 -51.350 1.00 10.03 75 VAL B O 1
ATOM 2743 N N . HIS B 1 76 ? 0.803 -0.564 -51.014 1.00 10.42 76 HIS B N 1
ATOM 2744 C CA . HIS B 1 76 ? 1.932 -0.108 -50.222 1.00 10.52 76 HIS B CA 1
ATOM 2745 C C . HIS B 1 76 ? 2.938 0.644 -51.085 1.00 10.39 76 HIS B C 1
ATOM 2746 O O . HIS B 1 76 ? 3.060 0.423 -52.294 1.00 11.06 76 HIS B O 1
ATOM 2753 N N . GLY B 1 77 ? 3.697 1.519 -50.429 1.00 13.27 77 GLY B N 1
ATOM 2754 C CA . GLY B 1 77 ? 4.729 2.289 -51.085 1.00 14.12 77 GLY B CA 1
ATOM 2755 C C . GLY B 1 77 ? 6.071 1.596 -51.016 1.00 11.57 77 GLY B C 1
ATOM 2756 O O . GLY B 1 77 ? 6.192 0.440 -50.603 1.00 10.18 77 GLY B O 1
ATOM 2757 N N . GLY B 1 78 ? 7.094 2.328 -51.443 1.00 13.26 78 GLY B N 1
ATOM 2758 C CA . GLY B 1 78 ? 8.439 1.800 -51.537 1.00 12.62 78 GLY B CA 1
ATOM 2759 C C . GLY B 1 78 ? 9.108 2.066 -52.876 1.00 13.64 78 GLY B C 1
ATOM 2760 O O . GLY B 1 78 ? 9.978 1.298 -53.316 1.00 11.70 78 GLY B O 1
ATOM 2761 N N . GLY B 1 79 ? 8.690 3.140 -53.547 1.00 12.29 79 GLY B N 1
ATOM 2762 C CA . GLY B 1 79 ? 9.360 3.544 -54.769 1.00 16.26 79 GLY B CA 1
ATOM 2763 C C . GLY B 1 79 ? 9.335 2.516 -55.879 1.00 14.96 79 GLY B C 1
ATOM 2764 O O . GLY B 1 79 ? 10.194 2.555 -56.764 1.00 13.89 79 GLY B O 1
ATOM 2765 N N . PHE B 1 80 ? 8.363 1.604 -55.857 1.00 12.45 80 PHE B N 1
ATOM 2766 C CA . PHE B 1 80 ? 8.177 0.482 -56.777 1.00 15.15 80 PHE B CA 1
ATOM 2767 C C . PHE B 1 80 ? 9.265 -0.575 -56.651 1.00 13.94 80 PHE B C 1
ATOM 2768 O O . PHE B 1 80 ? 9.181 -1.608 -57.349 1.00 13.57 80 PHE B O 1
ATOM 2776 N N . VAL B 1 81 ? 10.255 -0.379 -55.773 1.00 11.96 81 VAL B N 1
ATOM 2777 C CA . VAL B 1 81 ? 11.366 -1.306 -55.643 1.00 10.89 81 VAL B CA 1
ATOM 2778 C C . VAL B 1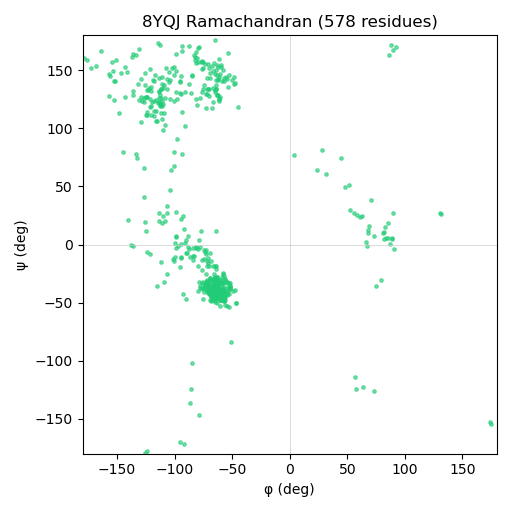 81 ? 11.316 -2.095 -54.336 1.00 11.96 81 VAL B C 1
ATOM 2779 O O . VAL B 1 81 ? 11.717 -3.267 -54.320 1.00 14.85 81 VAL B O 1
ATOM 2783 N N . VAL B 1 82 ? 10.803 -1.508 -53.253 1.00 12.68 82 VAL B N 1
ATOM 2784 C CA . VAL B 1 82 ? 10.808 -2.138 -51.938 1.00 12.28 82 VAL B CA 1
ATOM 2785 C C . VAL B 1 82 ? 9.389 -2.172 -51.371 1.00 12.61 82 VAL B C 1
ATOM 2786 O O . VAL B 1 82 ? 8.422 -1.741 -51.999 1.00 11.84 82 VAL B O 1
ATOM 2790 N N . GLY B 1 83 ? 9.278 -2.708 -50.162 1.00 13.28 83 GLY B N 1
ATOM 2791 C CA . GLY B 1 83 ? 7.992 -2.841 -49.526 1.00 10.45 83 GLY B CA 1
ATOM 2792 C C . GLY B 1 83 ? 7.291 -4.136 -49.880 1.00 13.87 83 GLY B C 1
ATOM 2793 O O . GLY B 1 83 ? 7.729 -4.922 -50.727 1.00 13.51 83 GLY B O 1
ATOM 2794 N N . GLY B 1 84 ? 6.185 -4.365 -49.180 1.00 12.66 84 GLY B N 1
ATOM 2795 C CA . GLY B 1 84 ? 5.422 -5.588 -49.364 1.00 15.09 84 GLY B CA 1
ATOM 2796 C C . GLY B 1 84 ? 4.295 -5.649 -48.364 1.00 13.25 84 GLY B C 1
ATOM 2797 O O . GLY B 1 84 ? 3.846 -4.620 -47.849 1.00 12.13 84 GLY B O 1
ATOM 2798 N N . LEU B 1 85 ? 3.868 -6.869 -48.068 1.00 11.73 85 LEU B N 1
ATOM 2799 C CA . LEU B 1 85 ? 2.765 -7.037 -47.128 1.00 10.93 85 LEU B CA 1
ATOM 2800 C C . LEU B 1 85 ? 3.241 -6.833 -45.700 1.00 13.73 85 LEU B C 1
ATOM 2801 O O . LEU B 1 85 ? 2.525 -6.249 -44.885 1.00 12.05 85 LEU B O 1
ATOM 2806 N N . ASP B 1 86 ? 4.448 -7.301 -45.374 1.00 11.40 86 ASP B N 1
ATOM 2807 C CA . ASP B 1 86 ? 4.885 -7.161 -43.991 1.00 12.57 86 ASP B CA 1
ATOM 2808 C C . ASP B 1 86 ? 5.310 -5.733 -43.653 1.00 13.95 86 ASP B C 1
ATOM 2809 O O . ASP B 1 86 ? 5.119 -5.299 -42.512 1.00 14.05 86 ASP B O 1
ATOM 2814 N N . SER B 1 87 ? 5.863 -4.975 -44.615 1.00 12.08 87 SER B N 1
ATOM 2815 C CA . SER B 1 87 ? 6.371 -3.641 -44.293 1.00 11.43 87 SER B CA 1
ATOM 2816 C C . SER B 1 87 ? 5.261 -2.682 -43.884 1.00 11.83 87 SER B C 1
ATOM 2817 O O . SER B 1 87 ? 5.507 -1.768 -43.089 1.00 13.31 87 SER B O 1
ATOM 2820 N N . HIS B 1 88 ? 4.045 -2.876 -44.409 1.00 12.79 88 HIS B N 1
ATOM 2821 C CA . HIS B 1 88 ? 2.910 -1.993 -44.158 1.00 10.02 88 HIS B CA 1
ATOM 2822 C C . HIS B 1 88 ? 1.809 -2.697 -43.365 1.00 10.44 88 HIS B C 1
ATOM 2823 O O . HIS B 1 88 ? 0.653 -2.263 -43.380 1.00 8.88 88 HIS B O 1
ATOM 2830 N N . ASP B 1 89 ? 2.151 -3.784 -42.668 1.00 9.42 89 ASP B N 1
ATOM 2831 C CA . ASP B 1 89 ? 1.129 -4.639 -42.076 1.00 11.74 89 ASP B CA 1
ATOM 2832 C C . ASP B 1 89 ? 0.293 -3.880 -41.061 1.00 12.70 89 ASP B C 1
ATOM 2833 O O . ASP B 1 89 ? -0.925 -4.073 -40.978 1.00 11.01 89 ASP B O 1
ATOM 2838 N N . ASP B 1 90 ? 0.933 -3.026 -40.268 1.00 10.80 90 ASP B N 1
ATOM 2839 C CA . ASP B 1 90 ? 0.216 -2.366 -39.189 1.00 7.95 90 ASP B CA 1
ATOM 2840 C C . ASP B 1 90 ? -0.708 -1.287 -39.737 1.00 12.87 90 ASP B C 1
ATOM 2841 O O . ASP B 1 90 ? -1.829 -1.127 -39.246 1.00 12.22 90 ASP B O 1
ATOM 2846 N N . VAL B 1 91 ? -0.272 -0.570 -40.775 1.00 8.79 91 VAL B N 1
ATOM 2847 C CA . VAL B 1 91 ? -1.151 0.414 -41.407 1.00 12.65 91 VAL B CA 1
ATOM 2848 C C . VAL B 1 91 ? -2.442 -0.243 -41.883 1.00 9.90 91 VAL B C 1
ATOM 2849 O O . VAL B 1 91 ? -3.543 0.241 -41.602 1.00 11.35 91 VAL B O 1
ATOM 2853 N N . CYS B 1 92 ? -2.330 -1.376 -42.591 1.00 9.60 92 CYS B N 1
ATOM 2854 C CA . CYS B 1 92 ? -3.506 -2.035 -43.151 1.00 11.65 92 CYS B CA 1
ATOM 2855 C C . CYS B 1 92 ? -4.381 -2.614 -42.047 1.00 10.77 92 CYS B C 1
ATOM 2856 O O . CYS B 1 92 ? -5.616 -2.512 -42.091 1.00 8.34 92 CYS B O 1
ATOM 2859 N N . ALA B 1 93 ? -3.754 -3.224 -41.041 1.00 8.31 93 ALA B N 1
ATOM 2860 C CA . ALA B 1 93 ? -4.520 -3.770 -39.927 1.00 8.91 93 ALA B CA 1
ATOM 2861 C C . ALA B 1 93 ? -5.265 -2.668 -39.171 1.00 9.95 93 ALA B C 1
ATOM 2862 O O . ALA B 1 93 ? -6.408 -2.868 -38.733 1.00 11.45 93 ALA B O 1
ATOM 2864 N N . GLU B 1 94 ? -4.650 -1.492 -39.025 1.00 9.66 94 GLU B N 1
ATOM 2865 C CA . GLU B 1 94 ? -5.333 -0.405 -38.324 1.00 8.71 94 GLU B CA 1
ATOM 2866 C C . GLU B 1 94 ? -6.459 0.184 -39.145 1.00 9.23 94 GLU B C 1
ATOM 2867 O O . GLU B 1 94 ? -7.459 0.615 -38.572 1.00 12.10 94 GLU B O 1
ATOM 2873 N N . ILE B 1 95 ? -6.352 0.208 -40.476 1.00 6.81 95 ILE B N 1
ATOM 2874 C CA . ILE B 1 95 ? -7.507 0.641 -41.263 1.00 8.59 95 ILE B CA 1
ATOM 2875 C C . ILE B 1 95 ? -8.678 -0.303 -41.029 1.00 8.12 95 ILE B C 1
ATOM 2876 O O . ILE B 1 95 ? -9.817 0.119 -40.815 1.00 9.33 95 ILE B O 1
ATOM 2881 N N . ALA B 1 96 ? -8.414 -1.605 -41.067 1.00 10.10 96 ALA B N 1
ATOM 2882 C CA . ALA B 1 96 ? -9.491 -2.572 -40.887 1.00 10.59 96 ALA B CA 1
ATOM 2883 C C . ALA B 1 96 ? -10.113 -2.461 -39.503 1.00 9.69 96 ALA B C 1
ATOM 2884 O O . ALA B 1 96 ? -11.341 -2.550 -39.348 1.00 13.23 96 ALA B O 1
ATOM 2886 N N . ASP B 1 97 ? -9.280 -2.301 -38.483 1.00 9.43 97 ASP B N 1
ATOM 2887 C CA . ASP B 1 97 ? -9.780 -2.233 -37.115 1.00 10.80 97 ASP B CA 1
ATOM 2888 C C . ASP B 1 97 ? -10.601 -0.978 -36.878 1.00 13.57 97 ASP B C 1
ATOM 2889 O O . ASP B 1 97 ? -11.596 -1.010 -36.145 1.00 14.23 97 ASP B O 1
ATOM 2894 N N . ALA B 1 98 ? -10.174 0.141 -37.449 1.00 12.52 98 ALA B N 1
ATOM 2895 C CA . ALA B 1 98 ? -10.832 1.407 -37.161 1.00 12.89 98 ALA B CA 1
ATOM 2896 C C . ALA B 1 98 ? -12.134 1.553 -37.928 1.00 13.67 98 ALA B C 1
ATOM 2897 O O . ALA B 1 98 ? -13.093 2.115 -37.397 1.00 11.93 98 ALA B O 1
ATOM 2899 N N . THR B 1 99 ? -12.196 1.042 -39.158 1.00 13.88 99 THR B N 1
ATOM 2900 C CA . THR B 1 99 ? -13.361 1.260 -40.005 1.00 10.91 99 THR B CA 1
ATOM 2901 C C . THR B 1 99 ? -14.309 0.079 -40.043 1.00 14.92 99 THR B C 1
ATOM 2902 O O . THR B 1 99 ? -15.436 0.232 -40.521 1.00 16.13 99 THR B O 1
ATOM 2906 N N . GLY B 1 100 ? -13.883 -1.087 -39.569 1.00 15.15 100 GLY B N 1
ATOM 2907 C CA . GLY B 1 100 ? -14.678 -2.274 -39.779 1.00 17.18 100 GLY B CA 1
ATOM 2908 C C . GLY B 1 100 ? -14.760 -2.732 -41.214 1.00 14.71 100 GLY B C 1
ATOM 2909 O O . GLY B 1 100 ? -15.563 -3.621 -41.519 1.00 21.76 100 GLY B O 1
ATOM 2910 N N . LEU B 1 101 ? -13.960 -2.163 -42.111 1.00 12.29 101 LEU B N 1
ATOM 2911 C CA . LEU B 1 101 ? -13.958 -2.567 -43.509 1.00 13.86 101 LEU B CA 1
ATOM 2912 C C . LEU B 1 101 ? -12.854 -3.585 -43.752 1.00 15.98 101 LEU B C 1
ATOM 2913 O O . LEU B 1 101 ? -11.735 -3.443 -43.246 1.00 12.52 101 LEU B O 1
ATOM 2918 N N . GLN B 1 102 ? -13.150 -4.592 -44.563 1.00 11.95 102 GLN B N 1
ATOM 2919 C CA . GLN B 1 102 ? -12.106 -5.534 -44.939 1.00 10.73 102 GLN B CA 1
ATOM 2920 C C . GLN B 1 102 ? -11.025 -4.836 -45.762 1.00 14.43 102 GLN B C 1
ATOM 2921 O O . GLN B 1 102 ? -11.325 -4.089 -46.700 1.00 11.69 102 GLN B O 1
ATOM 2927 N N . VAL B 1 103 ? -9.760 -5.064 -45.418 1.00 12.75 103 VAL B N 1
ATOM 2928 C CA . VAL B 1 103 ? -8.648 -4.448 -46.133 1.00 11.15 103 VAL B CA 1
ATOM 2929 C C . VAL B 1 103 ? -7.911 -5.520 -46.922 1.00 10.88 103 VAL B C 1
ATOM 2930 O O . VAL B 1 103 ? -7.668 -6.623 -46.414 1.00 10.83 103 VAL B O 1
ATOM 2934 N N . ILE B 1 104 ? -7.605 -5.209 -48.179 1.00 10.93 104 ILE B N 1
ATOM 2935 C CA . ILE B 1 104 ? -6.832 -6.079 -49.054 1.00 8.78 104 ILE B CA 1
ATOM 2936 C C . ILE B 1 104 ? -5.549 -5.350 -49.428 1.00 11.79 104 ILE B C 1
ATOM 2937 O O . ILE B 1 104 ? -5.584 -4.349 -50.158 1.00 13.45 104 ILE B O 1
ATOM 2942 N N . ALA B 1 105 ? -4.426 -5.838 -48.920 1.00 9.12 105 ALA B N 1
ATOM 2943 C CA . ALA B 1 105 ? -3.110 -5.350 -49.303 1.00 11.69 105 ALA B CA 1
ATOM 2944 C C . ALA B 1 105 ? -2.537 -6.222 -50.414 1.00 11.55 105 ALA B C 1
ATOM 2945 O O . ALA B 1 105 ? -2.757 -7.432 -50.440 1.00 12.00 105 ALA B O 1
ATOM 2947 N N . ILE B 1 106 ? -1.803 -5.605 -51.331 1.00 11.05 106 ILE B N 1
ATOM 2948 C CA . ILE B 1 106 ? -1.366 -6.248 -52.575 1.00 10.78 106 ILE B CA 1
ATOM 2949 C C . ILE B 1 106 ? 0.154 -6.352 -52.592 1.00 13.66 106 ILE B C 1
ATOM 2950 O O . ILE B 1 106 ? 0.850 -5.337 -52.485 1.00 14.57 106 ILE B O 1
ATOM 2955 N N . ASP B 1 107 ? 0.674 -7.572 -52.772 1.00 13.12 107 ASP B N 1
ATOM 2956 C CA . ASP B 1 107 ? 2.114 -7.762 -52.971 1.00 9.96 107 ASP B CA 1
ATOM 2957 C C . ASP B 1 107 ? 2.411 -7.785 -54.470 1.00 11.88 107 ASP B C 1
ATOM 2958 O O . ASP B 1 107 ? 2.636 -8.833 -55.073 1.00 15.59 107 ASP B O 1
ATOM 2963 N N . TYR B 1 108 ? 2.442 -6.601 -55.074 1.00 12.77 108 TYR B N 1
ATOM 2964 C CA . TYR B 1 108 ? 2.696 -6.498 -56.505 1.00 11.64 108 TYR B CA 1
ATOM 2965 C C . TYR B 1 108 ? 4.174 -6.736 -56.813 1.00 13.65 108 TYR B C 1
ATOM 2966 O O . TYR B 1 108 ? 5.045 -6.584 -55.958 1.00 13.17 108 TYR B O 1
ATOM 2975 N N . ARG B 1 109 ? 4.443 -7.132 -58.064 1.00 11.53 109 ARG B N 1
ATOM 2976 C CA . ARG B 1 109 ? 5.804 -7.365 -58.524 1.00 9.91 109 ARG B CA 1
ATOM 2977 C C . ARG B 1 109 ? 6.627 -6.087 -58.465 1.00 13.62 109 ARG B C 1
ATOM 2978 O O . ARG B 1 109 ? 6.139 -5.003 -58.781 1.00 14.79 109 ARG B O 1
ATOM 2986 N N . LEU B 1 110 ? 7.890 -6.223 -58.096 1.00 13.09 110 LEU B N 1
ATOM 2987 C CA . LEU B 1 110 ? 8.717 -5.057 -57.811 1.00 12.69 110 LEU B CA 1
ATOM 2988 C C . LEU B 1 110 ? 9.692 -4.798 -58.949 1.00 13.58 110 LEU B C 1
ATOM 2989 O O . LEU B 1 110 ? 10.150 -5.720 -59.626 1.00 12.69 110 LEU B O 1
ATOM 2994 N N . ALA B 1 111 ? 10.009 -3.526 -59.147 1.00 12.45 111 ALA B N 1
ATOM 2995 C CA . ALA B 1 111 ? 11.092 -3.145 -60.026 1.00 15.76 111 ALA B CA 1
ATOM 2996 C C . ALA B 1 111 ? 12.405 -3.299 -59.272 1.00 16.62 111 ALA B C 1
ATOM 2997 O O . ALA B 1 111 ? 12.415 -3.310 -58.038 1.00 12.81 111 ALA B O 1
ATOM 2999 N N . PRO B 1 112 ? 13.543 -3.393 -59.982 1.00 14.92 112 PRO B N 1
ATOM 3000 C CA . PRO B 1 112 ? 13.736 -3.313 -61.434 1.00 18.13 112 PRO B CA 1
ATOM 3001 C C . PRO B 1 112 ? 13.497 -4.638 -62.150 1.00 17.51 112 PRO B C 1
ATOM 3002 O O . PRO B 1 112 ? 13.462 -4.650 -63.381 1.00 16.85 112 PRO B O 1
ATOM 3006 N N . GLU B 1 113 ? 13.351 -5.744 -61.413 1.00 16.16 113 GLU B N 1
ATOM 3007 C CA . GLU B 1 113 ? 13.217 -7.030 -62.098 1.00 19.25 113 GLU B CA 1
ATOM 3008 C C . GLU B 1 113 ? 11.970 -7.067 -62.965 1.00 19.80 113 GLU B C 1
ATOM 3009 O O . GLU B 1 113 ? 11.961 -7.705 -64.025 1.00 20.17 113 GLU B O 1
ATOM 3015 N N . HIS B 1 114 ? 10.920 -6.374 -62.554 1.00 16.44 114 HIS B N 1
ATOM 3016 C CA . HIS B 1 114 ? 9.680 -6.282 -63.314 1.00 14.19 114 HIS B CA 1
ATOM 3017 C C . HIS B 1 114 ? 9.413 -4.803 -63.544 1.00 17.46 114 HIS B C 1
ATOM 3018 O O . HIS B 1 114 ? 9.142 -4.065 -62.591 1.00 17.10 114 HIS B O 1
ATOM 3025 N N . ARG B 1 115 ? 9.516 -4.373 -64.795 1.00 18.20 115 ARG B N 1
ATOM 3026 C CA . ARG B 1 115 ? 9.327 -2.974 -65.112 1.00 20.14 115 ARG B CA 1
ATOM 3027 C C . ARG B 1 115 ? 7.842 -2.686 -65.257 1.00 16.40 115 ARG B C 1
ATOM 3028 O O . ARG B 1 115 ? 7.020 -3.595 -65.420 1.00 17.26 115 ARG B O 1
ATOM 3036 N N . TRP B 1 116 ? 7.504 -1.402 -65.198 1.00 18.29 116 TRP B N 1
ATOM 3037 C CA . TRP B 1 116 ? 6.175 -0.973 -65.593 1.00 16.57 116 TRP B CA 1
ATOM 3038 C C . TRP B 1 116 ? 5.810 -1.604 -66.936 1.00 15.27 116 TRP B C 1
ATOM 3039 O O . TRP B 1 116 ? 6.643 -1.632 -67.851 1.00 18.27 116 TRP B O 1
ATOM 3050 N N . PRO B 1 117 ? 4.571 -2.075 -67.118 1.00 18.20 117 PRO B N 1
ATOM 3051 C CA . PRO B 1 117 ? 3.387 -1.923 -66.274 1.00 14.40 117 PRO B CA 1
ATOM 3052 C C . PRO B 1 117 ? 3.075 -3.107 -65.352 1.00 16.14 117 PRO B C 1
ATOM 3053 O O . PRO B 1 117 ? 1.907 -3.305 -65.016 1.00 13.60 117 PRO B O 1
ATOM 3057 N N . ALA B 1 118 ? 4.086 -3.870 -64.940 1.00 15.32 118 ALA B N 1
ATOM 3058 C CA . ALA B 1 118 ? 3.809 -5.048 -64.122 1.00 12.56 118 ALA B CA 1
ATOM 3059 C C . ALA B 1 118 ? 3.054 -4.680 -62.851 1.00 13.64 118 ALA B C 1
ATOM 3060 O O . ALA B 1 118 ? 2.150 -5.408 -62.417 1.00 15.56 118 ALA B O 1
ATOM 3062 N N . GLN B 1 119 ? 3.426 -3.554 -62.241 1.00 14.99 119 GLN B N 1
ATOM 3063 C CA . GLN B 1 119 ? 2.858 -3.158 -60.957 1.00 13.12 119 GLN B CA 1
ATOM 3064 C C . GLN B 1 119 ? 1.383 -2.804 -61.089 1.00 12.35 119 GLN B C 1
ATOM 3065 O O . GLN B 1 119 ? 0.559 -3.232 -60.274 1.00 14.84 119 GLN B O 1
ATOM 3071 N N . ILE B 1 120 ? 1.029 -2.012 -62.105 1.00 12.43 120 ILE B N 1
ATOM 3072 C CA . ILE B 1 120 ? -0.367 -1.626 -62.265 1.00 13.01 120 ILE B CA 1
ATOM 3073 C C . ILE B 1 120 ? -1.188 -2.820 -62.742 1.00 15.12 120 ILE B C 1
ATOM 3074 O O . ILE B 1 120 ? -2.361 -2.965 -62.376 1.00 14.35 120 ILE B O 1
ATOM 3079 N N . GLN B 1 121 ? -0.585 -3.714 -63.525 1.00 16.77 121 GLN B N 1
ATOM 3080 C CA . GLN B 1 121 ? -1.299 -4.923 -63.925 1.00 17.30 121 GLN B CA 1
ATOM 3081 C C . GLN B 1 121 ? -1.640 -5.801 -62.725 1.00 15.95 121 GLN B C 1
ATOM 3082 O O . GLN B 1 121 ? -2.714 -6.409 -62.689 1.00 18.22 121 GLN B O 1
ATOM 3088 N N . ASP B 1 122 ? -0.748 -5.878 -61.730 1.00 15.38 122 ASP B N 1
ATOM 3089 C CA . ASP B 1 122 ? -1.058 -6.652 -60.529 1.00 16.01 122 ASP B CA 1
ATOM 3090 C C . ASP B 1 122 ? -2.137 -5.987 -59.695 1.00 13.65 122 ASP B C 1
ATOM 3091 O O . ASP B 1 122 ? -3.006 -6.667 -59.152 1.00 12.64 122 ASP B O 1
ATOM 3096 N N . VAL B 1 123 ? -2.098 -4.664 -59.566 1.00 13.52 123 VAL B N 1
ATOM 3097 C CA . VAL B 1 123 ? -3.169 -3.997 -58.837 1.00 12.44 123 VAL B CA 1
ATOM 3098 C C . VAL B 1 123 ? -4.499 -4.182 -59.557 1.00 13.63 123 VAL B C 1
ATOM 3099 O O . VAL B 1 123 ? -5.532 -4.444 -58.931 1.00 12.23 123 VAL B O 1
ATOM 3103 N N . GLN B 1 124 ? -4.484 -4.065 -60.885 1.00 13.87 124 GLN B N 1
ATOM 3104 C CA . GLN B 1 124 ? -5.684 -4.288 -61.679 1.00 14.29 124 GLN B CA 1
ATOM 3105 C C . GLN B 1 124 ? -6.202 -5.712 -61.514 1.00 16.41 124 GLN B C 1
ATOM 3106 O O . GLN B 1 124 ? -7.413 -5.935 -61.359 1.00 17.48 124 GLN B O 1
ATOM 3112 N N . ALA B 1 125 ? -5.292 -6.686 -61.539 1.00 17.15 125 ALA B N 1
ATOM 3113 C CA . ALA B 1 125 ? -5.682 -8.080 -61.369 1.00 16.74 125 ALA B CA 1
ATOM 3114 C C . ALA B 1 125 ? -6.420 -8.284 -60.060 1.00 17.56 125 ALA B C 1
ATOM 3115 O O . ALA B 1 125 ? -7.464 -8.947 -60.022 1.00 15.53 125 ALA B O 1
ATOM 3117 N N . VAL B 1 126 ? -5.892 -7.718 -58.970 1.00 15.00 126 VAL B N 1
ATOM 3118 C CA . VAL B 1 126 ? -6.570 -7.805 -57.683 1.00 18.01 126 VAL B CA 1
ATOM 3119 C C . VAL B 1 126 ? -7.887 -7.049 -57.726 1.00 15.83 126 VAL B C 1
ATOM 3120 O O . VAL B 1 126 ? -8.923 -7.548 -57.261 1.00 15.81 126 VAL B O 1
ATOM 3124 N N . TRP B 1 127 ? -7.861 -5.821 -58.264 1.00 14.06 127 TRP B N 1
ATOM 3125 C CA . TRP B 1 127 ? -9.068 -5.003 -58.312 1.00 15.00 127 TRP B CA 1
ATOM 3126 C C . TRP B 1 127 ? -10.180 -5.717 -59.070 1.00 18.92 127 TRP B C 1
ATOM 3127 O O . TRP B 1 127 ? -11.338 -5.751 -58.631 1.00 17.22 127 TRP B O 1
ATOM 3138 N N . ASP B 1 128 ? -9.837 -6.296 -60.215 1.00 15.48 128 ASP B N 1
ATOM 3139 C CA . ASP B 1 128 ? -10.845 -6.906 -61.067 1.00 16.57 128 ASP B CA 1
ATOM 3140 C C . ASP B 1 128 ? -11.359 -8.200 -60.457 1.00 22.34 128 ASP B C 1
ATOM 3141 O O . ASP B 1 128 ? -12.482 -8.617 -60.749 1.00 17.46 128 ASP B O 1
ATOM 3146 N N . ALA B 1 129 ? -10.552 -8.854 -59.627 1.00 18.16 129 ALA B N 1
ATOM 3147 C CA . ALA B 1 129 ? -11.015 -10.077 -58.977 1.00 19.17 129 ALA B CA 1
ATOM 3148 C C . ALA B 1 129 ? -11.893 -9.784 -57.777 1.00 23.72 129 ALA B C 1
ATOM 3149 O O . ALA B 1 129 ? -12.639 -10.665 -57.322 1.00 24.39 129 ALA B O 1
ATOM 3151 N N . LEU B 1 130 ? -11.817 -8.566 -57.258 1.00 23.34 130 LEU B N 1
ATOM 3152 C CA . LEU B 1 130 ? -12.621 -8.193 -56.107 1.00 28.66 130 LEU B CA 1
ATOM 3153 C C . LEU B 1 130 ? -14.092 -8.131 -56.487 1.00 30.67 130 LEU B C 1
ATOM 3154 O O . LEU B 1 130 ? -14.951 -8.692 -55.796 1.00 33.40 130 LEU B O 1
ATOM 3159 N N . ASP B 1 131 ? -14.393 -7.440 -57.589 1.00 34.71 131 ASP B N 1
ATOM 3160 C CA . ASP B 1 131 ? -15.752 -7.293 -58.100 1.00 34.68 131 ASP B CA 1
ATOM 3161 C C . ASP B 1 131 ? -16.713 -6.881 -56.986 1.00 37.57 131 ASP B C 1
ATOM 3162 O O . ASP B 1 131 ? -17.776 -7.476 -56.788 1.00 39.19 131 ASP B O 1
ATOM 3167 N N . ARG B 1 132 ? -16.321 -5.847 -56.249 1.00 33.97 132 ARG B N 1
ATOM 3168 C CA . ARG B 1 132 ? -17.048 -5.422 -55.063 1.00 33.66 132 ARG B CA 1
ATOM 3169 C C . ARG B 1 132 ? -16.769 -3.951 -54.827 1.00 29.30 132 ARG B C 1
ATOM 3170 O O . ARG B 1 132 ? -15.761 -3.422 -55.313 1.00 35.07 132 ARG B O 1
ATOM 3178 N N . PRO B 1 133 ? -17.651 -3.253 -54.111 1.00 20.63 133 PRO B N 1
ATOM 3179 C CA . PRO B 1 133 ? -17.414 -1.828 -53.861 1.00 22.16 133 PRO B CA 1
ATOM 3180 C C . PRO B 1 133 ? -16.194 -1.677 -52.970 1.00 22.64 133 PRO B C 1
ATOM 3181 O O . PRO B 1 133 ? -16.048 -2.403 -51.986 1.00 17.85 133 PRO B O 1
ATOM 3185 N N . ALA B 1 134 ? -15.308 -0.751 -53.325 1.00 16.20 134 ALA B N 1
ATOM 3186 C CA . ALA B 1 134 ? -14.115 -0.587 -52.511 1.00 13.75 134 ALA B CA 1
ATOM 3187 C C . ALA B 1 134 ? -13.539 0.813 -52.663 1.00 13.97 134 ALA B C 1
ATOM 3188 O O . ALA B 1 134 ? -13.587 1.418 -53.739 1.00 12.70 134 ALA B O 1
ATOM 3190 N N . VAL B 1 135 ? -12.989 1.306 -51.569 1.00 12.66 135 VAL B N 1
ATOM 3191 C CA . VAL B 1 135 ? -12.092 2.455 -51.606 1.00 11.25 135 VAL B CA 1
ATOM 3192 C C . VAL B 1 135 ? -10.691 1.944 -51.920 1.00 12.85 135 VAL B C 1
ATOM 3193 O O . VAL B 1 135 ? -10.309 0.847 -51.510 1.00 11.63 135 VAL B O 1
ATOM 3197 N N . ILE B 1 136 ? -9.901 2.723 -52.651 1.00 11.42 136 ILE B N 1
ATOM 3198 C CA . ILE B 1 136 ? -8.498 2.392 -52.858 1.00 10.07 136 ILE B CA 1
ATOM 3199 C C . ILE B 1 136 ? -7.641 3.437 -52.161 1.00 12.73 136 ILE B C 1
ATOM 3200 O O . ILE B 1 136 ? -7.997 4.623 -52.103 1.00 10.97 136 ILE B O 1
ATOM 3205 N N . ALA B 1 137 ? -6.529 2.982 -51.591 1.00 10.67 137 ALA B N 1
ATOM 3206 C CA . ALA B 1 137 ? -5.675 3.836 -50.783 1.00 11.24 137 ALA B CA 1
ATOM 3207 C C . ALA B 1 137 ? -4.235 3.380 -50.970 1.00 8.46 137 ALA B C 1
ATOM 3208 O O . ALA B 1 137 ? -3.969 2.197 -51.184 1.00 11.70 137 ALA B O 1
ATOM 3210 N N . GLY B 1 138 ? -3.306 4.324 -50.898 1.00 10.99 138 GLY B N 1
ATOM 3211 C CA . GLY B 1 138 ? -1.917 3.947 -50.974 1.00 9.76 138 GLY B CA 1
ATOM 3212 C C . GLY B 1 138 ? -0.991 5.081 -50.599 1.00 10.26 138 GLY B C 1
ATOM 3213 O O . GLY B 1 138 ? -1.362 6.251 -50.739 1.00 8.13 138 GLY B O 1
ATOM 3214 N N . ASP B 1 139 ? 0.204 4.746 -50.118 1.00 10.35 139 ASP B N 1
ATOM 3215 C CA . ASP B 1 139 ? 1.225 5.729 -49.776 1.00 9.14 139 ASP B CA 1
ATOM 3216 C C . ASP B 1 139 ? 2.320 5.738 -50.829 1.00 10.12 139 ASP B C 1
ATOM 3217 O O . ASP B 1 139 ? 2.727 4.683 -51.327 1.00 9.85 139 ASP B O 1
ATOM 3222 N N . SER B 1 140 ? 2.791 6.935 -51.163 1.00 9.21 140 SER B N 1
ATOM 3223 C CA . SER B 1 140 ? 3.961 7.122 -52.028 1.00 11.11 140 SER B CA 1
ATOM 3224 C C . SER B 1 140 ? 3.731 6.435 -53.368 1.00 9.41 140 SER B C 1
ATOM 3225 O O . SER B 1 140 ? 2.766 6.778 -54.068 1.00 11.34 140 SER B O 1
ATOM 3228 N N . ALA B 1 141 ? 4.612 5.534 -53.793 1.00 9.10 141 ALA B N 1
ATOM 3229 C CA . ALA B 1 141 ? 4.401 4.778 -55.027 1.00 9.09 141 ALA B CA 1
ATOM 3230 C C . ALA B 1 141 ? 3.040 4.103 -55.067 1.00 11.79 141 ALA B C 1
ATOM 3231 O O . ALA B 1 141 ? 2.447 3.974 -56.145 1.00 9.99 141 ALA B O 1
ATOM 3233 N N . GLY B 1 142 ? 2.553 3.621 -53.917 1.00 10.63 142 GLY B N 1
ATOM 3234 C CA . GLY B 1 142 ? 1.242 2.996 -53.885 1.00 8.49 142 GLY B CA 1
ATOM 3235 C C . GLY B 1 142 ? 0.118 3.985 -54.112 1.00 10.18 142 GLY B C 1
ATOM 3236 O O . GLY B 1 142 ? -0.951 3.616 -54.607 1.00 9.47 142 GLY B O 1
ATOM 3237 N N . GLY B 1 143 ? 0.328 5.241 -53.726 1.00 10.07 143 GLY B N 1
ATOM 3238 C CA . GLY B 1 143 ? -0.576 6.295 -54.151 1.00 11.03 143 GLY B CA 1
ATOM 3239 C C . GLY B 1 143 ? -0.571 6.501 -55.655 1.00 9.49 143 GLY B C 1
ATOM 3240 O O . GLY B 1 143 ? -1.620 6.721 -56.258 1.00 12.69 143 GLY B O 1
ATOM 3241 N N . MET B 1 144 ? 0.605 6.447 -56.285 1.00 12.05 144 MET B N 1
ATOM 3242 C CA . MET B 1 144 ? 0.616 6.528 -57.744 1.00 11.40 144 MET B CA 1
ATOM 3243 C C . MET B 1 144 ? -0.181 5.387 -58.346 1.00 12.18 144 MET B C 1
ATOM 3244 O O . MET B 1 144 ? -0.994 5.573 -59.264 1.00 13.23 144 MET B O 1
ATOM 3249 N N . LEU B 1 145 ? 0.079 4.183 -57.856 1.00 12.57 145 LEU B N 1
ATOM 3250 C CA . LEU B 1 145 ? -0.595 3.014 -58.384 1.00 12.76 145 LEU B CA 1
ATOM 3251 C C . LEU B 1 145 ? -2.093 3.107 -58.154 1.00 11.28 145 LEU B C 1
ATOM 3252 O O . LEU B 1 145 ? -2.893 2.698 -59.008 1.00 12.46 145 LEU B O 1
ATOM 3257 N N . SER B 1 146 ? -2.495 3.625 -56.990 1.00 10.73 146 SER B N 1
ATOM 3258 C CA . SER B 1 146 ? -3.909 3.810 -56.718 1.00 12.59 146 SER B CA 1
ATOM 3259 C C . SER B 1 146 ? -4.523 4.808 -57.689 1.00 11.28 146 SER B C 1
ATOM 3260 O O . SER B 1 146 ? -5.635 4.602 -58.183 1.00 9.90 146 SER B O 1
ATOM 3263 N N . ALA B 1 147 ? -3.812 5.905 -57.964 1.00 10.66 147 ALA B N 1
ATOM 3264 C CA . ALA B 1 147 ? -4.302 6.899 -58.907 1.00 13.78 147 ALA B CA 1
ATOM 3265 C C . ALA B 1 147 ? -4.363 6.334 -60.322 1.00 14.26 147 ALA B C 1
ATOM 3266 O O . ALA B 1 147 ? -5.325 6.592 -61.056 1.00 15.00 147 ALA B O 1
ATOM 3268 N N . ALA B 1 148 ? -3.351 5.556 -60.712 1.00 12.94 148 ALA B N 1
ATOM 3269 C CA . ALA B 1 148 ? -3.354 4.921 -62.027 1.00 13.81 148 ALA B CA 1
ATOM 3270 C C . ALA B 1 148 ? -4.445 3.864 -62.138 1.00 14.90 148 ALA B C 1
ATOM 3271 O O . ALA B 1 148 ? -5.064 3.704 -63.201 1.00 14.91 148 ALA B O 1
ATOM 3273 N N . LEU B 1 149 ? -4.690 3.125 -61.061 1.00 10.00 149 LEU B N 1
ATOM 3274 C CA . LEU B 1 149 ? -5.819 2.204 -61.055 1.00 13.34 149 LEU B CA 1
ATOM 3275 C C . LEU B 1 149 ? -7.115 2.970 -61.312 1.00 15.26 149 LEU B C 1
ATOM 3276 O O . LEU B 1 149 ? -7.912 2.593 -62.171 1.00 13.95 149 LEU B O 1
ATOM 3281 N N . CYS B 1 150 ? -7.313 4.085 -60.605 1.00 14.80 150 CYS B N 1
ATOM 3282 C CA . CYS B 1 150 ? -8.521 4.878 -60.808 1.00 12.48 150 CYS B CA 1
ATOM 3283 C C . CYS B 1 150 ? -8.625 5.386 -62.242 1.00 15.25 150 CYS B C 1
ATOM 3284 O O . CYS B 1 150 ? -9.712 5.378 -62.825 1.00 15.57 150 CYS B O 1
ATOM 3287 N N . LEU B 1 151 ? -7.509 5.840 -62.820 1.00 14.59 151 LEU B N 1
ATOM 3288 C CA . LEU B 1 151 ? -7.528 6.313 -64.202 1.00 13.82 151 LEU B CA 1
ATOM 3289 C C . LEU B 1 151 ? -7.937 5.203 -65.163 1.00 20.79 151 LEU B C 1
ATOM 3290 O O . LEU B 1 151 ? -8.573 5.471 -66.189 1.00 16.64 151 LEU B O 1
ATOM 3295 N N . SER B 1 152 ? -7.568 3.953 -64.859 1.00 20.79 152 SER B N 1
ATOM 3296 C CA . SER B 1 152 ? -7.924 2.827 -65.713 1.00 17.00 152 SER B CA 1
ATOM 3297 C C . SER B 1 152 ? -9.314 2.282 -65.424 1.00 18.89 152 SER B C 1
ATOM 3298 O O . SER B 1 152 ? -9.842 1.503 -66.227 1.00 21.10 152 SER B O 1
ATOM 3301 N N . ARG B 1 153 ? -9.923 2.657 -64.314 1.00 17.11 153 ARG B N 1
ATOM 3302 C CA . ARG B 1 153 ? -11.139 1.998 -63.857 1.00 26.01 153 ARG B CA 1
ATOM 3303 C C . ARG B 1 153 ? -12.202 3.070 -63.638 1.00 22.44 153 ARG B C 1
ATOM 3304 O O . ARG B 1 153 ? -12.608 3.356 -62.506 1.00 21.87 153 ARG B O 1
ATOM 3312 N N . ARG B 1 154 ? -12.623 3.707 -64.729 1.00 22.69 154 ARG B N 1
ATOM 3313 C CA . ARG B 1 154 ? -13.612 4.771 -64.643 1.00 23.00 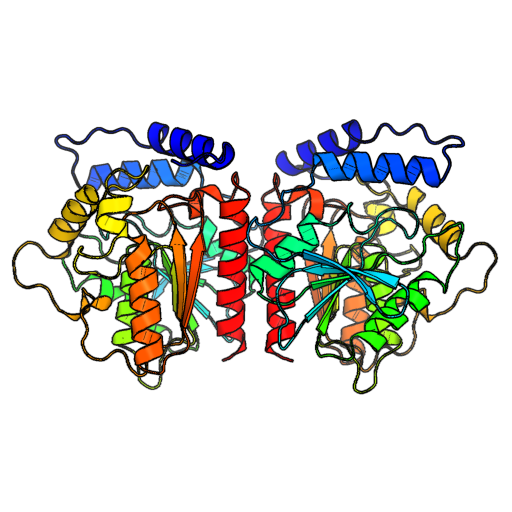154 ARG B CA 1
ATOM 3314 C C . ARG B 1 154 ? -15.010 4.296 -64.987 1.00 28.31 154 ARG B C 1
ATOM 3315 O O . ARG B 1 154 ? -15.939 5.110 -64.998 1.00 34.17 154 ARG B O 1
ATOM 3323 N N . GLY B 1 155 ? -15.180 3.013 -65.283 1.00 25.83 155 GLY B N 1
ATOM 3324 C CA . GLY B 1 155 ? -16.488 2.518 -65.665 1.00 30.54 155 GLY B CA 1
ATOM 3325 C C . GLY B 1 155 ? -17.330 2.134 -64.464 1.00 32.62 155 GLY B C 1
ATOM 3326 O O . GLY B 1 155 ? -17.346 2.851 -63.453 1.00 30.23 155 GLY B O 1
ATOM 3327 N N . GLN B 1 156 ? -18.006 0.976 -64.547 1.00 32.69 156 GLN B N 1
ATOM 3328 C CA . GLN B 1 156 ? -18.916 0.555 -63.486 1.00 32.03 156 GLN B CA 1
ATOM 3329 C C . GLN B 1 156 ? -18.188 0.027 -62.254 1.00 31.06 156 GLN B C 1
ATOM 3330 O O . GLN B 1 156 ? -18.762 0.053 -61.162 1.00 30.34 156 GLN B O 1
ATOM 3336 N N . ARG B 1 157 ? -16.942 -0.413 -62.387 1.00 29.06 157 ARG B N 1
ATOM 3337 C CA . ARG B 1 157 ? -16.159 -0.878 -61.237 1.00 30.36 157 ARG B CA 1
ATOM 3338 C C . ARG B 1 157 ? -15.132 0.174 -60.821 1.00 27.17 157 ARG B C 1
ATOM 3339 O O . ARG B 1 157 ? -13.934 -0.069 -60.629 1.00 22.24 157 ARG B O 1
ATOM 3347 N N . GLN B 1 158 ? -15.652 1.386 -60.740 1.00 25.54 158 GLN B N 1
ATOM 3348 C CA . GLN B 1 158 ? -14.942 2.535 -60.209 1.00 24.78 158 GLN B CA 1
ATOM 3349 C C . GLN B 1 158 ? -14.745 2.406 -58.704 1.00 17.90 158 GLN B C 1
ATOM 3350 O O . GLN B 1 158 ? -15.696 2.085 -57.987 1.00 17.74 158 GLN B O 1
ATOM 3356 N N . PRO B 1 159 ? -13.537 2.667 -58.192 1.00 16.17 159 PRO B N 1
ATOM 3357 C CA . PRO B 1 159 ? -13.373 2.804 -56.741 1.00 17.48 159 PRO B CA 1
ATOM 3358 C C . PRO B 1 159 ? -14.308 3.866 -56.191 1.00 17.00 159 PRO B C 1
ATOM 3359 O O . PRO B 1 159 ? -14.607 4.868 -56.851 1.00 17.61 159 PRO B O 1
ATOM 3363 N N . LEU B 1 160 ? -14.813 3.613 -54.983 1.00 14.35 160 LEU B N 1
ATOM 3364 C CA . LEU B 1 160 ? -15.660 4.587 -54.316 1.00 14.06 160 LEU B CA 1
ATOM 3365 C C . LEU B 1 160 ? -14.914 5.870 -53.997 1.00 16.87 160 LEU B C 1
ATOM 3366 O O . LEU B 1 160 ? -15.550 6.917 -53.818 1.00 15.03 160 LEU B O 1
ATOM 3371 N N . GLY B 1 161 ? -13.596 5.803 -53.946 1.00 14.20 161 GLY B N 1
ATOM 3372 C CA . GLY B 1 161 ? -12.775 6.950 -53.622 1.00 11.51 161 GLY B CA 1
ATOM 3373 C C . GLY B 1 161 ? -11.330 6.516 -53.684 1.00 14.72 161 GLY B C 1
ATOM 3374 O O . GLY B 1 161 ? -11.016 5.324 -53.645 1.00 12.37 161 GLY B O 1
ATOM 3375 N N . GLN B 1 162 ? -10.460 7.499 -53.810 1.00 13.10 162 GLN B N 1
ATOM 3376 C CA . GLN B 1 162 ? -9.031 7.247 -53.785 1.00 11.24 162 GLN B CA 1
ATOM 3377 C C . GLN B 1 162 ? -8.432 8.102 -52.683 1.00 11.68 162 GLN B C 1
ATOM 3378 O O . GLN B 1 162 ? -8.718 9.302 -52.591 1.00 11.28 162 GLN B O 1
ATOM 3384 N N . VAL B 1 163 ? -7.691 7.461 -51.788 1.00 10.36 163 VAL B N 1
ATOM 3385 C CA . VAL B 1 163 ? -7.076 8.136 -50.649 1.00 11.58 163 VAL B CA 1
ATOM 3386 C C . VAL B 1 163 ? -5.577 7.996 -50.853 1.00 13.33 163 VAL B C 1
ATOM 3387 O O . VAL B 1 163 ? -5.017 6.907 -50.690 1.00 11.76 163 VAL B O 1
ATOM 3391 N N . LEU B 1 164 ? -4.925 9.087 -51.239 1.00 10.16 164 LEU B N 1
ATOM 3392 C CA . LEU B 1 164 ? -3.539 9.065 -51.684 1.00 10.50 164 LEU B CA 1
ATOM 3393 C C . LEU B 1 164 ? -2.679 9.757 -50.636 1.00 11.82 164 LEU B C 1
ATOM 3394 O O . LEU B 1 164 ? -2.891 10.932 -50.326 1.00 11.82 164 LEU B O 1
ATOM 3399 N N . ILE B 1 165 ? -1.716 9.025 -50.095 1.00 9.68 165 ILE B N 1
ATOM 3400 C CA . ILE B 1 165 ? -0.967 9.445 -48.919 1.00 9.16 165 ILE B CA 1
ATOM 3401 C C . ILE B 1 165 ? 0.445 9.778 -49.377 1.00 9.73 165 ILE B C 1
ATOM 3402 O O . ILE B 1 165 ? 1.191 8.892 -49.802 1.00 9.26 165 ILE B O 1
ATOM 3407 N N . TYR B 1 166 ? 0.813 11.059 -49.284 1.00 10.46 166 TYR B N 1
ATOM 3408 C CA . TYR B 1 166 ? 2.025 11.615 -49.889 1.00 10.71 166 TYR B CA 1
ATOM 3409 C C . TYR B 1 166 ? 2.407 10.900 -51.178 1.00 11.16 166 TYR B C 1
ATOM 3410 O O . TYR B 1 166 ? 3.504 10.335 -51.287 1.00 10.03 166 TYR B O 1
ATOM 3419 N N . PRO B 1 167 ? 1.535 10.921 -52.181 1.00 10.18 167 PRO B N 1
ATOM 3420 C CA . PRO B 1 167 ? 1.809 10.179 -53.412 1.00 12.24 167 PRO B CA 1
ATOM 3421 C C . PRO B 1 167 ? 2.848 10.876 -54.265 1.00 12.75 167 PRO B C 1
ATOM 3422 O O . PRO B 1 167 ? 2.997 12.096 -54.239 1.00 11.09 167 PRO B O 1
ATOM 3426 N N . GLY B 1 168 ? 3.580 10.082 -55.044 1.00 11.09 168 GLY B N 1
ATOM 3427 C CA . GLY B 1 168 ? 4.254 10.600 -56.219 1.00 12.91 168 GLY B CA 1
ATOM 3428 C C . GLY B 1 168 ? 3.303 10.353 -57.378 1.00 14.41 168 GLY B C 1
ATOM 3429 O O . GLY B 1 168 ? 2.748 9.267 -57.501 1.00 21.80 168 GLY B O 1
ATOM 3430 N N . LEU B 1 169 ? 3.053 11.389 -58.160 1.00 10.76 169 LEU B N 1
ATOM 3431 C CA . LEU B 1 169 ? 2.059 11.242 -59.218 1.00 14.49 169 LEU B CA 1
ATOM 3432 C C . LEU B 1 169 ? 2.618 11.611 -60.582 1.00 16.68 169 LEU B C 1
ATOM 3433 O O . LEU B 1 169 ? 1.847 11.876 -61.509 1.00 16.93 169 LEU B O 1
ATOM 3438 N N . GLY B 1 170 ? 3.941 11.615 -60.721 1.00 18.13 170 GLY B N 1
ATOM 3439 C CA . GLY B 1 170 ? 4.563 11.944 -61.987 1.00 20.30 170 GLY B CA 1
ATOM 3440 C C . GLY B 1 170 ? 4.444 13.393 -62.386 1.00 19.21 170 GLY B C 1
ATOM 3441 O O . GLY B 1 170 ? 4.225 13.683 -63.565 1.00 19.82 170 GLY B O 1
ATOM 3442 N N . GLY B 1 171 ? 4.548 14.318 -61.429 1.00 15.66 171 GLY B N 1
ATOM 3443 C CA . GLY B 1 171 ? 4.690 15.719 -61.783 1.00 17.04 171 GLY B CA 1
ATOM 3444 C C . GLY B 1 171 ? 5.962 15.955 -62.573 1.00 16.76 171 GLY B C 1
ATOM 3445 O O . GLY B 1 171 ? 6.894 15.149 -62.542 1.00 16.56 171 GLY B O 1
ATOM 3446 N N . ASP B 1 172 ? 6.001 17.067 -63.304 1.00 16.93 172 ASP B N 1
ATOM 3447 C CA . ASP B 1 172 ? 7.142 17.275 -64.196 1.00 22.32 172 ASP B CA 1
ATOM 3448 C C . ASP B 1 172 ? 8.375 17.816 -63.484 1.00 23.27 172 ASP B C 1
ATOM 3449 O O . ASP B 1 172 ? 9.415 17.989 -64.127 1.00 20.53 172 ASP B O 1
ATOM 3454 N N . GLY B 1 173 ? 8.290 18.085 -62.184 1.00 21.13 173 GLY B N 1
ATOM 3455 C CA . GLY B 1 173 ? 9.427 18.568 -61.435 1.00 16.32 173 GLY B CA 1
ATOM 3456 C C . GLY B 1 173 ? 9.552 20.070 -61.386 1.00 17.88 173 GLY B C 1
ATOM 3457 O O . GLY B 1 173 ? 10.451 20.580 -60.705 1.00 15.68 173 GLY B O 1
ATOM 3458 N N . SER B 1 174 ? 8.678 20.799 -62.072 1.00 17.40 174 SER B N 1
ATOM 3459 C CA . SER B 1 174 ? 8.747 22.253 -62.074 1.00 20.77 174 SER B CA 1
ATOM 3460 C C . SER B 1 174 ? 8.001 22.893 -60.907 1.00 17.53 174 SER B C 1
ATOM 3461 O O . SER B 1 174 ? 8.196 24.085 -60.641 1.00 15.68 174 SER B O 1
ATOM 3464 N N . ALA B 1 175 ? 7.208 22.124 -60.169 1.00 17.32 175 ALA B N 1
ATOM 3465 C CA . ALA B 1 175 ? 6.439 22.673 -59.065 1.00 16.24 175 ALA B CA 1
ATOM 3466 C C . ALA B 1 175 ? 7.371 23.059 -57.917 1.00 13.61 175 ALA B C 1
ATOM 3467 O O . ALA B 1 175 ? 8.443 22.470 -57.759 1.00 10.59 175 ALA B O 1
ATOM 3469 N N . PRO B 1 176 ? 6.981 24.053 -57.105 1.00 12.20 176 PRO B N 1
ATOM 3470 C CA . PRO B 1 176 ? 7.881 24.552 -56.053 1.00 12.07 176 PRO B CA 1
ATOM 3471 C C . PRO B 1 176 ? 8.443 23.488 -55.123 1.00 12.52 176 PRO B C 1
ATOM 3472 O O . PRO B 1 176 ? 9.606 23.599 -54.721 1.00 11.34 176 PRO B O 1
ATOM 3476 N N . SER B 1 177 ? 7.668 22.454 -54.773 1.00 11.65 177 SER B N 1
ATOM 3477 C CA . SER B 1 177 ? 8.135 21.530 -53.750 1.00 10.88 177 SER B CA 1
ATOM 3478 C C . SER B 1 177 ? 9.416 20.828 -54.167 1.00 9.59 177 SER B C 1
ATOM 3479 O O . SER B 1 177 ? 10.225 20.473 -53.309 1.00 12.92 177 SER B O 1
ATOM 3482 N N . TYR B 1 178 ? 9.615 20.602 -55.472 1.00 10.66 178 TYR B N 1
ATOM 3483 C CA . TYR B 1 178 ? 10.789 19.848 -55.915 1.00 10.69 178 TYR B CA 1
ATOM 3484 C C . TYR B 1 178 ? 12.075 20.595 -55.606 1.00 11.34 178 TYR B C 1
ATOM 3485 O O . TYR B 1 178 ? 13.111 19.969 -55.355 1.00 11.92 178 TYR B O 1
ATOM 3494 N N . ARG B 1 179 ? 12.043 21.928 -55.665 1.00 12.35 179 ARG B N 1
ATOM 3495 C CA . ARG B 1 179 ? 13.211 22.708 -55.296 1.00 12.38 179 ARG B CA 1
ATOM 3496 C C . ARG B 1 179 ? 13.166 23.113 -53.818 1.00 13.00 179 ARG B C 1
ATOM 3497 O O . ARG B 1 179 ? 14.177 23.002 -53.113 1.00 13.23 179 ARG B O 1
ATOM 3505 N N . GLU B 1 180 ? 11.993 23.542 -53.335 1.00 12.60 180 GLU B N 1
ATOM 3506 C CA . GLU B 1 180 ? 11.832 23.932 -51.933 1.00 11.88 180 GLU B CA 1
ATOM 3507 C C . GLU B 1 180 ? 12.275 22.828 -50.984 1.00 12.49 180 GLU B C 1
ATOM 3508 O O . GLU B 1 180 ? 12.947 23.089 -49.979 1.00 14.61 180 GLU B O 1
ATOM 3514 N N . ASN B 1 181 ? 11.917 21.581 -51.297 1.00 13.02 181 ASN B N 1
ATOM 3515 C CA . ASN B 1 181 ? 12.187 20.430 -50.447 1.00 11.27 181 ASN B CA 1
ATOM 3516 C C . ASN B 1 181 ? 13.185 19.482 -51.099 1.00 10.98 181 ASN B C 1
ATOM 3517 O O . ASN B 1 181 ? 13.152 18.274 -50.846 1.00 11.78 181 ASN B O 1
ATOM 3522 N N . ALA B 1 182 ? 14.053 20.013 -51.974 1.00 10.60 182 ALA B N 1
ATOM 3523 C CA . ALA B 1 182 ? 15.035 19.162 -52.654 1.00 14.11 182 ALA B CA 1
ATOM 3524 C C . ALA B 1 182 ? 15.956 18.450 -51.674 1.00 17.73 182 ALA B C 1
ATOM 3525 O O . ALA B 1 182 ? 16.429 17.341 -51.966 1.00 15.96 182 ALA B O 1
ATOM 3527 N N . GLY B 1 183 ? 16.256 19.081 -50.536 1.00 15.49 183 GLY B N 1
ATOM 3528 C CA . GLY B 1 183 ? 17.098 18.465 -49.529 1.00 19.09 183 GLY B CA 1
ATOM 3529 C C . GLY B 1 183 ? 16.336 18.009 -48.297 1.00 15.83 183 GLY B C 1
ATOM 3530 O O . GLY B 1 183 ? 16.905 17.940 -47.202 1.00 18.41 183 GLY B O 1
ATOM 3531 N N . ALA B 1 184 ? 15.052 17.692 -48.465 1.00 18.13 184 ALA B N 1
ATOM 3532 C CA . ALA B 1 184 ? 14.210 17.311 -47.335 1.00 13.75 184 ALA B CA 1
ATOM 3533 C C . ALA B 1 184 ? 14.739 16.059 -46.644 1.00 17.44 184 ALA B C 1
ATOM 3534 O O . ALA B 1 184 ? 15.312 15.171 -47.286 1.00 13.51 184 ALA B O 1
ATOM 3536 N N . PRO B 1 185 ? 14.564 15.972 -45.330 1.00 15.40 185 PRO B N 1
ATOM 3537 C CA . PRO B 1 185 ? 14.862 14.719 -44.635 1.00 19.76 185 PRO B CA 1
ATOM 3538 C C . PRO B 1 185 ? 14.061 13.571 -45.232 1.00 15.98 185 PRO B C 1
ATOM 3539 O O . PRO B 1 185 ? 12.905 13.732 -45.620 1.00 16.80 185 PRO B O 1
ATOM 3543 N N . LEU B 1 186 ? 14.712 12.412 -45.331 1.00 17.01 186 LEU B N 1
ATOM 3544 C CA . LEU B 1 186 ? 14.106 11.129 -45.681 1.00 17.80 186 LEU B CA 1
ATOM 3545 C C . LEU B 1 186 ? 13.853 10.961 -47.175 1.00 18.72 186 LEU B C 1
ATOM 3546 O O . LEU B 1 186 ? 13.852 9.831 -47.670 1.00 19.07 186 LEU B O 1
ATOM 3551 N N . LEU B 1 187 ? 13.594 12.048 -47.898 1.00 16.50 187 LEU B N 1
ATOM 3552 C CA . LEU B 1 187 ? 13.382 11.952 -49.344 1.00 18.70 187 LEU B CA 1
ATOM 3553 C C . LEU B 1 187 ? 13.882 13.221 -50.010 1.00 18.34 187 LEU B C 1
ATOM 3554 O O . LEU B 1 187 ? 13.323 14.300 -49.805 1.00 16.47 187 LEU B O 1
ATOM 3559 N N . ARG B 1 188 ? 14.937 13.081 -50.800 1.00 18.18 188 ARG B N 1
ATOM 3560 C CA . ARG B 1 188 ? 15.462 14.167 -51.606 1.00 14.77 188 ARG B CA 1
ATOM 3561 C C . ARG B 1 188 ? 14.927 14.011 -53.023 1.00 16.26 188 ARG B C 1
ATOM 3562 O O . ARG B 1 188 ? 14.679 12.893 -53.479 1.00 18.70 188 ARG B O 1
ATOM 3570 N N . THR B 1 189 ? 14.736 15.141 -53.719 1.00 12.88 189 THR B N 1
ATOM 3571 C CA . THR B 1 189 ? 14.283 15.054 -55.105 1.00 13.65 189 THR B CA 1
ATOM 3572 C C . THR B 1 189 ? 15.171 14.115 -55.904 1.00 15.61 189 THR B C 1
ATOM 3573 O O . THR B 1 189 ? 14.692 13.352 -56.744 1.00 18.42 189 THR B O 1
ATOM 3577 N N . GLU B 1 190 ? 16.464 14.132 -55.606 1.00 20.21 190 GLU B N 1
ATOM 3578 C CA . GLU B 1 190 ? 17.453 13.342 -56.332 1.00 22.87 190 GLU B CA 1
ATOM 3579 C C . GLU B 1 190 ? 17.246 11.835 -56.134 1.00 23.73 190 GLU B C 1
ATOM 3580 O O . GLU B 1 190 ? 17.569 11.039 -57.027 1.00 19.71 190 GLU B O 1
ATOM 3586 N N . ASP B 1 191 ? 16.693 11.424 -54.986 1.00 20.21 191 ASP B N 1
ATOM 3587 C CA . ASP B 1 191 ? 16.341 10.020 -54.773 1.00 23.71 191 ASP B CA 1
ATOM 3588 C C . ASP B 1 191 ? 15.226 9.539 -55.693 1.00 24.99 191 ASP B C 1
ATOM 3589 O O . ASP B 1 191 ? 15.132 8.331 -55.952 1.00 26.27 191 ASP B O 1
ATOM 3594 N N . LEU B 1 192 ? 14.368 10.441 -56.175 1.00 19.58 192 LEU B N 1
ATOM 3595 C CA . LEU B 1 192 ? 13.242 10.017 -56.997 1.00 23.32 192 LEU B CA 1
ATOM 3596 C C . LEU B 1 192 ? 13.716 9.373 -58.296 1.00 30.28 192 LEU B C 1
ATOM 3597 O O . LEU B 1 192 ? 13.030 8.508 -58.853 1.00 32.17 192 LEU B O 1
ATOM 3602 N N . ALA B 1 193 ? 14.897 9.772 -58.779 1.00 27.56 193 ALA B N 1
ATOM 3603 C CA . ALA B 1 193 ? 15.376 9.315 -60.080 1.00 30.80 193 ALA B CA 1
ATOM 3604 C C . ALA B 1 193 ? 15.715 7.832 -60.058 1.00 28.88 193 ALA B C 1
ATOM 3605 O O . ALA B 1 193 ? 15.393 7.101 -61.000 1.00 28.98 193 ALA B O 1
ATOM 3607 N N . THR B 1 194 ? 16.378 7.382 -58.990 1.00 27.54 194 THR B N 1
ATOM 3608 C CA . THR B 1 194 ? 16.727 5.975 -58.838 1.00 30.50 194 THR B CA 1
ATOM 3609 C C . THR B 1 194 ? 15.507 5.072 -58.982 1.00 29.55 194 THR B C 1
ATOM 3610 O O . THR B 1 194 ? 15.580 4.001 -59.602 1.00 29.11 194 THR B O 1
ATOM 3614 N N . TYR B 1 195 ? 14.372 5.491 -58.420 1.00 24.97 195 TYR B N 1
ATOM 3615 C CA . TYR B 1 195 ? 13.159 4.687 -58.522 1.00 28.95 195 TYR B CA 1
ATOM 3616 C C . TYR B 1 195 ? 12.478 4.836 -59.875 1.00 27.73 195 TYR B C 1
ATOM 3617 O O . TYR B 1 195 ? 11.850 3.883 -60.346 1.00 22.44 195 TYR B O 1
ATOM 3626 N N . HIS B 1 196 ? 12.569 6.018 -60.494 1.00 26.83 196 HIS B N 1
ATOM 3627 C CA . HIS B 1 196 ? 12.149 6.178 -61.885 1.00 30.79 196 HIS B CA 1
ATOM 3628 C C . HIS B 1 196 ? 12.908 5.222 -62.797 1.00 27.74 196 HIS B C 1
ATOM 3629 O O . HIS B 1 196 ? 12.305 4.518 -63.618 1.00 29.25 196 HIS B O 1
ATOM 3636 N N . ALA B 1 197 ? 14.238 5.181 -62.659 1.00 25.68 197 ALA B N 1
ATOM 3637 C CA . ALA B 1 197 ? 15.062 4.372 -63.551 1.00 29.80 197 ALA B CA 1
ATOM 3638 C C . ALA B 1 197 ? 14.782 2.886 -63.372 1.00 29.25 197 ALA B C 1
ATOM 3639 O O . ALA B 1 197 ? 14.780 2.126 -64.348 1.00 29.94 197 ALA B O 1
ATOM 3641 N N . ALA B 1 198 ? 14.548 2.451 -62.131 1.00 28.46 198 ALA B N 1
ATOM 3642 C CA . ALA B 1 198 ? 14.208 1.049 -61.909 1.00 23.88 198 ALA B CA 1
ATOM 3643 C C . ALA B 1 198 ? 12.829 0.714 -62.455 1.00 25.08 198 ALA B C 1
ATOM 3644 O O . ALA B 1 198 ? 12.589 -0.425 -62.885 1.00 19.40 198 ALA B O 1
ATOM 3646 N N . LEU B 1 199 ? 11.915 1.684 -62.453 1.00 20.45 199 LEU B N 1
ATOM 3647 C CA . LEU B 1 199 ? 10.539 1.399 -62.841 1.00 24.68 199 LEU B CA 1
ATOM 3648 C C . LEU B 1 199 ? 10.406 1.229 -64.353 1.00 25.99 199 LEU B C 1
ATOM 3649 O O . LEU B 1 199 ? 9.748 0.295 -64.827 1.00 25.84 199 LEU B O 1
ATOM 3654 N N . HIS B 1 200 ? 10.998 2.139 -65.130 1.00 26.51 200 HIS B N 1
ATOM 3655 C CA . HIS B 1 200 ? 10.804 2.140 -66.574 1.00 29.97 200 HIS B CA 1
ATOM 3656 C C . HIS B 1 200 ? 12.040 1.766 -67.375 1.00 33.58 200 HIS B C 1
ATOM 3657 O O . HIS B 1 200 ? 11.915 1.483 -68.571 1.00 39.40 200 HIS B O 1
ATOM 3664 N N . GLY B 1 201 ? 13.218 1.771 -66.773 1.00 32.16 201 GLY B N 1
ATOM 3665 C CA . GLY B 1 201 ? 14.416 1.621 -67.581 1.00 42.34 201 GLY B CA 1
ATOM 3666 C C . GLY B 1 201 ?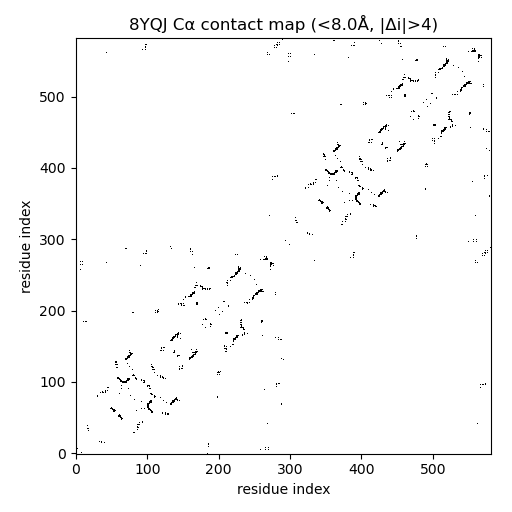 14.675 2.901 -68.349 1.00 43.48 201 GLY B C 1
ATOM 3667 O O . GLY B 1 201 ? 14.733 3.989 -67.768 1.00 48.88 201 GLY B O 1
ATOM 3668 N N . ASP B 1 202 ? 14.819 2.788 -69.676 1.00 50.96 202 ASP B N 1
ATOM 3669 C CA . ASP B 1 202 ? 15.077 3.967 -70.495 1.00 51.95 202 ASP B CA 1
ATOM 3670 C C . ASP B 1 202 ? 14.324 3.952 -71.821 1.00 56.50 202 ASP B C 1
ATOM 3671 O O . ASP B 1 202 ? 14.691 4.701 -72.736 1.00 57.08 202 ASP B O 1
ATOM 3676 N N . GLY B 1 203 ? 13.254 3.169 -71.908 1.00 56.11 203 GLY B N 1
ATOM 3677 C CA . GLY B 1 203 ? 12.516 3.097 -73.135 1.00 56.18 203 GLY B CA 1
ATOM 3678 C C . GLY B 1 203 ? 11.498 4.205 -73.213 1.00 58.22 203 GLY B C 1
ATOM 3679 O O . GLY B 1 203 ? 11.798 5.391 -73.118 1.00 58.52 203 GLY B O 1
ATOM 3680 N N . PRO B 1 204 ? 10.264 3.812 -73.402 1.00 59.49 204 PRO B N 1
ATOM 3681 C CA . PRO B 1 204 ? 9.314 4.896 -73.393 1.00 58.01 204 PRO B CA 1
ATOM 3682 C C . PRO B 1 204 ? 8.619 4.957 -72.058 1.00 49.27 204 PRO B C 1
ATOM 3683 O O . PRO B 1 204 ? 8.548 3.943 -71.379 1.00 50.27 204 PRO B O 1
ATOM 3687 N N . VAL B 1 205 ? 8.161 6.132 -71.658 1.00 47.79 205 VAL B N 1
ATOM 3688 C CA . VAL B 1 205 ? 7.374 6.122 -70.432 1.00 40.98 205 VAL B CA 1
ATOM 3689 C C . VAL B 1 205 ? 5.914 6.008 -70.831 1.00 38.53 205 VAL B C 1
ATOM 3690 O O . VAL B 1 205 ? 5.365 6.916 -71.461 1.00 39.74 205 VAL B O 1
ATOM 3694 N N . ASP B 1 206 ? 5.297 4.881 -70.484 1.00 33.79 206 ASP B N 1
ATOM 3695 C CA . ASP B 1 206 ? 3.850 4.753 -70.520 1.00 28.99 206 ASP B CA 1
ATOM 3696 C C . ASP B 1 206 ? 3.212 5.996 -69.890 1.00 32.13 206 ASP B C 1
ATOM 3697 O O . ASP B 1 206 ? 3.461 6.256 -68.708 1.00 31.33 206 ASP B O 1
ATOM 3702 N N . PRO B 1 207 ? 2.419 6.786 -70.633 1.00 26.67 207 PRO B N 1
ATOM 3703 C CA . PRO B 1 207 ? 1.795 7.965 -70.021 1.00 27.24 207 PRO B CA 1
ATOM 3704 C C . PRO B 1 207 ? 0.966 7.641 -68.790 1.00 26.28 207 PRO B C 1
ATOM 3705 O O . PRO B 1 207 ? 0.870 8.500 -67.908 1.00 23.91 207 PRO B O 1
ATOM 3709 N N . LEU B 1 208 ? 0.369 6.441 -68.692 1.00 24.90 208 LEU B N 1
ATOM 3710 C CA . LEU B 1 208 ? -0.392 6.056 -67.505 1.00 24.49 208 LEU B CA 1
ATOM 3711 C C . LEU B 1 208 ? 0.497 5.978 -66.264 1.00 24.24 208 LEU B C 1
ATOM 3712 O O . LEU B 1 208 ? -0.009 6.016 -65.133 1.00 22.90 208 LEU B O 1
ATOM 3717 N N . ALA B 1 209 ? 1.806 5.873 -66.442 1.00 21.99 209 ALA B N 1
ATOM 3718 C CA . ALA B 1 209 ? 2.717 5.916 -65.307 1.00 21.34 209 ALA B CA 1
ATOM 3719 C C . ALA B 1 209 ? 2.957 7.335 -64.810 1.00 23.63 209 ALA B C 1
ATOM 3720 O O . ALA B 1 209 ? 3.759 7.535 -63.891 1.00 17.80 209 ALA B O 1
ATOM 3722 N N . LEU B 1 210 ? 2.278 8.317 -65.390 1.00 18.77 210 LEU B N 1
ATOM 3723 C CA . LEU B 1 210 ? 2.376 9.711 -64.958 1.00 23.03 210 LEU B CA 1
ATOM 3724 C C . LEU B 1 210 ? 0.968 10.279 -64.855 1.00 19.88 210 LEU B C 1
ATOM 3725 O O . LEU B 1 210 ? 0.528 11.040 -65.728 1.00 23.71 210 LEU B O 1
ATOM 3730 N N . PRO B 1 211 ? 0.241 9.952 -63.779 1.00 18.10 211 PRO B N 1
ATOM 3731 C CA . PRO B 1 211 ? -1.133 10.458 -63.639 1.00 15.41 211 PRO B CA 1
ATOM 3732 C C . PRO B 1 211 ? -1.257 11.968 -63.800 1.00 18.46 211 PRO B C 1
ATOM 3733 O O . PRO B 1 211 ? -2.248 12.444 -64.381 1.00 14.95 211 PRO B O 1
ATOM 3737 N N . LEU B 1 212 ? -0.282 12.743 -63.306 1.00 16.56 212 LEU B N 1
ATOM 3738 C CA . LEU B 1 212 ? -0.397 14.201 -63.401 1.00 13.22 212 LEU B CA 1
ATOM 3739 C C . LEU B 1 212 ? -0.213 14.709 -64.822 1.00 22.04 212 LEU B C 1
ATOM 3740 O O . LEU B 1 212 ? -0.581 15.852 -65.105 1.00 22.53 212 LEU B O 1
ATOM 3745 N N . GLN B 1 213 ? 0.378 13.909 -65.712 1.00 19.69 213 GLN B N 1
ATOM 3746 C CA . GLN B 1 213 ? 0.540 14.317 -67.100 1.00 22.37 213 GLN B CA 1
ATOM 3747 C C . GLN B 1 213 ? -0.543 13.759 -68.002 1.00 25.18 213 GLN B C 1
ATOM 3748 O O . GLN B 1 213 ? -0.530 14.042 -69.205 1.00 23.75 213 GLN B O 1
ATOM 3754 N N . VAL B 1 214 ? -1.471 12.970 -67.452 1.00 24.57 214 VAL B N 1
ATOM 3755 C CA . VAL B 1 214 ? -2.614 12.513 -68.230 1.00 25.18 214 VAL B CA 1
ATOM 3756 C C . VAL B 1 214 ? -3.464 13.712 -68.601 1.00 25.91 214 VAL B C 1
ATOM 3757 O O . VAL B 1 214 ? -3.813 14.535 -67.745 1.00 28.96 214 VAL B O 1
ATOM 3761 N N . GLU B 1 215 ? -3.826 13.804 -69.881 1.00 30.65 215 GLU B N 1
ATOM 3762 C CA . GLU B 1 215 ? -4.496 15.002 -70.375 1.00 31.13 215 GLU B CA 1
ATOM 3763 C C . GLU B 1 215 ? -5.902 15.151 -69.799 1.00 26.54 215 GLU B C 1
ATOM 3764 O O . GLU B 1 215 ? -6.319 16.264 -69.452 1.00 28.48 215 GLU B O 1
ATOM 3770 N N . ASP B 1 216 ? -6.643 14.053 -69.661 1.00 21.33 216 ASP B N 1
ATOM 3771 C CA . ASP B 1 216 ? -8.041 14.129 -69.243 1.00 20.85 216 ASP B CA 1
ATOM 3772 C C . ASP B 1 216 ? -8.248 13.246 -68.018 1.00 21.65 216 ASP B C 1
ATOM 3773 O O . ASP B 1 216 ? -8.196 12.014 -68.120 1.00 20.34 216 ASP B O 1
ATOM 3778 N N . LEU B 1 217 ? -8.515 13.859 -66.868 1.00 20.47 217 LEU B N 1
ATOM 3779 C CA . LEU B 1 217 ? -8.734 13.098 -65.645 1.00 23.95 217 LEU B CA 1
ATOM 3780 C C . LEU B 1 217 ? -10.207 12.909 -65.307 1.00 15.92 217 LEU B C 1
ATOM 3781 O O . LEU B 1 217 ? -10.518 12.396 -64.234 1.00 16.40 217 LEU B O 1
ATOM 3786 N N . ALA B 1 218 ? -11.125 13.317 -66.182 1.00 17.93 218 ALA B N 1
ATOM 3787 C CA . ALA B 1 218 ? -12.532 13.305 -65.809 1.00 15.90 218 ALA B CA 1
ATOM 3788 C C . ALA B 1 218 ? -13.029 11.893 -65.522 1.00 15.11 218 ALA B C 1
ATOM 3789 O O . ALA B 1 218 ? -12.600 10.916 -66.142 1.00 18.04 218 ALA B O 1
ATOM 3791 N N . GLY B 1 219 ? -13.948 11.801 -64.567 1.00 17.44 219 GLY B N 1
ATOM 3792 C CA . GLY B 1 219 ? -14.643 10.568 -64.278 1.00 20.03 219 GLY B CA 1
ATOM 3793 C C . GLY B 1 219 ? -13.960 9.636 -63.303 1.00 20.20 219 GLY B C 1
ATOM 3794 O O . GLY B 1 219 ? -14.503 8.560 -63.030 1.00 22.66 219 GLY B O 1
ATOM 3795 N N . VAL B 1 220 ? -12.788 9.990 -62.776 1.00 19.58 220 VAL B N 1
ATOM 3796 C CA . VAL B 1 220 ? -12.133 9.109 -61.814 1.00 16.26 220 VAL B CA 1
ATOM 3797 C C . VAL B 1 220 ? -12.781 9.308 -60.453 1.00 19.10 220 VAL B C 1
ATOM 3798 O O . VAL B 1 220 ? -13.553 10.250 -60.256 1.00 18.25 220 VAL B O 1
ATOM 3802 N N . ALA B 1 221 ? -12.463 8.417 -59.513 1.00 13.12 221 ALA B N 1
ATOM 3803 C CA . ALA B 1 221 ? -13.087 8.422 -58.201 1.00 17.48 221 ALA B CA 1
ATOM 3804 C C . ALA B 1 221 ? -12.753 9.702 -57.444 1.00 13.12 221 ALA B C 1
ATOM 3805 O O . ALA B 1 221 ? -11.677 10.279 -57.630 1.00 14.44 221 ALA B O 1
ATOM 3807 N N . PRO B 1 222 ? -13.652 10.154 -56.567 1.00 13.92 222 PRO B N 1
ATOM 3808 C CA . PRO B 1 222 ? -13.332 11.313 -55.728 1.00 14.28 222 PRO B CA 1
ATOM 3809 C C . PRO B 1 222 ? -12.114 11.005 -54.876 1.00 14.49 222 PRO B C 1
ATOM 3810 O O . PRO B 1 222 ? -11.833 9.850 -54.552 1.00 13.20 222 PRO B O 1
ATOM 3814 N N . ALA B 1 223 ? -11.388 12.050 -54.513 1.00 12.06 223 ALA B N 1
ATOM 3815 C CA . ALA B 1 223 ? -10.034 11.885 -54.004 1.00 13.03 223 ALA B CA 1
ATOM 3816 C C . ALA B 1 223 ? -9.816 12.679 -52.728 1.00 16.18 223 ALA B C 1
ATOM 3817 O O . ALA B 1 223 ? -10.256 13.821 -52.603 1.00 11.95 223 ALA B O 1
ATOM 3819 N N . PHE B 1 224 ? -9.128 12.050 -51.788 1.00 11.29 224 PHE B N 1
ATOM 3820 C CA . PHE B 1 224 ? -8.576 12.721 -50.626 1.00 15.36 224 PHE B CA 1
ATOM 3821 C C . PHE B 1 224 ? -7.076 12.544 -50.722 1.00 12.05 224 PHE B C 1
ATOM 3822 O O . PHE B 1 224 ? -6.583 11.412 -50.710 1.00 12.11 224 PHE B O 1
ATOM 3830 N N . VAL B 1 225 ? -6.353 13.643 -50.889 1.00 10.52 225 VAL B N 1
ATOM 3831 C CA . VAL B 1 225 ? -4.923 13.578 -51.165 1.00 9.98 225 VAL B CA 1
ATOM 3832 C C . VAL B 1 225 ? -4.182 14.337 -50.082 1.00 10.75 225 VAL B C 1
ATOM 3833 O O . VAL B 1 225 ? -4.340 15.556 -49.951 1.00 11.75 225 VAL B O 1
ATOM 3837 N N . VAL B 1 226 ? -3.326 13.639 -49.346 1.00 11.45 226 VAL B N 1
ATOM 3838 C CA . VAL B 1 226 ? -2.627 14.251 -48.226 1.00 10.10 226 VAL B CA 1
ATOM 3839 C C . VAL B 1 226 ? -1.136 14.309 -48.538 1.00 11.67 226 VAL B C 1
ATOM 3840 O O . VAL B 1 226 ? -0.554 13.345 -49.035 1.00 11.18 226 VAL B O 1
ATOM 3844 N N . SER B 1 227 ? -0.528 15.464 -48.316 1.00 8.12 227 SER B N 1
ATOM 3845 C CA . SER B 1 227 ? 0.889 15.622 -48.595 1.00 10.85 227 SER B CA 1
ATOM 3846 C C . SER B 1 227 ? 1.640 15.917 -47.314 1.00 7.31 227 SER B C 1
ATOM 3847 O O . SER B 1 227 ? 1.103 16.518 -46.386 1.00 8.84 227 SER B O 1
ATOM 3850 N N . ALA B 1 228 ? 2.868 15.415 -47.257 1.00 9.20 228 ALA B N 1
ATOM 3851 C CA . ALA B 1 228 ? 3.845 15.897 -46.294 1.00 9.36 228 ALA B CA 1
ATOM 3852 C C . ALA B 1 228 ? 4.367 17.243 -46.791 1.00 9.72 228 ALA B C 1
ATOM 3853 O O . ALA B 1 228 ? 4.675 17.383 -47.977 1.00 9.82 228 ALA B O 1
ATOM 3855 N N . ASP B 1 229 ? 4.407 18.261 -45.924 1.00 9.08 229 ASP B N 1
ATOM 3856 C CA . ASP B 1 229 ? 4.809 19.560 -46.460 1.00 11.41 229 ASP B CA 1
ATOM 3857 C C . ASP B 1 229 ? 6.294 19.595 -46.791 1.00 11.56 229 ASP B C 1
ATOM 3858 O O . ASP B 1 229 ? 6.707 20.306 -47.712 1.00 13.67 229 ASP B O 1
ATOM 3863 N N . VAL B 1 230 ? 7.103 18.857 -46.043 1.00 9.52 230 VAL B N 1
ATOM 3864 C CA . VAL B 1 230 ? 8.549 18.898 -46.192 1.00 8.37 230 VAL B CA 1
ATOM 3865 C C . VAL B 1 230 ? 8.972 17.686 -47.001 1.00 8.06 230 VAL B C 1
ATOM 3866 O O . VAL B 1 230 ? 9.609 16.763 -46.488 1.00 11.93 230 VAL B O 1
ATOM 3870 N N . ASP B 1 231 ? 8.591 17.672 -48.273 1.00 9.86 231 ASP B N 1
ATOM 3871 C CA . ASP B 1 231 ? 8.680 16.479 -49.102 1.00 10.54 231 ASP B CA 1
ATOM 3872 C C . ASP B 1 231 ? 8.732 16.997 -50.536 1.00 9.28 231 ASP B C 1
ATOM 3873 O O . ASP B 1 231 ? 7.894 17.819 -50.914 1.00 9.60 231 ASP B O 1
ATOM 3878 N N . PRO B 1 232 ? 9.709 16.591 -51.352 1.00 12.04 232 PRO B N 1
ATOM 3879 C CA . PRO B 1 232 ? 9.746 17.096 -52.734 1.00 12.21 232 PRO B CA 1
ATOM 3880 C C . PRO B 1 232 ? 8.474 16.787 -53.512 1.00 10.47 232 PRO B C 1
ATOM 3881 O O . PRO B 1 232 ? 8.126 17.510 -54.464 1.00 10.19 232 PRO B O 1
ATOM 3885 N N . LEU B 1 233 ? 7.743 15.759 -53.118 1.00 10.89 233 LEU B N 1
ATOM 3886 C CA . LEU B 1 233 ? 6.522 15.378 -53.818 1.00 11.78 233 LEU B CA 1
ATOM 3887 C C . LEU B 1 233 ? 5.289 16.156 -53.396 1.00 10.71 233 LEU B C 1
ATOM 3888 O O . LEU B 1 233 ? 4.217 15.912 -53.953 1.00 12.33 233 LEU B O 1
ATOM 3893 N N . ARG B 1 234 ? 5.398 17.048 -52.413 1.00 10.14 234 ARG B N 1
ATOM 3894 C CA . ARG B 1 234 ? 4.226 17.737 -51.879 1.00 10.66 234 ARG B CA 1
ATOM 3895 C C . ARG B 1 234 ? 3.324 18.282 -52.983 1.00 9.47 234 ARG B C 1
ATOM 3896 O O . ARG B 1 234 ? 2.111 18.059 -52.973 1.00 9.75 234 ARG B O 1
ATOM 3904 N N . ASP B 1 235 ? 3.886 19.009 -53.941 1.00 11.60 235 ASP B N 1
ATOM 3905 C CA . ASP B 1 235 ? 3.006 19.687 -54.886 1.00 11.37 235 ASP B CA 1
ATOM 3906 C C . ASP B 1 235 ? 2.462 18.771 -55.978 1.00 12.45 235 ASP B C 1
ATOM 3907 O O . ASP B 1 235 ? 1.625 19.221 -56.763 1.00 13.76 235 ASP B O 1
ATOM 3912 N N . ASP B 1 236 ? 2.871 17.500 -56.029 1.00 12.35 236 ASP B N 1
ATOM 3913 C CA . ASP B 1 236 ? 2.118 16.536 -56.827 1.00 14.87 236 ASP B CA 1
ATOM 3914 C C . ASP B 1 236 ? 0.711 16.395 -56.270 1.00 13.44 236 ASP B C 1
ATOM 3915 O O . ASP B 1 236 ? -0.258 16.249 -57.022 1.00 13.54 236 ASP B O 1
ATOM 3920 N N . ALA B 1 237 ? 0.584 16.428 -54.942 1.00 12.40 237 ALA B N 1
ATOM 3921 C CA . ALA B 1 237 ? -0.729 16.32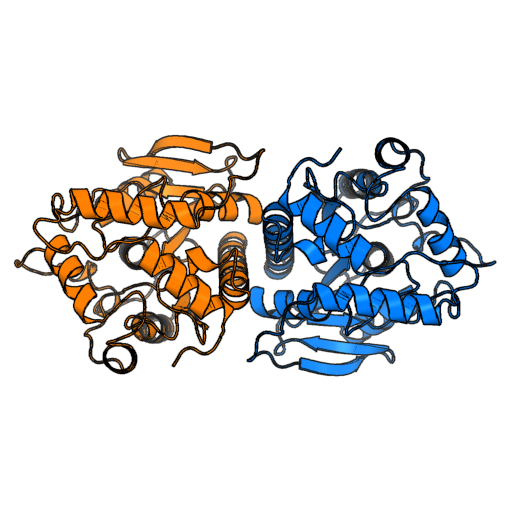7 -54.324 1.00 12.91 237 ALA B CA 1
ATOM 3922 C C . ALA B 1 237 ? -1.540 17.576 -54.608 1.00 11.34 237 ALA B C 1
ATOM 3923 O O . ALA B 1 237 ? -2.696 17.492 -55.038 1.00 12.77 237 ALA B O 1
ATOM 3925 N N . ARG B 1 238 ? -0.935 18.745 -54.398 1.00 10.22 238 ARG B N 1
ATOM 3926 C CA . ARG B 1 238 ? -1.599 20.002 -54.718 1.00 10.93 238 ARG B CA 1
ATOM 3927 C C . ARG B 1 238 ? -2.036 20.036 -56.179 1.00 10.96 238 ARG B C 1
ATOM 3928 O O . ARG B 1 238 ? -3.206 20.324 -56.491 1.00 12.76 238 ARG B O 1
ATOM 3936 N N . ASP B 1 239 ? -1.102 19.748 -57.090 1.00 10.09 239 ASP B N 1
ATOM 3937 C CA . ASP B 1 239 ? -1.405 19.804 -58.512 1.00 12.28 239 ASP B CA 1
ATOM 3938 C C . ASP B 1 239 ? -2.473 18.792 -58.903 1.00 12.46 239 ASP B C 1
ATOM 3939 O O . ASP B 1 239 ? -3.364 19.106 -59.694 1.00 11.67 239 ASP B O 1
ATOM 3944 N N . TYR B 1 240 ? -2.382 17.560 -58.391 1.00 10.43 240 TYR B N 1
ATOM 3945 C CA . TYR B 1 240 ? -3.375 16.557 -58.761 1.00 14.21 240 TYR B CA 1
ATOM 3946 C C . TYR B 1 240 ? -4.768 16.958 -58.291 1.00 11.99 240 TYR B C 1
ATOM 3947 O O . TYR B 1 240 ? -5.755 16.776 -59.014 1.00 11.10 240 TYR B O 1
ATOM 3956 N N . VAL B 1 241 ? -4.874 17.508 -57.075 1.00 14.14 241 VAL B N 1
ATOM 3957 C CA . VAL B 1 241 ? -6.178 17.947 -56.592 1.00 10.63 241 VAL B CA 1
ATOM 3958 C C . VAL B 1 241 ? -6.702 19.072 -57.478 1.00 13.27 241 VAL B C 1
ATOM 3959 O O . VAL B 1 241 ? -7.878 19.087 -57.852 1.00 12.19 241 VAL B O 1
ATOM 3963 N N . GLN B 1 242 ? -5.831 20.006 -57.854 1.00 11.26 242 GLN B N 1
ATOM 3964 C CA . GLN B 1 242 ? -6.240 21.097 -58.743 1.00 14.56 242 GLN B CA 1
ATOM 3965 C C . GLN B 1 242 ? -6.766 20.566 -60.069 1.00 13.39 242 GLN B C 1
ATOM 3966 O O . GLN B 1 242 ? -7.819 21.009 -60.551 1.00 14.99 242 GLN B O 1
ATOM 3972 N N . ARG B 1 243 ? -6.039 19.625 -60.676 1.00 14.54 243 ARG B N 1
ATOM 3973 C CA . ARG B 1 243 ? -6.467 19.048 -61.953 1.00 17.75 243 ARG B CA 1
ATOM 3974 C C . ARG B 1 243 ? -7.753 18.247 -61.800 1.00 17.58 243 ARG B C 1
ATOM 3975 O O . ARG B 1 243 ? -8.647 18.330 -62.654 1.00 18.19 243 ARG B O 1
ATOM 3983 N N . LEU B 1 244 ? -7.873 17.457 -60.726 1.00 14.52 244 LEU B N 1
ATOM 3984 C CA . LEU B 1 244 ? -9.091 16.683 -60.518 1.00 15.25 244 LEU B CA 1
ATOM 3985 C C . LEU B 1 244 ? -10.305 17.599 -60.414 1.00 17.13 244 LEU B C 1
ATOM 3986 O O . LEU B 1 244 ? -11.329 17.373 -61.070 1.00 14.87 244 LEU B O 1
ATOM 3991 N N . ARG B 1 245 ? -10.201 18.649 -59.596 1.00 14.30 245 ARG B N 1
ATOM 3992 C CA . ARG B 1 245 ? -11.298 19.602 -59.473 1.00 15.37 245 ARG B CA 1
ATOM 3993 C C . ARG B 1 245 ? -11.617 20.245 -60.812 1.00 17.41 245 ARG B C 1
ATOM 3994 O O . ARG B 1 245 ? -12.791 20.457 -61.143 1.00 17.47 245 ARG B O 1
ATOM 4002 N N . ALA B 1 246 ? -10.585 20.540 -61.605 1.00 18.04 246 ALA B N 1
ATOM 4003 C CA . ALA B 1 246 ? -10.815 21.126 -62.920 1.00 20.24 246 ALA B CA 1
ATOM 4004 C C . ALA B 1 246 ? -11.551 20.158 -63.833 1.00 22.41 246 ALA B C 1
ATOM 4005 O O . ALA B 1 246 ? -12.290 20.586 -64.729 1.00 25.07 246 ALA B O 1
ATOM 4007 N N . ALA B 1 247 ? -11.383 18.860 -63.608 1.00 19.97 247 ALA B N 1
ATOM 4008 C CA . ALA B 1 247 ? -12.024 17.830 -64.402 1.00 19.73 247 ALA B CA 1
ATOM 4009 C C . ALA B 1 247 ? -13.361 17.401 -63.820 1.00 20.68 247 ALA B C 1
ATOM 4010 O O . ALA B 1 247 ? -13.891 16.359 -64.222 1.00 20.36 247 ALA B O 1
ATOM 4012 N N . GLY B 1 248 ? -13.907 18.166 -62.874 1.00 21.69 248 GLY B N 1
ATOM 4013 C CA . GLY B 1 248 ? -15.191 17.868 -62.271 1.00 21.87 248 GLY B CA 1
ATOM 4014 C C . GLY B 1 248 ? -15.156 16.874 -61.128 1.00 22.28 248 GLY B C 1
ATOM 4015 O O . GLY B 1 248 ? -16.219 16.504 -60.620 1.00 24.64 248 GLY B O 1
ATOM 4016 N N . VAL B 1 249 ? -13.978 16.443 -60.702 1.00 16.11 249 VAL B N 1
ATOM 4017 C CA . VAL B 1 249 ? -13.846 15.427 -59.659 1.00 18.23 249 VAL B CA 1
ATOM 4018 C C . VAL B 1 249 ? -13.751 16.107 -58.296 1.00 17.52 249 VAL B C 1
ATOM 4019 O O . VAL B 1 249 ? -12.984 17.063 -58.115 1.00 17.55 249 VAL B O 1
ATOM 4023 N N . ALA B 1 250 ? -14.556 15.631 -57.343 1.00 16.04 250 ALA B N 1
ATOM 4024 C CA . ALA B 1 250 ? -14.469 16.084 -55.965 1.00 15.81 250 ALA B CA 1
ATOM 4025 C C . ALA B 1 250 ? -13.149 15.632 -55.382 1.00 14.69 250 ALA B C 1
ATOM 4026 O O . ALA B 1 250 ? -12.842 14.433 -55.370 1.00 16.51 250 ALA B O 1
ATOM 4028 N N . ALA B 1 251 ? -12.363 16.588 -54.910 1.00 14.55 251 ALA B N 1
ATOM 4029 C CA . ALA B 1 251 ? -11.037 16.261 -54.415 1.00 14.65 251 ALA B CA 1
ATOM 4030 C C . ALA B 1 251 ? -10.655 17.271 -53.354 1.00 15.55 251 ALA B C 1
ATOM 4031 O O . ALA B 1 251 ? -10.955 18.466 -53.475 1.00 14.54 251 ALA B O 1
ATOM 4033 N N . GLU B 1 252 ? -10.010 16.774 -52.313 1.00 12.00 252 GLU B N 1
ATOM 4034 C CA . GLU B 1 252 ? -9.531 17.600 -51.222 1.00 13.59 252 GLU B CA 1
ATOM 4035 C C . GLU B 1 252 ? -8.023 17.412 -51.069 1.00 12.58 252 GLU B C 1
ATOM 4036 O O . GLU B 1 252 ? -7.512 16.283 -51.116 1.00 11.54 252 GLU B O 1
ATOM 4042 N N . TRP B 1 253 ? -7.307 18.524 -50.909 1.00 10.28 253 TRP B N 1
ATOM 4043 C CA . TRP B 1 253 ? -5.887 18.473 -50.592 1.00 11.61 253 TRP B CA 1
ATOM 4044 C C . TRP B 1 253 ? -5.730 18.801 -49.114 1.00 12.56 253 TRP B C 1
ATOM 4045 O O . TRP B 1 253 ? -6.241 19.828 -48.636 1.00 14.50 253 TRP B O 1
ATOM 4056 N N . ARG B 1 254 ? -5.073 17.914 -48.388 1.00 9.44 254 ARG B N 1
ATOM 4057 C CA . ARG B 1 254 ? -4.640 18.175 -47.027 1.00 12.23 254 ARG B CA 1
ATOM 4058 C C . ARG B 1 254 ? -3.120 18.180 -47.032 1.00 11.20 254 ARG B C 1
ATOM 4059 O O . ARG B 1 254 ? -2.496 17.215 -47.480 1.00 12.66 254 ARG B O 1
ATOM 4067 N N . ASN B 1 255 ? -2.523 19.287 -46.602 1.00 13.63 255 ASN B N 1
ATOM 4068 C CA . ASN B 1 255 ? -1.076 19.380 -46.474 1.00 8.18 255 ASN B CA 1
ATOM 4069 C C . ASN B 1 255 ? -0.685 19.340 -45.009 1.00 10.47 255 ASN B C 1
ATOM 4070 O O . ASN B 1 255 ? -1.378 19.910 -44.157 1.00 15.12 255 ASN B O 1
ATOM 4075 N N . GLU B 1 256 ? 0.433 18.664 -44.720 1.00 9.03 256 GLU B N 1
ATOM 4076 C CA . GLU B 1 256 ? 0.830 18.418 -43.334 1.00 8.46 256 GLU B CA 1
ATOM 4077 C C . GLU B 1 256 ? 2.064 19.228 -42.983 1.00 10.08 256 GLU B C 1
ATOM 4078 O O . GLU B 1 256 ? 3.194 18.809 -43.269 1.00 10.86 256 GLU B O 1
ATOM 4084 N N . PRO B 1 257 ? 1.913 20.374 -42.338 1.00 11.46 257 PRO B N 1
ATOM 4085 C CA . PRO B 1 257 ? 3.096 21.152 -41.949 1.00 10.75 257 PRO B CA 1
ATOM 4086 C C . PRO B 1 257 ? 4.021 20.316 -41.074 1.00 10.36 257 PRO B C 1
ATOM 4087 O O . PRO B 1 257 ? 3.573 19.521 -40.249 1.00 9.43 257 PRO B O 1
ATOM 4091 N N . GLU B 1 258 ? 5.319 20.512 -41.269 1.00 12.36 258 GLU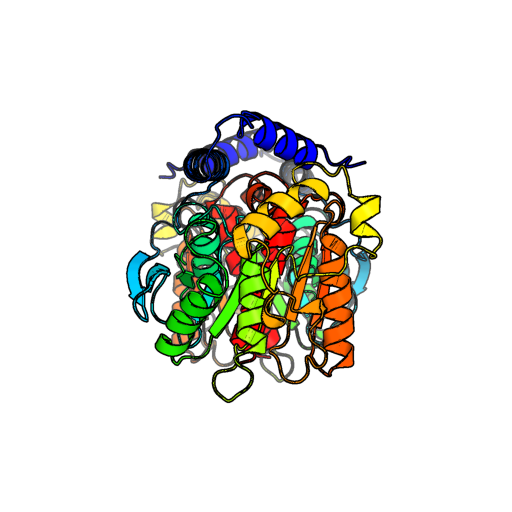 B N 1
ATOM 4092 C CA . GLU B 1 258 ? 6.379 19.966 -40.434 1.00 13.16 258 GLU B CA 1
ATOM 4093 C C . GLU B 1 258 ? 6.585 18.471 -40.625 1.00 13.57 258 GLU B C 1
ATOM 4094 O O . GLU B 1 258 ? 7.344 17.863 -39.873 1.00 14.00 258 GLU B O 1
ATOM 4100 N N . LEU B 1 259 ? 5.938 17.864 -41.583 1.00 9.49 259 LEU B N 1
ATOM 4101 C CA . LEU B 1 259 ? 6.123 16.433 -41.683 1.00 9.48 259 LEU B CA 1
ATOM 4102 C C . LEU B 1 259 ? 6.907 16.096 -42.943 1.00 8.44 259 LEU B C 1
ATOM 4103 O O . LEU B 1 259 ? 6.710 16.743 -43.976 1.00 9.71 259 LEU B O 1
ATOM 4108 N N . PRO B 1 260 ? 7.772 15.081 -42.885 1.00 9.82 260 PRO B N 1
ATOM 4109 C CA . PRO B 1 260 ? 8.474 14.609 -44.085 1.00 8.57 260 PRO B CA 1
ATOM 4110 C C . PRO B 1 260 ? 7.749 13.456 -44.769 1.00 10.85 260 PRO B C 1
ATOM 4111 O O . PRO B 1 260 ? 6.783 12.893 -44.243 1.00 7.26 260 PRO B O 1
ATOM 4115 N N . HIS B 1 261 ? 8.232 13.112 -45.957 1.00 10.45 261 HIS B N 1
ATOM 4116 C CA . HIS B 1 261 ? 7.769 11.920 -46.644 1.00 11.78 261 HIS B CA 1
ATOM 4117 C C . HIS B 1 261 ? 7.895 10.719 -45.720 1.00 10.53 261 HIS B C 1
ATOM 4118 O O . HIS B 1 261 ? 8.796 10.653 -44.880 1.00 12.18 261 HIS B O 1
ATOM 4125 N N . GLY B 1 262 ? 6.957 9.779 -45.845 1.00 10.75 262 GLY B N 1
ATOM 4126 C CA . GLY B 1 262 ? 7.039 8.558 -45.059 1.00 10.81 262 GLY B CA 1
ATOM 4127 C C . GLY B 1 262 ? 6.512 8.661 -43.646 1.00 10.72 262 GLY B C 1
ATOM 4128 O O . GLY B 1 262 ? 6.677 7.707 -42.867 1.00 12.25 262 GLY B O 1
ATOM 4129 N N . TYR B 1 263 ? 5.822 9.749 -43.300 1.00 8.54 263 TYR B N 1
ATOM 4130 C CA . TYR B 1 263 ? 5.454 9.963 -41.908 1.00 10.48 263 TYR B CA 1
ATOM 4131 C C . TYR B 1 263 ? 4.401 8.981 -41.385 1.00 10.32 263 TYR B C 1
ATOM 4132 O O . TYR B 1 263 ? 4.142 9.001 -40.181 1.00 11.21 263 TYR B O 1
ATOM 4141 N N . LEU B 1 264 ? 3.780 8.120 -42.216 1.00 10.06 264 LEU B N 1
ATOM 4142 C CA . LEU B 1 264 ? 2.873 7.135 -41.616 1.00 10.98 264 LEU B CA 1
ATOM 4143 C C . LEU B 1 264 ? 3.581 6.380 -40.497 1.00 10.54 264 LEU B C 1
ATOM 4144 O O . LEU B 1 264 ? 2.963 6.042 -39.478 1.00 11.38 264 LEU B O 1
ATOM 4149 N N . ARG B 1 265 ? 4.885 6.157 -40.645 1.00 11.97 265 ARG B N 1
ATOM 4150 C CA . ARG B 1 265 ? 5.636 5.429 -39.633 1.00 12.29 265 ARG B CA 1
ATOM 4151 C C . ARG B 1 265 ? 5.842 6.234 -38.360 1.00 11.77 265 ARG B C 1
ATOM 4152 O O . ARG B 1 265 ? 6.219 5.651 -37.344 1.00 13.16 265 ARG B O 1
ATOM 4160 N N . ALA B 1 266 ? 5.603 7.547 -38.378 1.00 11.21 266 ALA B N 1
ATOM 4161 C CA . ALA B 1 266 ? 5.757 8.378 -37.192 1.00 9.11 266 ALA B CA 1
ATOM 4162 C C . ALA B 1 266 ? 4.486 8.504 -36.357 1.00 9.85 266 ALA B C 1
ATOM 4163 O O . ALA B 1 266 ? 4.500 9.244 -35.362 1.00 9.32 266 ALA B O 1
ATOM 4165 N N . ARG B 1 267 ? 3.390 7.854 -36.754 1.00 9.43 267 ARG B N 1
ATOM 4166 C CA . ARG B 1 267 ? 2.107 8.066 -36.084 1.00 10.12 267 ARG B CA 1
ATOM 4167 C C . ARG B 1 267 ? 2.105 7.547 -34.653 1.00 12.71 267 ARG B C 1
ATOM 4168 O O . ARG B 1 267 ? 1.268 7.966 -33.853 1.00 10.64 267 ARG B O 1
ATOM 4176 N N . ARG B 1 268 ? 3.034 6.671 -34.295 1.00 9.34 268 ARG B N 1
ATOM 4177 C CA . ARG B 1 268 ? 3.093 6.216 -32.917 1.00 10.61 268 ARG B CA 1
ATOM 4178 C C . ARG B 1 268 ? 3.941 7.128 -32.037 1.00 13.95 268 ARG B C 1
ATOM 4179 O O . ARG B 1 268 ? 4.004 6.919 -30.820 1.00 14.81 268 ARG B O 1
ATOM 4187 N N . GLU B 1 269 ? 4.575 8.144 -32.605 1.00 13.43 269 GLU B N 1
ATOM 4188 C CA . GLU B 1 269 ? 5.429 9.004 -31.804 1.00 14.22 269 GLU B CA 1
ATOM 4189 C C . GLU B 1 269 ? 5.288 10.483 -32.119 1.00 15.42 269 GLU B C 1
ATOM 4190 O O . GLU B 1 269 ? 5.955 11.288 -31.469 1.00 12.13 269 GLU B O 1
ATOM 4196 N N . SER B 1 270 ? 4.444 10.870 -33.074 1.00 13.85 270 SER B N 1
ATOM 4197 C CA . SER B 1 270 ? 4.293 12.268 -33.467 1.00 9.11 270 SER B CA 1
ATOM 4198 C C . SER B 1 270 ? 2.818 12.628 -33.464 1.00 10.41 270 SER B C 1
ATOM 4199 O O . SER B 1 270 ? 2.021 11.961 -34.125 1.00 9.68 270 SER B O 1
ATOM 4202 N N . ASP B 1 271 ? 2.454 13.707 -32.755 1.00 7.71 271 ASP B N 1
ATOM 4203 C CA . ASP B 1 271 ? 1.053 14.119 -32.751 1.00 9.44 271 ASP B CA 1
ATOM 4204 C C . ASP B 1 271 ? 0.580 14.521 -34.138 1.00 7.07 271 ASP B C 1
ATOM 4205 O O . ASP B 1 271 ? -0.566 14.232 -34.522 1.00 7.80 271 ASP B O 1
ATOM 4210 N N . ARG B 1 272 ? 1.431 15.237 -34.884 1.00 8.64 272 ARG B N 1
ATOM 4211 C CA . ARG B 1 272 ? 1.076 15.659 -36.229 1.00 7.59 272 ARG B CA 1
ATOM 4212 C C . ARG B 1 272 ? 0.829 14.465 -37.124 1.00 9.55 272 ARG B C 1
ATOM 4213 O O . ARG B 1 272 ? -0.158 14.430 -37.870 1.00 8.14 272 ARG B O 1
ATOM 4221 N N . ALA B 1 273 ? 1.733 13.481 -37.073 1.00 7.80 273 ALA B N 1
ATOM 4222 C CA . ALA B 1 273 ? 1.567 12.288 -37.892 1.00 8.64 273 ALA B CA 1
ATOM 4223 C C . ALA B 1 273 ? 0.369 11.474 -37.437 1.00 9.42 273 ALA B C 1
ATOM 4224 O O . ALA B 1 273 ? -0.373 10.945 -38.265 1.00 9.41 273 ALA B O 1
ATOM 4226 N N . ARG B 1 274 ? 0.178 11.344 -36.120 1.00 8.39 274 ARG B N 1
ATOM 4227 C CA . ARG B 1 274 ? -0.991 10.644 -35.602 1.00 8.41 274 ARG B CA 1
ATOM 4228 C C . ARG B 1 274 ? -2.284 11.323 -36.056 1.00 9.73 274 ARG B C 1
ATOM 4229 O O . ARG B 1 274 ? -3.242 10.652 -36.465 1.00 8.38 274 ARG B O 1
ATOM 4237 N N . ARG B 1 275 ? -2.334 12.654 -36.000 1.00 7.86 275 ARG B N 1
ATOM 4238 C CA . ARG B 1 275 ? -3.542 13.343 -36.448 1.00 6.40 275 ARG B CA 1
ATOM 4239 C C . ARG B 1 275 ? -3.732 13.163 -37.943 1.00 8.52 275 ARG B C 1
ATOM 4240 O O . ARG B 1 275 ? -4.872 13.061 -38.424 1.00 8.65 275 ARG B O 1
ATOM 4248 N N . SER B 1 276 ? -2.633 13.102 -38.696 1.00 8.16 276 SER B N 1
ATOM 4249 C CA . SER B 1 276 ? -2.774 12.911 -40.131 1.00 10.95 276 SER B CA 1
ATOM 4250 C C . SER B 1 276 ? -3.409 11.558 -40.428 1.00 8.64 276 SER B C 1
ATOM 4251 O O . SER B 1 276 ? -4.339 11.464 -41.235 1.00 8.79 276 SER B O 1
ATOM 4254 N N . PHE B 1 277 ? -2.924 10.497 -39.772 1.00 9.41 277 PHE B N 1
ATOM 4255 C CA . PHE B 1 277 ? -3.490 9.172 -40.017 1.00 8.61 277 PHE B CA 1
ATOM 4256 C C . PHE B 1 277 ? -4.947 9.132 -39.580 1.00 8.00 277 PHE B C 1
ATOM 4257 O O . PHE B 1 277 ? -5.778 8.491 -40.235 1.00 8.99 277 PHE B O 1
ATOM 4265 N N . GLN B 1 278 ? -5.279 9.852 -38.500 1.00 8.56 278 GLN B N 1
ATOM 4266 C CA .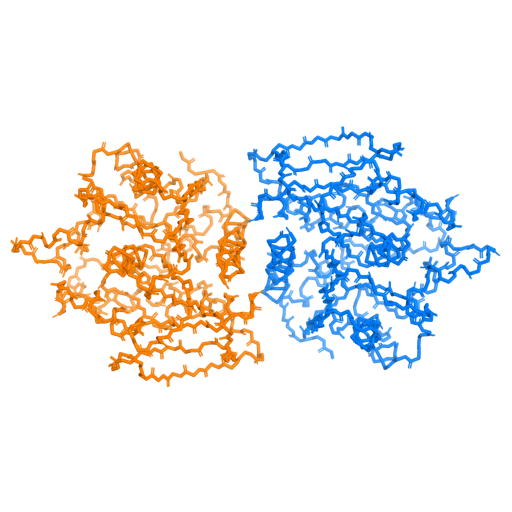 GLN B 1 278 ? -6.675 9.958 -38.079 1.00 8.53 278 GLN B CA 1
ATOM 4267 C C . GLN B 1 278 ? -7.543 10.590 -39.168 1.00 10.35 278 GLN B C 1
ATOM 4268 O O . GLN B 1 278 ? -8.687 10.161 -39.383 1.00 10.83 278 GLN B O 1
ATOM 4274 N N . ALA B 1 279 ? -7.023 11.608 -39.863 1.00 8.90 279 ALA B N 1
ATOM 4275 C CA . ALA B 1 279 ? -7.783 12.225 -40.949 1.00 9.64 279 ALA B CA 1
ATOM 4276 C C . ALA B 1 279 ? -7.854 11.298 -42.154 1.00 9.38 279 ALA B C 1
ATOM 4277 O O . ALA B 1 279 ? -8.884 11.236 -42.837 1.00 11.44 279 ALA B O 1
ATOM 4279 N N . ILE B 1 280 ? -6.784 10.541 -42.400 1.00 8.35 280 ILE B N 1
ATOM 4280 C CA . ILE B 1 280 ? -6.793 9.579 -43.499 1.00 8.70 280 ILE B CA 1
ATOM 4281 C C . ILE B 1 280 ? -7.865 8.519 -43.274 1.00 8.28 280 ILE B C 1
ATOM 4282 O O . ILE B 1 280 ? -8.581 8.126 -44.204 1.00 8.78 280 ILE B O 1
ATOM 4287 N N . LEU B 1 281 ? -7.984 8.030 -42.039 1.00 9.83 281 LEU B N 1
ATOM 4288 C CA . LEU B 1 281 ? -9.003 7.026 -41.735 1.00 9.92 281 LEU B CA 1
ATOM 4289 C C . LEU B 1 281 ? -10.411 7.588 -41.902 1.00 12.16 281 LEU B C 1
ATOM 4290 O O . LEU B 1 281 ? -11.308 6.904 -42.426 1.00 11.98 281 LEU B O 1
ATOM 4295 N N . SER B 1 282 ? -10.640 8.816 -41.426 1.00 8.60 282 SER B N 1
ATOM 4296 C CA . SER B 1 282 ? -11.928 9.471 -41.639 1.00 13.21 282 SER B CA 1
ATOM 4297 C C . SER B 1 282 ? -12.247 9.581 -43.120 1.00 11.02 282 SER B C 1
ATOM 4298 O O . SER B 1 282 ? -13.395 9.391 -43.527 1.00 13.05 282 SER B O 1
ATOM 4301 N N . ALA B 1 283 ? -11.241 9.881 -43.944 1.00 10.45 283 ALA B N 1
ATOM 4302 C CA . ALA B 1 283 ? -11.498 10.033 -45.371 1.00 11.87 283 ALA B CA 1
ATOM 4303 C C . ALA B 1 283 ? -11.856 8.696 -45.988 1.00 13.13 283 ALA B C 1
ATOM 4304 O O . ALA B 1 283 ? -12.731 8.617 -46.860 1.00 11.36 283 ALA B O 1
ATOM 4306 N N . ILE B 1 284 ? -11.184 7.635 -45.543 1.00 9.72 284 ILE B N 1
ATOM 4307 C CA . ILE B 1 284 ? -11.524 6.309 -46.040 1.00 11.27 284 ILE B CA 1
ATOM 4308 C C . ILE B 1 284 ? -12.944 5.959 -45.641 1.00 13.14 284 ILE B C 1
ATOM 4309 O O . ILE B 1 284 ? -13.742 5.475 -46.458 1.00 12.78 284 ILE B O 1
ATOM 4314 N N . MET B 1 285 ? -13.291 6.235 -44.382 1.00 12.54 285 MET B N 1
ATOM 4315 C CA . MET B 1 285 ? -14.624 5.916 -43.893 1.00 10.47 285 MET B CA 1
ATOM 4316 C C . MET B 1 285 ? -15.663 6.704 -44.692 1.00 13.52 285 MET B C 1
ATOM 4317 O O . MET B 1 285 ? -16.698 6.169 -45.099 1.00 12.25 285 MET B O 1
ATOM 4322 N N . ARG B 1 286 ? -15.397 8.007 -44.898 1.00 10.39 286 ARG B N 1
ATOM 4323 C CA . ARG B 1 286 ? -16.269 8.891 -45.669 1.00 14.74 286 ARG B CA 1
ATOM 4324 C C . ARG B 1 286 ? -16.574 8.318 -47.043 1.00 15.53 286 ARG B C 1
ATOM 4325 O O . ARG B 1 286 ? -17.735 8.224 -47.452 1.00 16.33 286 ARG B O 1
ATOM 4333 N N . PHE B 1 287 ? -15.525 7.979 -47.794 1.00 12.92 287 PHE B N 1
ATOM 4334 C CA . PHE B 1 287 ? -15.731 7.426 -49.127 1.00 13.84 287 PHE B CA 1
ATOM 4335 C C . PHE B 1 287 ? -16.468 6.100 -49.070 1.00 14.65 287 PHE B C 1
ATOM 4336 O O . PHE B 1 287 ? -17.241 5.774 -49.977 1.00 16.10 287 PHE B O 1
ATOM 4344 N N . ALA B 1 288 ? -16.201 5.297 -48.038 1.00 13.60 288 ALA B N 1
ATOM 4345 C CA . ALA B 1 288 ? -16.836 3.989 -47.947 1.00 13.71 288 ALA B CA 1
ATOM 4346 C C . ALA B 1 288 ? -18.331 4.124 -47.695 1.00 19.28 288 ALA B C 1
ATOM 4347 O O . ALA B 1 288 ? -19.132 3.404 -48.304 1.00 19.85 288 ALA B O 1
ATOM 4349 N N . VAL B 1 289 ? -18.724 5.050 -46.814 1.00 17.90 289 VAL B N 1
ATOM 4350 C CA . VAL B 1 289 ? -20.139 5.236 -46.506 1.00 19.96 289 VAL B CA 1
ATOM 4351 C C . VAL B 1 289 ? -20.882 5.827 -47.693 1.00 25.27 289 VAL B C 1
ATOM 4352 O O . VAL B 1 289 ? -21.987 5.388 -48.027 1.00 26.69 289 VAL B O 1
ATOM 4356 N N . ARG B 1 290 ? -20.292 6.825 -48.357 1.00 29.37 290 ARG B N 1
ATOM 4357 C CA . ARG B 1 290 ? -20.944 7.490 -49.483 1.00 30.66 290 ARG B CA 1
ATOM 4358 C C . ARG B 1 290 ? -21.169 6.533 -50.656 1.00 33.89 290 ARG B C 1
ATOM 4359 O O . ARG B 1 290 ? -21.516 6.966 -51.758 1.00 39.38 290 ARG B O 1
ATOM 4367 N N . GLY B 1 291 ? -20.983 5.236 -50.437 1.00 33.56 291 GLY B N 1
ATOM 4368 C CA . GLY B 1 291 ? -21.205 4.250 -51.476 1.00 33.76 291 GLY B CA 1
ATOM 4369 C C . GLY B 1 291 ? -22.177 3.176 -51.045 1.00 38.89 291 GLY B C 1
ATOM 4370 O O . GLY B 1 291 ? -21.901 2.419 -50.112 1.00 41.71 291 GLY B O 1
#

Solvent-accessible surface area: 21483 Å² total; per-residue (Å²): 221,9,78,20,107,65,0,82,29,0,11,59,111,10,99,85,23,65,89,112,139,71,145,83,30,54,22,56,45,48,50,150,60,24,65,57,6,2,47,75,4,95,6,66,97,8,94,72,36,92,43,22,90,129,162,26,39,54,5,50,1,20,8,0,11,74,126,34,93,18,0,0,0,0,0,5,0,11,12,18,14,15,11,11,15,81,8,13,13,6,5,1,0,1,0,4,26,4,4,55,17,8,0,1,6,0,46,3,88,28,0,43,107,78,125,25,60,6,0,3,89,12,0,32,32,0,10,69,53,16,93,84,70,1,0,0,0,0,6,15,7,0,0,8,0,0,0,0,0,0,10,36,59,85,58,156,117,31,4,40,0,0,0,0,0,6,1,16,0,21,26,116,34,94,14,62,0,16,174,90,10,40,65,7,37,54,13,91,42,122,40,32,70,85,80,83,60,16,3,9,36,155,36,119,89,47,81,34,3,41,0,13,88,9,135,78,1,47,51,7,2,47,3,4,0,0,1,0,36,15,1,0,22,23,2,1,0,81,34,0,2,118,76,0,126,94,34,73,10,74,16,75,87,41,48,10,61,37,0,0,20,3,0,4,44,0,3,74,52,2,8,52,0,5,11,0,0,1,2,0,1,0,0,0,3,37,16,5,30,156,59,230,19,81,21,106,66,0,80,29,2,14,60,109,12,98,89,19,60,44,124,95,98,123,88,27,60,19,53,34,41,52,145,25,23,62,54,18,2,46,71,5,90,8,66,100,8,90,71,37,95,44,20,88,124,164,25,40,62,10,44,1,21,6,0,11,76,108,35,91,16,1,0,0,0,0,4,0,10,14,18,7,4,10,11,16,82,6,6,13,6,6,1,0,0,0,4,26,3,1,56,17,6,0,0,5,0,48,2,97,29,0,45,106,79,104,21,56,8,0,2,94,11,0,31,32,0,2,53,48,7,107,84,69,0,0,0,0,0,2,16,7,0,0,9,0,0,0,0,0,0,11,39,47,84,52,196,91,67,3,42,0,0,0,0,0,3,0,14,0,20,22,110,34,98,12,51,0,20,174,91,10,26,48,7,37,55,16,124,32,109,57,44,63,89,62,92,55,14,5,23,23,151,57,122,56,52,94,44,2,52,0,13,84,26,148,98,2,54,41,6,0,47,2,8,0,0,1,0,34,26,0,0,11,20,2,0,0,86,32,1,3,118,63,0,137,88,31,73,13,74,10,85,86,43,47,10,65,38,0,0,20,8,0,4,31,0,3,74,51,3,8,50,0,5,12,0,0,1,2,0,1,0,0,0,5,31,18,2,34,166,63

Sequence (582 aa):
MISDPQVLGFIARTEAAYPPEANGASAADNRRFYDAMCAVFRGPRPPGLVVGDRRIGGVPCRVYGADSAVSVVYVHGGGFVVGGLDSHDDVCAEIADATGLQVIAIDYRLAPEHRWPAQIQDVQAVWDALDRPAVIAGDSAGGMLSAALCLSRRGQRQPLGQVLIYPGLGGDGSAPSYRENAGAPLLRTEDLATYHAALHGDGPVDPLALPLQVEDLAGVAPAFVVSADVDPLRDDARDYVQRLRAAGVAAEWRNEPELPHGYLRARRESDRARRSFQAILSAIMRFAVRGMISDPQVLGFIARTEAAYPPEANGASAADNRRFYDAMCAVFRGPRPPGLVVGDRRIGGVPCRVYGADSAVSVVYVHGGGFVVGGLDSHDDVCAEIADATGLQVIAIDYRLAPEHRWPAQIQDVQAVWDALDRPAVIAGDSAGGMLSAALCLSRRGQRQPLGQVLIYPGLGGDGSAPSYRENAGAPLLRTEDLATYHAALHGDGPVDPLALPLQVEDLAGVAPAFVVSADVDPLRDDARDYVQRLRAAGVAAEWRNEPELPHGYLRARRESDRARRSFQAILSAIMRFAVRG

Secondary structure (DSSP, 8-state):
----HHHHHHHHHHHHTS----SS--HHHHHHHHHHHHHHHPPPPPTT--EEEEEETTEEEEEESS--SSEEEEE--STTTS--TTTTHHHHHHHHHHH--EEEEE-PPPTTTS-TTHHHHHHHHHHHHH-S-EEEEEETHHHHHHHHHHHH--STT--SEEEEES------S-SHHHHHTTT-SS--HHHHHHHHHHHHTTS---GGG-GGG-S--TTPPPEEEEEEEESTTHHHHHHHHHHHHHTT--EEEEEEEEEETTGGGGTTT-HHHHHHHHHHHHHHHHHHHH-/----HHHHHHHHHHHHHS----SS--HHHHHHHHHHHHHHHPPPPPTT--EEEEEETTEEEEEESS--SSEEEEE--STTTS--TTTTHHHHHHHHHHH--EEEEE----TTTS-TTHHHHHHHHHHHHH-S-EEEEEETHHHHHHHHHHHH--STT--S-EEEES------S-SHHHHHTTT-SS--TTHHHHHHHHHHTTS---GGG-GGG-S--TTPPPEEEEEEEESTTHHHHHHHHHHHHHTT--EEEEEEEEEETTGGGGTTT-HHHHHHHHHHHHHHHHHHHT-

Nearest PDB structures (foldseek):
  8yqp-assembly1_B  TM=9.764E-01  e=4.140E-58  Paracoccus kondratievae
  7at4-assembly1_A  TM=9.094E-01  e=2.379E-23  uncultured bacterium
  3v9a-assembly1_A  TM=8.846E-01  e=9.369E-23  uncultured bacterium
  3qh4-assembly1_A  TM=7.784E-01  e=1.340E-22  Mycobacterium marinum M
  6kd0-assembly1_A  TM=8.577E-01  e=1.038E-20  Boreostereum vibrans

B-factor: mean 18.53, std 10.28, range [6.38, 81.96]

InterPro domains:
  IPR013094 Alpha/beta hydrolase fold-3 [PF07859] (72-264)
  IPR029058 Alpha/Beta hydrolase fold [G3DSA:3.40.50.1820] (1-287)
  IPR029058 Alpha/Beta hydrolase fold [SSF53474] (33-284)
  IPR050300 GDXG lipolytic enzyme [PTHR48081] (55-282)